Protein AF-A0A9E1IIC2-F1 (afdb_monomer_lite)

pLDDT: mean 87.72, std 12.85, range [37.69, 98.75]

Secondary structure (DSSP, 8-state):
-TT--EEEEEEE-SSGGGGB-BTTB--B-B---GGGT-HHHHHHHHHHHHHHHHHH-SEEEEEEE-S-TT-SS--HHHHHHHHHHHHHT-SEEE-BSS-SBPPEEEETTEEEES-BB-SS------GGGGEEEEEEEEEETTEEEEEEEEEEEEETTEEEE--SHHHHHHHHHHHHHHHHTT----EEETTEEEEE----S--S-SS----------SS--PPP-TTEESS--TTSEEEEEE-TTSEEEEEEEETTTTTT-TTT-EEEEEEEEESS---S--EEEEEEEETT--EEEEEE-TTTTT--GGGPPSSSEEEEEEEE---S--BEEEEEEEEEEETTEEEPPEE-GGGEETTEEEEEEEEE-TTPPPHHHHHHHHTT--

Foldseek 3Di:
DVQFFEAEAEEEADDQPVFDDDPPHDGGHYDYAVVPLRLVVVLVVVLVVVVVVQAFGLAYEYEYADDEAQDAEDDVSLVVSLLSNVVSPHQEYEYDDNLAFAAWEQHPQGIYGHHFHDPDDPDDDPQRSQKGWDWDFDDDSLGTFKIKTFIWGDDQLDIDGDFDPVLVVRVVVRCVRNVVVVDNQWDDDGSIIMHGGDSDGGDHDDDGGDHDDDDDDPDDPDDDPPFWAQDDDPQWAAFFKAFPLFKTWGTKDWPCLVQLAQAQFIKIKTKMAGQDQSQDFKWKWKWKAAPVGDIDIDTEAFLQNNATSNNGDHPTIGIGIDTGHDPDDRAAKIWIKMFMDDPPDTTAMDGPPVQDDPSIGTHDIHHHHDPRDHPVVSVVVVVPDD

Structure (mmCIF, N/CA/C/O backbone):
data_AF-A0A9E1IIC2-F1
#
_entry.id   AF-A0A9E1IIC2-F1
#
loop_
_atom_site.group_PDB
_atom_site.id
_atom_site.type_symbol
_atom_site.label_atom_id
_atom_site.label_alt_id
_atom_site.label_comp_id
_atom_site.label_asym_id
_atom_site.label_entity_id
_atom_site.label_seq_id
_atom_site.pdbx_PDB_ins_code
_atom_site.Cartn_x
_atom_site.Cartn_y
_atom_site.Cartn_z
_atom_site.occupancy
_atom_site.B_iso_or_equiv
_atom_site.auth_seq_id
_atom_site.auth_comp_id
_atom_site.auth_asym_id
_atom_site.auth_atom_id
_atom_site.pdbx_PDB_model_num
ATOM 1 N N . VAL A 1 1 ? -17.958 -14.208 11.211 1.00 66.31 1 VAL A N 1
ATOM 2 C CA . VAL A 1 1 ? -16.789 -14.902 11.795 1.00 66.31 1 VAL A CA 1
ATOM 3 C C . VAL A 1 1 ? -17.296 -15.766 12.936 1.00 66.31 1 VAL A C 1
ATOM 5 O O . VAL A 1 1 ? -17.701 -15.232 13.964 1.00 66.31 1 VAL A O 1
ATOM 8 N N . GLY A 1 2 ? -17.415 -17.077 12.708 1.00 80.19 2 GLY A N 1
ATOM 9 C CA . GLY A 1 2 ? -18.197 -17.945 13.596 1.00 80.19 2 GLY A CA 1
ATOM 10 C C . GLY A 1 2 ? -19.626 -17.412 13.770 1.00 80.19 2 GLY A C 1
ATOM 11 O O . GLY A 1 2 ? -20.260 -17.017 12.795 1.00 80.19 2 GLY A O 1
ATOM 12 N N . VAL A 1 3 ? -20.084 -17.319 15.020 1.00 83.31 3 VAL A N 1
ATOM 13 C CA . VAL A 1 3 ? -21.416 -16.804 15.403 1.00 83.31 3 VAL A CA 1
ATOM 14 C C . VAL A 1 3 ? -21.504 -15.273 15.497 1.00 83.31 3 VAL A C 1
ATOM 16 O O . VAL A 1 3 ? -22.550 -14.726 15.855 1.00 83.31 3 VAL A O 1
ATOM 19 N N . VAL A 1 4 ? -20.404 -14.563 15.229 1.00 89.00 4 VAL A N 1
ATOM 20 C CA . VAL A 1 4 ? -20.338 -13.100 15.282 1.00 89.00 4 VAL A CA 1
ATOM 21 C C . VAL A 1 4 ? -20.382 -12.543 13.864 1.00 89.00 4 VAL A C 1
ATOM 23 O O . VAL A 1 4 ? -19.575 -12.897 13.001 1.00 89.00 4 VAL A O 1
ATOM 26 N N . VAL A 1 5 ? -21.313 -11.627 13.628 1.00 91.69 5 VAL A N 1
ATOM 27 C CA . VAL A 1 5 ? -21.354 -10.803 12.412 1.00 91.69 5 VAL A CA 1
ATOM 28 C C . VAL A 1 5 ? -20.649 -9.485 12.690 1.00 91.69 5 VAL A C 1
ATOM 30 O O . VAL A 1 5 ? -21.027 -8.769 13.620 1.00 91.69 5 VAL A O 1
ATOM 33 N N . VAL A 1 6 ? -19.630 -9.199 11.884 1.00 92.50 6 VAL A N 1
ATOM 34 C CA . VAL A 1 6 ? -18.811 -7.989 11.952 1.00 92.50 6 VAL A CA 1
ATOM 35 C C . VAL A 1 6 ? -19.096 -7.164 10.704 1.00 92.50 6 VAL A C 1
ATOM 37 O O . VAL A 1 6 ? -18.992 -7.683 9.593 1.00 92.50 6 VAL A O 1
ATOM 40 N N . ALA A 1 7 ? -19.456 -5.899 10.886 1.00 94.69 7 ALA A N 1
ATOM 41 C CA . ALA A 1 7 ? -19.499 -4.923 9.808 1.00 94.69 7 ALA A CA 1
ATOM 42 C C . ALA A 1 7 ? -18.230 -4.071 9.848 1.00 94.69 7 ALA A C 1
ATOM 44 O O . ALA A 1 7 ? -17.807 -3.636 10.918 1.00 94.69 7 ALA A O 1
ATOM 45 N N . ILE A 1 8 ? -17.650 -3.820 8.678 1.00 96.00 8 ILE A N 1
ATOM 46 C CA . ILE A 1 8 ? -16.526 -2.901 8.505 1.00 96.00 8 ILE A CA 1
ATOM 47 C C . ILE A 1 8 ? -17.034 -1.742 7.657 1.00 96.00 8 ILE A C 1
ATOM 49 O O . ILE A 1 8 ? -17.506 -1.947 6.536 1.00 96.00 8 ILE A O 1
ATOM 53 N N . VAL A 1 9 ? -16.966 -0.538 8.211 1.00 97.31 9 VAL A N 1
ATOM 54 C CA . VAL A 1 9 ? -17.308 0.703 7.521 1.00 97.31 9 VAL A CA 1
ATOM 55 C C . VAL A 1 9 ? -16.005 1.329 7.040 1.00 97.31 9 VAL A C 1
ATOM 57 O O . VAL A 1 9 ? -15.212 1.789 7.853 1.00 97.31 9 VAL A O 1
ATOM 60 N N . GLY A 1 10 ? -15.770 1.304 5.729 1.00 96.38 10 GLY A N 1
ATOM 61 C CA . GLY A 1 10 ? -14.644 1.999 5.102 1.00 96.38 10 GLY A CA 1
ATOM 62 C C . GLY A 1 10 ? -15.081 3.365 4.588 1.00 96.38 10 GLY A C 1
ATOM 63 O O . GLY A 1 10 ? -16.110 3.434 3.917 1.00 96.38 10 GLY A O 1
ATOM 64 N N . VAL A 1 11 ? -14.334 4.426 4.890 1.00 96.00 11 VAL A N 1
ATOM 65 C CA . VAL A 1 11 ? -14.644 5.802 4.464 1.00 96.00 11 VAL A CA 1
ATOM 66 C C . VAL A 1 11 ? -13.364 6.559 4.134 1.00 96.00 11 VAL A C 1
ATOM 68 O O . VAL A 1 11 ? -12.363 6.397 4.823 1.00 96.00 11 VAL A O 1
ATOM 71 N N . ASP A 1 12 ? -13.404 7.390 3.099 1.00 95.00 12 ASP A N 1
ATOM 72 C CA . ASP A 1 12 ? -12.340 8.337 2.780 1.00 95.00 12 ASP A CA 1
ATOM 73 C C . ASP A 1 12 ? -12.711 9.743 3.269 1.00 95.00 12 ASP A C 1
ATOM 75 O O . ASP A 1 12 ? -13.822 10.222 3.012 1.00 95.00 12 ASP A O 1
ATOM 79 N N . LEU A 1 13 ? -11.789 10.370 4.001 1.00 93.69 13 LEU A N 1
ATOM 80 C CA . LEU A 1 13 ? -11.921 11.705 4.586 1.00 93.69 13 LEU A CA 1
ATOM 81 C C . LEU A 1 13 ? -10.824 12.668 4.095 1.00 93.69 13 LEU A C 1
ATOM 83 O O . LEU A 1 13 ? -10.625 13.712 4.714 1.00 93.69 13 LEU A O 1
ATOM 87 N N . THR A 1 14 ? -10.092 12.311 3.033 1.00 89.19 14 THR A N 1
ATOM 88 C CA . THR A 1 14 ? -8.974 13.100 2.490 1.00 89.19 14 THR A CA 1
ATOM 89 C C . THR A 1 14 ? -9.376 13.761 1.164 1.00 89.19 14 THR A C 1
ATOM 91 O O . THR A 1 14 ? -10.475 14.291 1.027 1.00 89.19 14 THR A O 1
ATOM 94 N N . ILE A 1 15 ? -8.525 13.730 0.138 1.00 73.62 15 ILE A N 1
ATOM 95 C CA . ILE A 1 15 ? -8.737 14.442 -1.129 1.00 73.62 15 ILE A CA 1
ATOM 96 C C . ILE A 1 15 ? -9.511 13.623 -2.179 1.00 73.62 15 ILE A C 1
ATOM 98 O O . ILE A 1 15 ? -9.575 14.005 -3.352 1.00 73.62 15 ILE A O 1
ATOM 102 N N . ALA A 1 16 ? -10.146 12.502 -1.812 1.00 77.38 16 ALA A N 1
ATOM 103 C CA . ALA A 1 16 ? -10.779 11.587 -2.770 1.00 77.38 16 ALA A CA 1
ATOM 104 C C . ALA A 1 16 ? -12.130 12.068 -3.352 1.00 77.38 16 ALA A C 1
ATOM 106 O O . ALA A 1 16 ? -12.844 11.301 -4.011 1.00 77.38 16 ALA A O 1
ATOM 107 N N . HIS A 1 17 ? -12.489 13.345 -3.192 1.00 80.44 17 HIS A N 1
ATOM 108 C CA . HIS A 1 17 ? -13.749 13.921 -3.677 1.00 80.44 17 HIS A CA 1
ATOM 109 C C . HIS A 1 17 ? -13.976 13.743 -5.197 1.00 80.44 17 HIS A C 1
ATOM 111 O O . HIS A 1 17 ? -15.124 13.644 -5.650 1.00 80.44 17 HIS A O 1
ATOM 117 N N . LEU A 1 18 ? -12.905 13.650 -5.999 1.00 82.25 18 LEU A N 1
ATOM 118 C CA . LEU A 1 18 ? -12.963 13.374 -7.446 1.00 82.25 18 LEU A CA 1
ATOM 119 C C . LEU A 1 18 ? -13.420 11.938 -7.766 1.00 82.25 18 LEU A C 1
ATOM 121 O O . LEU A 1 18 ? -14.082 11.691 -8.787 1.00 82.25 18 LEU A O 1
ATOM 125 N N . TYR A 1 19 ? -13.112 11.003 -6.868 1.00 86.88 19 TYR A N 1
ATOM 126 C CA . TYR A 1 19 ? -13.393 9.574 -6.990 1.00 86.88 19 TYR A CA 1
ATOM 127 C C . TYR A 1 19 ? -14.638 9.142 -6.214 1.00 86.88 19 TYR A C 1
ATOM 129 O O . TYR A 1 19 ? -14.965 7.957 -6.217 1.00 86.88 19 TYR A O 1
ATOM 137 N N . ARG A 1 20 ? -15.357 10.074 -5.572 1.00 91.06 20 ARG A N 1
ATOM 138 C CA . ARG A 1 20 ? -16.532 9.750 -4.755 1.00 91.06 20 ARG A CA 1
ATOM 139 C C . ARG A 1 20 ? -17.644 9.065 -5.547 1.00 91.06 20 ARG A C 1
ATOM 141 O O . ARG A 1 20 ? -17.966 9.474 -6.671 1.00 91.06 20 ARG A O 1
ATOM 148 N N . ALA A 1 21 ? -18.282 8.088 -4.912 1.00 91.69 21 ALA A N 1
ATOM 149 C CA . ALA A 1 21 ? -19.518 7.495 -5.392 1.00 91.69 21 ALA A CA 1
ATOM 150 C C . ALA A 1 21 ? -20.628 8.557 -5.484 1.00 91.69 21 ALA A C 1
ATOM 152 O O . ALA A 1 21 ? -20.717 9.476 -4.668 1.00 91.69 21 ALA A O 1
ATOM 153 N N . ARG A 1 22 ? -21.483 8.435 -6.499 1.00 88.69 22 ARG A N 1
ATOM 154 C CA . ARG A 1 22 ? -22.700 9.239 -6.695 1.00 88.69 22 ARG A CA 1
ATOM 155 C C . ARG A 1 22 ? -23.832 8.308 -7.118 1.00 88.69 22 ARG A C 1
ATOM 157 O O . ARG A 1 22 ? -23.572 7.186 -7.541 1.00 88.69 22 ARG A O 1
ATOM 164 N N . ALA A 1 23 ? -25.070 8.799 -7.097 1.00 89.81 23 ALA A N 1
ATOM 165 C CA . ALA A 1 23 ? -26.246 8.021 -7.507 1.00 89.81 23 ALA A CA 1
ATOM 166 C C . ALA A 1 23 ? -26.100 7.353 -8.892 1.00 89.81 23 ALA A C 1
ATOM 168 O O . ALA A 1 23 ? -26.659 6.289 -9.126 1.00 89.81 23 ALA A O 1
ATOM 169 N N . ASN A 1 24 ? -25.324 7.959 -9.795 1.00 92.31 24 ASN A N 1
ATOM 170 C CA . ASN A 1 24 ? -25.081 7.485 -11.156 1.00 92.31 24 ASN A CA 1
ATOM 171 C C . ASN A 1 24 ? -23.592 7.257 -11.485 1.00 92.31 24 ASN A C 1
ATOM 173 O O . ASN A 1 24 ? -23.240 7.170 -12.660 1.00 92.31 24 ASN A O 1
ATOM 177 N N . LYS A 1 25 ? -22.699 7.209 -10.485 1.00 86.50 25 LYS A N 1
ATOM 178 C CA . LYS A 1 25 ? -21.255 7.029 -10.707 1.00 86.50 25 LYS A CA 1
ATOM 179 C C . LYS A 1 25 ? -20.661 6.116 -9.628 1.00 86.50 25 LYS A C 1
ATOM 181 O O . LYS A 1 25 ? -20.730 6.486 -8.454 1.00 86.50 25 LYS A O 1
ATOM 186 N N . PRO A 1 26 ? -20.046 4.973 -9.986 1.00 88.06 26 PRO A N 1
ATOM 187 C CA . PRO A 1 26 ? -19.303 4.175 -9.017 1.00 88.06 26 PRO A CA 1
ATOM 188 C C . PRO A 1 26 ? -18.103 4.968 -8.482 1.00 88.06 26 PRO A C 1
ATOM 190 O O . PRO A 1 26 ? -17.535 5.806 -9.187 1.00 88.06 26 PRO A O 1
ATOM 193 N N . GLY A 1 27 ? -17.717 4.708 -7.237 1.00 89.81 27 GLY A N 1
ATOM 194 C CA . GLY A 1 27 ? -16.621 5.422 -6.594 1.00 89.81 27 GLY A CA 1
ATOM 195 C C . GLY A 1 27 ? -16.436 5.042 -5.130 1.00 89.81 27 GLY A C 1
ATOM 196 O O . GLY A 1 27 ? -17.050 4.091 -4.646 1.00 89.81 27 GLY A O 1
ATOM 197 N N . VAL A 1 28 ? -15.600 5.805 -4.431 1.00 91.06 28 VAL A N 1
ATOM 198 C CA . VAL A 1 28 ? -15.316 5.623 -3.001 1.00 91.06 28 VAL A CA 1
ATOM 199 C C . VAL A 1 28 ? -16.398 6.265 -2.132 1.00 91.06 28 VAL A C 1
ATOM 201 O O . VAL A 1 28 ? -16.999 7.273 -2.518 1.00 91.06 28 VAL A O 1
ATOM 204 N N . PHE A 1 29 ? -16.657 5.700 -0.952 1.00 93.94 29 PHE A N 1
ATOM 205 C CA . PHE A 1 29 ? -17.476 6.379 0.049 1.00 93.94 29 PHE A CA 1
ATOM 206 C C . PHE A 1 29 ? -16.646 7.504 0.671 1.00 93.94 29 PHE A C 1
ATOM 208 O O . PHE A 1 29 ? -15.733 7.242 1.444 1.00 93.94 29 PHE A O 1
ATOM 215 N N . PHE A 1 30 ? -16.943 8.739 0.278 1.00 94.12 30 PHE A N 1
ATOM 216 C CA . PHE A 1 30 ? -16.217 9.937 0.688 1.00 94.12 30 PHE A CA 1
ATOM 217 C C . PHE A 1 30 ? -17.132 10.857 1.493 1.00 94.12 30 PHE A C 1
ATOM 219 O O . PHE A 1 30 ? -18.256 11.127 1.050 1.00 94.12 30 PHE A O 1
ATOM 226 N N . LEU A 1 31 ? -16.636 11.374 2.618 1.00 93.06 31 LEU A N 1
ATOM 227 C CA . LEU A 1 31 ? -17.311 12.410 3.399 1.00 93.06 31 LEU A CA 1
ATOM 228 C C . LEU A 1 31 ? -16.423 13.660 3.498 1.00 93.06 31 LEU A C 1
ATOM 230 O O . LEU A 1 31 ? -15.288 13.553 3.959 1.00 93.06 31 LEU A O 1
ATOM 234 N N . PRO A 1 32 ? -16.924 14.847 3.105 1.00 86.50 32 PRO A N 1
ATOM 235 C CA . PRO A 1 32 ? -16.221 16.097 3.359 1.00 86.50 32 PRO A CA 1
ATOM 236 C C . PRO A 1 32 ? -16.326 16.471 4.844 1.00 86.50 32 PRO A C 1
ATOM 238 O O . PRO A 1 32 ? -17.245 16.038 5.539 1.00 86.50 32 PRO A O 1
ATOM 241 N N . GLY A 1 33 ? -15.428 17.336 5.310 1.00 78.81 33 GLY A N 1
ATOM 242 C CA . GLY A 1 33 ? -15.543 17.962 6.629 1.00 78.81 33 GLY A CA 1
ATOM 243 C C . GLY A 1 33 ? -14.231 18.045 7.391 1.00 78.81 33 GLY A C 1
ATOM 244 O O . GLY A 1 33 ? -14.051 19.002 8.131 1.00 78.81 33 GLY A O 1
ATOM 245 N N . MET A 1 34 ? -13.295 17.118 7.174 1.00 82.12 34 MET A N 1
ATOM 246 C CA . MET A 1 34 ? -11.984 17.176 7.837 1.00 82.12 34 MET A CA 1
ATOM 247 C C . MET A 1 34 ? -11.141 18.361 7.354 1.00 82.12 34 MET A C 1
ATOM 249 O O . MET A 1 34 ? -10.565 19.054 8.177 1.00 82.12 34 MET A O 1
ATOM 253 N N . GLU A 1 35 ? -11.155 18.665 6.053 1.00 77.62 35 GLU A N 1
ATOM 254 C CA . GLU A 1 35 ? -10.477 19.847 5.481 1.00 77.62 35 GLU A CA 1
ATOM 255 C C . GLU A 1 35 ? -11.074 21.191 5.955 1.00 77.62 35 GLU A C 1
ATOM 257 O O . GLU A 1 35 ? -10.475 22.243 5.755 1.00 77.62 35 GLU A O 1
ATOM 262 N N . GLU A 1 36 ? -12.272 21.169 6.550 1.00 78.62 36 GLU A N 1
ATOM 263 C CA . GLU A 1 36 ? -13.013 22.359 6.989 1.00 78.62 36 GLU A CA 1
ATOM 264 C C . GLU A 1 36 ? -13.162 22.431 8.523 1.00 78.62 36 GLU A C 1
ATOM 266 O O . GLU A 1 36 ? -13.987 23.205 9.009 1.00 78.62 36 GLU A O 1
ATOM 271 N N . ASP A 1 37 ? -12.425 21.605 9.278 1.00 82.12 37 ASP A N 1
ATOM 272 C CA . ASP A 1 37 ? -12.512 21.470 10.745 1.00 82.12 37 ASP A CA 1
ATOM 273 C C . ASP A 1 37 ? -13.927 21.125 11.268 1.00 82.12 37 ASP A C 1
ATOM 275 O O . ASP A 1 37 ? -14.339 21.508 12.363 1.00 82.12 37 ASP A O 1
ATOM 279 N N . LYS A 1 38 ? -14.711 20.367 10.490 1.00 86.94 38 LYS A N 1
ATOM 280 C CA . LYS A 1 38 ? -16.100 19.974 10.803 1.00 86.94 38 LYS A CA 1
ATOM 281 C C . LYS A 1 38 ? -16.211 18.525 11.281 1.00 86.94 38 LYS A C 1
ATOM 283 O O . LYS A 1 38 ? -17.039 17.763 10.772 1.00 86.94 38 LYS A O 1
ATOM 288 N N . ALA A 1 39 ? -15.408 18.138 12.274 1.00 89.12 39 ALA A N 1
ATOM 289 C CA . ALA A 1 39 ? -15.414 16.780 12.834 1.00 89.12 39 ALA A CA 1
ATOM 290 C C . ALA A 1 39 ? -16.814 16.333 13.303 1.00 89.12 39 ALA A C 1
ATOM 292 O O . ALA A 1 39 ? -17.216 15.200 13.044 1.00 89.12 39 ALA A O 1
ATOM 293 N N . ASP A 1 40 ? -17.601 17.233 13.899 1.00 91.69 40 ASP A N 1
ATOM 294 C CA . ASP A 1 40 ? -18.961 16.929 14.366 1.00 91.69 40 ASP A CA 1
ATOM 295 C C . ASP A 1 40 ? -19.908 16.488 13.239 1.00 91.69 40 ASP A C 1
ATOM 297 O O . ASP A 1 40 ? -20.695 15.557 13.424 1.00 91.69 40 ASP A O 1
ATOM 301 N N . LEU A 1 41 ? -19.810 17.097 12.049 1.00 92.56 41 LEU A N 1
ATOM 302 C CA . LEU A 1 41 ? -20.609 16.679 10.890 1.00 92.56 41 LEU A CA 1
ATOM 303 C C . LEU A 1 41 ? -20.203 15.282 10.418 1.00 92.56 41 LEU A C 1
ATOM 305 O O . LEU A 1 41 ? -21.061 14.460 10.093 1.00 92.56 41 LEU A O 1
ATOM 309 N N . VAL A 1 42 ? -18.900 14.989 10.421 1.00 95.44 42 VAL A N 1
ATOM 310 C CA . VAL A 1 42 ? -18.386 13.657 10.074 1.00 95.44 42 VAL A CA 1
ATOM 311 C C . VAL A 1 42 ? -18.897 12.616 11.075 1.00 95.44 42 VAL A C 1
ATOM 313 O O . VAL A 1 42 ? -19.365 11.550 10.666 1.00 95.44 42 VAL A O 1
ATOM 316 N N . VAL A 1 43 ? -18.887 12.930 12.377 1.00 97.44 43 VAL A N 1
ATOM 317 C CA . VAL A 1 43 ? -19.467 12.074 13.424 1.00 97.44 43 VAL A CA 1
ATOM 318 C C . VAL A 1 43 ? -20.961 11.862 13.187 1.00 97.44 43 VAL A C 1
ATOM 320 O O . VAL A 1 43 ? -21.429 10.725 13.290 1.00 97.44 43 VAL A O 1
ATOM 323 N N . GLU A 1 44 ? -21.723 12.906 12.854 1.00 96.88 44 GLU A N 1
ATOM 324 C CA . GLU A 1 44 ? -23.162 12.800 12.596 1.00 96.88 44 GLU A CA 1
ATOM 325 C C . GLU A 1 44 ? -23.461 11.846 11.428 1.00 96.88 44 GLU A C 1
ATOM 327 O O . GLU A 1 44 ? -24.263 10.913 11.569 1.00 96.88 44 GLU A O 1
ATOM 332 N N . GLU A 1 45 ? -22.786 12.030 10.292 1.00 96.50 45 GLU A N 1
ATOM 333 C CA . GLU A 1 45 ? -22.975 11.203 9.098 1.00 96.50 45 GLU A CA 1
ATOM 334 C C . GLU A 1 45 ? -22.543 9.751 9.335 1.00 96.50 45 GLU A C 1
ATOM 336 O O . GLU A 1 45 ? -23.301 8.810 9.069 1.00 96.50 45 GLU A O 1
ATOM 341 N N . LEU A 1 46 ? -21.372 9.531 9.939 1.00 98.00 46 LEU A N 1
ATOM 342 C CA . LEU A 1 46 ? -20.912 8.181 10.272 1.00 98.00 46 LEU A CA 1
ATOM 343 C C . LEU A 1 46 ? -21.763 7.520 11.359 1.00 98.00 46 LEU A C 1
ATOM 345 O O . LEU A 1 46 ? -21.842 6.290 11.399 1.00 98.00 46 LEU A O 1
ATOM 349 N N . THR A 1 47 ? -22.456 8.290 12.199 1.00 98.31 47 THR A N 1
ATOM 350 C CA . THR A 1 47 ? -23.438 7.755 13.152 1.00 98.31 47 THR A CA 1
ATOM 351 C C . THR A 1 47 ? -24.679 7.218 12.436 1.00 98.31 47 THR A C 1
ATOM 353 O O . THR A 1 47 ? -25.244 6.208 12.867 1.00 98.31 47 THR A O 1
ATOM 356 N N . LYS A 1 48 ? -25.109 7.832 11.325 1.00 98.00 48 LYS A N 1
ATOM 357 C CA . LYS A 1 48 ? -26.209 7.304 10.493 1.00 98.00 48 LYS A CA 1
ATOM 358 C C . LYS A 1 48 ? -25.818 5.949 9.893 1.00 98.00 48 LYS A C 1
ATOM 360 O O . LYS A 1 48 ? -26.587 4.993 10.002 1.00 98.00 48 LYS A O 1
ATOM 365 N N . VAL A 1 49 ? -24.594 5.838 9.367 1.00 97.44 49 VAL A N 1
ATOM 366 C CA . VAL A 1 49 ? -24.040 4.576 8.838 1.00 97.44 49 VAL A CA 1
ATOM 367 C C . VAL A 1 49 ? -23.919 3.514 9.934 1.00 97.44 49 VAL A C 1
ATOM 369 O O . VAL A 1 49 ? -24.358 2.379 9.746 1.00 97.44 49 VAL A O 1
ATOM 372 N N . LEU A 1 50 ? -23.401 3.888 11.108 1.00 97.88 50 LEU A N 1
ATOM 373 C CA . LEU A 1 50 ? -23.303 3.010 12.274 1.00 97.88 50 LEU A CA 1
ATOM 374 C C . LEU A 1 50 ? -24.669 2.442 12.670 1.00 97.88 50 LEU A C 1
ATOM 376 O O . LEU A 1 50 ? -24.783 1.240 12.900 1.00 97.88 50 LEU A O 1
ATOM 380 N N . LYS A 1 51 ? -25.706 3.288 12.752 1.00 96.94 51 LYS A N 1
ATOM 381 C CA . LYS A 1 51 ? -27.068 2.862 13.112 1.00 96.94 51 LYS A CA 1
ATOM 382 C C . LYS A 1 51 ? -27.620 1.829 12.136 1.00 96.94 51 LYS A C 1
ATOM 384 O O . LYS A 1 51 ? -28.277 0.892 12.580 1.00 96.94 51 LYS A O 1
ATOM 389 N N . GLU A 1 52 ? -27.351 1.978 10.841 1.00 95.06 52 GLU A N 1
ATOM 390 C CA . GLU A 1 52 ? -27.760 0.988 9.844 1.00 95.06 52 GLU A CA 1
ATOM 391 C C . GLU A 1 52 ? -26.958 -0.309 9.981 1.00 95.06 52 GLU A C 1
ATOM 393 O O . GLU A 1 52 ? -27.545 -1.378 10.136 1.00 95.06 52 GLU A O 1
ATOM 398 N N . ALA A 1 53 ? -25.625 -0.228 10.028 1.00 94.75 53 ALA A N 1
ATOM 399 C CA . ALA A 1 53 ? -24.760 -1.396 10.194 1.00 94.75 53 ALA A CA 1
ATOM 400 C C . ALA A 1 53 ? -25.114 -2.200 11.456 1.00 94.75 53 ALA A C 1
ATOM 402 O O . ALA A 1 53 ? -25.136 -3.431 11.440 1.00 94.75 53 ALA A O 1
ATOM 403 N N . ARG A 1 54 ? -25.466 -1.506 12.545 1.00 94.12 54 ARG A N 1
ATOM 404 C CA . ARG A 1 54 ? -25.825 -2.114 13.829 1.00 94.12 54 ARG A CA 1
ATOM 405 C C . ARG A 1 54 ? -27.114 -2.936 13.778 1.00 94.12 54 ARG A C 1
ATOM 407 O O . ARG A 1 54 ? -27.285 -3.802 14.627 1.00 94.12 54 ARG A O 1
ATOM 414 N N . LYS A 1 55 ? -27.995 -2.735 12.794 1.00 92.44 55 LYS A N 1
ATOM 415 C CA . LYS A 1 55 ? -29.166 -3.611 12.596 1.00 92.44 55 LYS A CA 1
ATOM 416 C C . LYS A 1 55 ? -28.761 -5.019 12.154 1.00 92.44 55 LYS A C 1
ATOM 418 O O . LYS A 1 55 ? -29.473 -5.972 12.450 1.00 92.44 55 LYS A O 1
ATOM 423 N N . HIS A 1 56 ? -27.607 -5.143 11.496 1.00 91.94 56 HIS A N 1
ATOM 424 C CA . HIS A 1 56 ? -27.162 -6.369 10.824 1.00 91.94 56 HIS A CA 1
ATOM 425 C C . HIS A 1 56 ? -25.875 -6.957 11.410 1.00 91.94 56 HIS A C 1
ATOM 427 O O . HIS A 1 56 ? -25.453 -8.035 10.999 1.00 91.94 56 HIS A O 1
ATOM 433 N N . ALA A 1 57 ? -25.234 -6.276 12.365 1.00 94.12 57 ALA A N 1
ATOM 434 C CA . ALA A 1 57 ? -23.948 -6.686 12.918 1.00 94.12 57 ALA A CA 1
ATOM 435 C C . ALA A 1 57 ? -23.878 -6.568 14.443 1.00 94.12 57 ALA A C 1
ATOM 437 O O . ALA A 1 57 ? -24.404 -5.644 15.066 1.00 94.12 57 ALA A O 1
ATOM 438 N N . HIS A 1 58 ? -23.153 -7.509 15.045 1.00 93.88 58 HIS A N 1
ATOM 439 C CA . HIS A 1 58 ? -22.846 -7.508 16.472 1.00 93.88 58 HIS A CA 1
ATOM 440 C C . HIS A 1 58 ? -21.736 -6.512 16.790 1.00 93.88 58 HIS A C 1
ATOM 442 O O . HIS A 1 58 ? -21.842 -5.774 17.765 1.00 93.88 58 HIS A O 1
ATOM 448 N N . VAL A 1 59 ? -20.714 -6.480 15.931 1.00 95.62 59 VAL A N 1
ATOM 449 C CA . VAL A 1 59 ? -19.527 -5.628 16.033 1.00 95.62 59 VAL A CA 1
ATOM 450 C C . VAL A 1 59 ? -19.469 -4.739 14.795 1.00 95.62 59 VAL A C 1
ATOM 452 O O . VAL A 1 59 ? -19.640 -5.236 13.681 1.00 95.62 59 VAL A O 1
ATOM 455 N N . VAL A 1 60 ? -19.244 -3.439 14.975 1.00 97.50 60 VAL A N 1
ATOM 456 C CA . VAL A 1 60 ? -19.076 -2.484 13.870 1.00 97.50 60 VAL A CA 1
ATOM 457 C C . VAL A 1 60 ? -17.736 -1.783 14.031 1.00 97.50 60 VAL A C 1
ATOM 459 O O . VAL A 1 60 ? -17.526 -1.053 15.000 1.00 97.50 60 VAL A O 1
ATOM 462 N N . LEU A 1 61 ? -16.842 -2.021 13.078 1.00 98.12 61 LEU A N 1
ATOM 463 C CA . LEU A 1 61 ? -15.509 -1.433 13.012 1.00 98.12 61 LEU A CA 1
ATOM 464 C C . LEU A 1 61 ? -15.497 -0.306 11.987 1.00 98.12 61 LEU A C 1
ATOM 466 O O . LEU A 1 61 ? -16.161 -0.405 10.951 1.00 98.12 61 LEU A O 1
ATOM 470 N N . LEU A 1 62 ? -14.726 0.739 12.262 1.00 98.56 62 LEU A N 1
ATOM 471 C CA . LEU A 1 62 ? -14.436 1.782 11.286 1.00 98.56 62 LEU A CA 1
ATOM 472 C C . LEU A 1 62 ? -13.021 1.592 10.741 1.00 98.56 62 LEU A C 1
ATOM 474 O O . LEU A 1 62 ? -12.086 1.367 11.507 1.00 98.56 62 LEU A O 1
ATOM 478 N N . SER A 1 63 ? -12.874 1.723 9.428 1.00 97.81 63 SER A N 1
ATOM 479 C CA . SER A 1 63 ? -11.587 1.790 8.741 1.00 97.81 63 SER A CA 1
ATOM 480 C C . SER A 1 63 ? -11.536 3.078 7.915 1.00 97.81 63 SER A C 1
ATOM 482 O O . SER A 1 63 ? -11.922 3.083 6.742 1.00 97.81 63 SER A O 1
ATOM 484 N N . PRO A 1 64 ? -11.199 4.215 8.549 1.00 96.88 64 PRO A N 1
ATOM 485 C CA . PRO A 1 64 ? -11.131 5.489 7.860 1.00 96.88 64 PRO A CA 1
ATOM 486 C C . PRO A 1 64 ? -9.772 5.662 7.171 1.00 96.88 64 PRO A C 1
ATOM 488 O O . PRO A 1 64 ? -8.732 5.272 7.701 1.00 96.88 64 PRO A O 1
ATOM 491 N N . HIS A 1 65 ? -9.798 6.284 5.999 1.00 95.12 65 HIS A N 1
ATOM 492 C CA . HIS A 1 65 ? -8.634 6.876 5.357 1.00 95.12 65 HIS A CA 1
ATOM 493 C C . HIS A 1 65 ? -8.633 8.373 5.698 1.00 95.12 65 HIS A C 1
ATOM 495 O O . HIS A 1 65 ? -9.528 9.096 5.252 1.00 95.12 65 HIS A O 1
ATOM 501 N N . TRP A 1 66 ? -7.722 8.814 6.572 1.00 95.25 66 TRP A N 1
ATOM 502 C CA . TRP A 1 66 ? -7.741 10.150 7.179 1.00 95.25 66 TRP A CA 1
ATOM 503 C C . TRP A 1 66 ? -6.343 10.719 7.457 1.00 95.25 66 TRP A C 1
ATOM 505 O O . TRP A 1 66 ? -5.373 9.983 7.574 1.00 95.25 66 TRP A O 1
ATOM 515 N N . GLY A 1 67 ? -6.249 12.035 7.636 1.00 89.06 67 GLY A N 1
ATOM 516 C CA . GLY A 1 67 ? -4.974 12.700 7.907 1.00 89.06 67 GLY A CA 1
ATOM 517 C C . GLY A 1 67 ? -4.046 12.764 6.692 1.00 89.06 67 GLY A C 1
ATOM 518 O O . GLY A 1 67 ? -4.319 12.191 5.638 1.00 89.06 67 GLY A O 1
ATOM 519 N N . ASP A 1 68 ? -2.953 13.502 6.856 1.00 89.56 68 ASP A N 1
ATOM 520 C CA . ASP A 1 68 ? -1.994 13.745 5.783 1.00 89.56 68 ASP A CA 1
ATOM 521 C C . ASP A 1 68 ? -0.909 12.662 5.728 1.00 89.56 68 ASP A C 1
ATOM 523 O O . ASP A 1 68 ? -0.462 12.125 6.747 1.00 89.56 68 ASP A O 1
ATOM 527 N N . ASN A 1 69 ? -0.444 12.379 4.512 1.00 90.75 69 ASN A N 1
ATOM 528 C CA . ASN A 1 69 ? 0.635 11.431 4.259 1.00 90.75 69 ASN A CA 1
ATOM 529 C C . ASN A 1 69 ? 1.948 11.902 4.906 1.00 90.75 69 ASN A C 1
ATOM 531 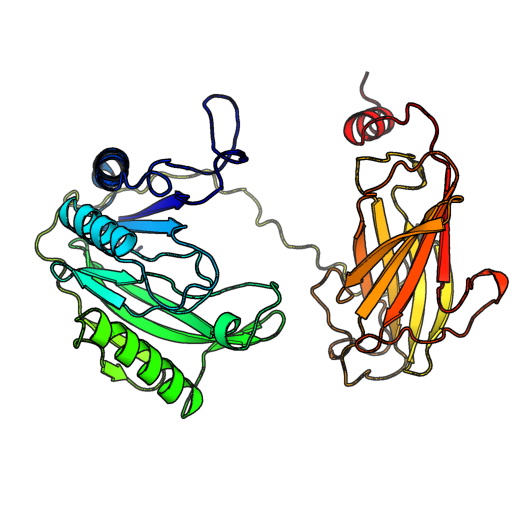O O . ASN A 1 69 ? 2.359 13.051 4.740 1.00 90.75 69 ASN A O 1
ATOM 535 N N . GLY A 1 70 ? 2.653 10.988 5.572 1.00 89.81 70 GLY A N 1
ATOM 536 C CA . GLY A 1 70 ? 3.970 11.229 6.154 1.00 89.81 70 GLY A CA 1
ATOM 537 C C . GLY A 1 70 ? 3.963 12.007 7.468 1.00 89.81 70 GLY A C 1
ATOM 538 O O . GLY A 1 70 ? 5.025 12.452 7.894 1.00 89.81 70 GLY A O 1
ATOM 539 N N . VAL A 1 71 ? 2.802 12.189 8.103 1.00 92.50 71 VAL A N 1
ATOM 540 C CA . VAL A 1 71 ? 2.710 12.827 9.421 1.00 92.50 71 VAL A CA 1
ATOM 541 C C . VAL A 1 71 ? 2.958 11.791 10.516 1.00 92.50 71 VAL A C 1
ATOM 543 O O . VAL A 1 71 ? 2.240 10.795 10.605 1.00 92.50 71 VAL A O 1
ATOM 546 N N . ASP A 1 72 ? 3.955 12.037 11.366 1.00 90.50 72 ASP A N 1
ATOM 547 C CA . ASP A 1 72 ? 4.464 11.064 12.347 1.00 90.50 72 ASP A CA 1
ATOM 548 C C . ASP A 1 72 ? 3.505 10.768 13.518 1.00 90.50 72 ASP A C 1
ATOM 550 O O . ASP A 1 72 ? 3.608 9.714 14.146 1.00 90.50 72 ASP A O 1
ATOM 554 N N . GLU A 1 73 ? 2.571 11.674 13.829 1.00 93.62 73 GLU A N 1
ATOM 555 C CA . GLU A 1 73 ? 1.629 11.541 14.950 1.00 93.62 73 GLU A CA 1
ATOM 556 C C . GLU A 1 73 ? 0.217 12.016 14.549 1.00 93.62 73 GLU A C 1
ATOM 558 O O . GLU A 1 73 ? 0.079 12.933 13.735 1.00 93.62 73 GLU A O 1
ATOM 563 N N . PRO A 1 74 ? -0.862 11.427 15.100 1.00 94.81 74 PRO A N 1
ATOM 564 C CA . PRO A 1 74 ? -2.217 11.861 14.783 1.00 94.81 74 PRO A CA 1
ATOM 565 C C . PRO A 1 74 ? -2.472 13.278 15.307 1.00 94.81 74 PRO A C 1
ATOM 567 O O . PRO A 1 74 ? -2.335 13.549 16.501 1.00 94.81 74 PRO A O 1
ATOM 570 N N . VAL A 1 75 ? -2.901 14.174 14.418 1.00 93.44 75 VAL A N 1
ATOM 571 C CA . VAL A 1 75 ? -3.293 15.541 14.790 1.00 93.44 75 VAL A CA 1
ATOM 572 C C . VAL A 1 75 ? -4.525 15.541 15.696 1.00 93.44 75 VAL A C 1
ATOM 574 O O . VAL A 1 75 ? -5.353 14.627 15.649 1.00 93.44 75 VAL A O 1
ATOM 577 N N . GLU A 1 76 ? -4.680 16.589 16.507 1.00 92.62 76 GLU A N 1
ATOM 578 C CA . GLU A 1 76 ? -5.727 16.630 17.534 1.00 92.62 76 GLU A CA 1
ATOM 579 C C . GLU A 1 76 ? -7.143 16.518 16.954 1.00 92.62 76 GLU A C 1
ATOM 581 O O . GLU A 1 76 ? -7.960 15.790 17.510 1.00 92.62 76 GLU A O 1
ATOM 586 N N . LEU A 1 77 ? -7.409 17.115 15.787 1.00 92.31 77 LEU A N 1
ATOM 587 C CA . LEU A 1 77 ? -8.697 16.985 15.095 1.00 92.31 77 LEU A CA 1
ATOM 588 C C . LEU A 1 77 ? -9.054 15.515 14.795 1.00 92.31 77 LEU A C 1
ATOM 590 O O . LEU A 1 77 ? -10.195 15.088 14.979 1.00 92.31 77 LEU A O 1
ATOM 594 N N . THR A 1 78 ? -8.076 14.705 14.377 1.00 94.94 78 THR A N 1
ATOM 595 C CA . THR A 1 78 ? -8.266 13.265 14.135 1.00 94.94 78 THR A CA 1
ATOM 596 C C . THR A 1 78 ? -8.564 12.523 15.438 1.00 94.94 78 THR A C 1
ATOM 598 O O . THR A 1 78 ? -9.403 11.620 15.466 1.00 94.94 78 THR A O 1
ATOM 601 N N . ARG A 1 79 ? -7.926 12.926 16.544 1.00 95.50 79 ARG A N 1
ATOM 602 C CA . ARG A 1 79 ? -8.178 12.360 17.879 1.00 95.50 79 ARG A CA 1
ATOM 603 C C . ARG A 1 79 ? -9.561 12.738 18.411 1.00 95.50 79 ARG A C 1
ATOM 605 O O . ARG A 1 79 ? -10.262 11.891 18.965 1.00 95.50 79 ARG A O 1
ATOM 612 N N . GLU A 1 80 ? -9.998 13.978 18.205 1.00 95.00 80 GLU A N 1
ATOM 613 C CA . GLU A 1 80 ? -11.355 14.439 18.521 1.00 95.00 80 GLU A CA 1
ATOM 614 C C . GLU A 1 80 ? -12.411 13.651 17.747 1.00 95.00 80 GLU A C 1
ATOM 616 O O . GLU A 1 80 ? -13.365 13.138 18.345 1.00 95.00 80 GLU A O 1
ATOM 621 N N . LEU A 1 81 ? -12.199 13.469 16.440 1.00 96.88 81 LEU A N 1
ATOM 622 C CA . LEU A 1 81 ? -13.057 12.645 15.599 1.00 96.88 81 LEU A CA 1
ATOM 623 C C . LEU A 1 81 ? -13.119 11.196 16.115 1.00 96.88 81 LEU A C 1
ATOM 625 O O . LEU A 1 81 ? -14.213 10.645 16.270 1.00 96.88 81 LEU A O 1
ATOM 629 N N . ALA A 1 82 ? -11.974 10.584 16.437 1.00 97.94 82 ALA A N 1
ATOM 630 C CA . ALA A 1 82 ? -11.920 9.229 16.983 1.00 97.94 82 ALA A CA 1
ATOM 631 C C . ALA A 1 82 ? -12.720 9.098 18.291 1.00 97.94 82 ALA A C 1
ATOM 633 O O . ALA A 1 82 ? -13.547 8.187 18.420 1.00 97.94 82 ALA A O 1
ATOM 634 N N . ARG A 1 83 ? -12.558 10.047 19.226 1.00 97.88 83 ARG A N 1
ATOM 635 C CA . ARG A 1 83 ? -13.350 10.111 20.468 1.00 97.88 83 ARG A CA 1
ATOM 636 C C . ARG A 1 83 ? -14.848 10.210 20.181 1.00 97.88 83 ARG A C 1
ATOM 638 O O . ARG A 1 83 ? -15.635 9.462 20.766 1.00 97.88 83 ARG A O 1
ATOM 645 N N . GLY A 1 84 ? -15.250 11.081 19.254 1.00 97.88 84 GLY A N 1
ATOM 646 C CA . GLY A 1 84 ? -16.646 11.241 18.839 1.00 97.88 84 GLY A CA 1
ATOM 647 C C . GLY A 1 84 ? -17.257 9.954 18.274 1.00 97.88 84 GLY A C 1
ATOM 648 O O . GLY A 1 84 ? -18.370 9.574 18.642 1.00 97.88 84 GLY A O 1
ATOM 649 N N . LEU A 1 85 ? -16.510 9.228 17.441 1.00 98.31 85 LEU A N 1
ATOM 650 C CA . LEU A 1 85 ? -16.956 7.989 16.795 1.00 98.31 85 LEU A CA 1
ATOM 651 C C . LEU A 1 85 ? -17.036 6.800 17.763 1.00 98.31 85 LEU A C 1
ATOM 653 O O . LEU A 1 85 ? -17.999 6.022 17.721 1.00 98.31 85 LEU A O 1
ATOM 657 N N . ILE A 1 86 ? -16.074 6.667 18.679 1.00 98.31 86 ILE A N 1
ATOM 658 C CA . ILE A 1 86 ? -16.136 5.663 19.748 1.00 98.31 86 ILE A CA 1
ATOM 659 C C . ILE A 1 86 ? -17.330 5.930 20.673 1.00 98.31 86 ILE A C 1
ATOM 661 O O . ILE A 1 86 ? -18.116 5.013 20.953 1.00 98.31 86 ILE A O 1
ATOM 665 N N . LYS A 1 87 ? -17.540 7.195 21.061 1.00 97.38 87 LYS A N 1
ATOM 666 C CA . LYS A 1 87 ? -18.699 7.624 21.854 1.00 97.38 87 LYS A CA 1
ATOM 667 C C . LYS A 1 87 ? -20.018 7.323 21.135 1.00 97.38 87 LYS A C 1
ATOM 669 O O . LYS A 1 87 ? -20.932 6.768 21.751 1.00 97.38 87 LYS A O 1
ATOM 674 N N . ALA A 1 88 ? -20.104 7.605 19.831 1.00 97.31 88 ALA A N 1
ATOM 675 C CA . ALA A 1 88 ? -21.264 7.277 18.994 1.00 97.31 88 ALA A CA 1
ATOM 676 C C . ALA A 1 88 ? -21.541 5.765 18.948 1.00 97.31 88 ALA A C 1
ATOM 678 O O . ALA A 1 88 ? -22.696 5.331 18.968 1.00 97.31 88 ALA A O 1
ATOM 679 N N . GLY A 1 89 ? -20.483 4.952 18.977 1.00 97.06 89 GLY A N 1
ATOM 680 C CA . GLY A 1 89 ? -20.567 3.537 19.303 1.00 97.06 89 GLY A CA 1
ATOM 681 C C . GLY A 1 89 ? -19.975 2.571 18.302 1.00 97.06 89 GLY A C 1
ATOM 682 O O . GLY A 1 89 ? -20.422 1.424 18.280 1.00 97.06 89 GLY A O 1
ATOM 683 N N . TYR A 1 90 ? -18.980 2.993 17.526 1.00 98.25 90 TYR A N 1
ATOM 684 C CA . TYR A 1 90 ? -18.062 2.056 16.878 1.00 98.25 90 TYR A CA 1
ATOM 685 C C . TYR A 1 90 ? -17.328 1.220 17.935 1.00 98.25 90 TYR A C 1
ATOM 687 O O . TYR A 1 90 ? -17.128 1.672 19.063 1.00 98.25 90 TYR A O 1
ATOM 695 N N . ASP A 1 91 ? -16.996 -0.030 17.617 1.00 98.19 91 ASP A N 1
ATOM 696 C CA . ASP A 1 91 ? -16.356 -0.968 18.557 1.00 98.19 91 ASP A CA 1
ATOM 697 C C . ASP A 1 91 ? -14.829 -0.980 18.461 1.00 98.19 91 ASP A C 1
ATOM 699 O O . ASP A 1 91 ? -14.171 -1.540 19.330 1.00 98.19 91 ASP A O 1
ATOM 703 N N . GLY A 1 92 ? -14.289 -0.326 17.437 1.00 98.31 92 GLY A N 1
ATOM 704 C CA . GLY A 1 92 ? -12.871 -0.066 17.245 1.00 98.31 92 GLY A CA 1
ATOM 705 C C . GLY A 1 92 ? -12.648 0.702 15.945 1.00 98.31 92 GLY A C 1
ATOM 706 O O . GLY A 1 92 ? -13.508 0.684 15.053 1.00 98.31 92 GLY A O 1
ATOM 707 N N . ILE A 1 93 ? -11.508 1.379 15.854 1.00 98.75 93 ILE A N 1
ATOM 708 C CA . ILE A 1 93 ? -11.092 2.140 14.674 1.00 98.75 93 ILE A CA 1
ATOM 709 C C . ILE A 1 93 ? -9.708 1.654 14.240 1.00 98.75 93 ILE A C 1
ATOM 711 O O . ILE A 1 93 ? -8.798 1.579 15.062 1.00 98.75 93 ILE A O 1
ATOM 715 N N . PHE A 1 94 ? -9.560 1.331 12.956 1.00 98.31 94 PHE A N 1
ATOM 716 C CA . PHE A 1 94 ? -8.311 0.874 12.345 1.00 98.31 94 PHE A CA 1
ATOM 717 C C . PHE A 1 94 ? -8.052 1.675 11.076 1.00 98.31 94 PHE A C 1
ATOM 719 O O . PHE A 1 94 ? -8.615 1.376 10.022 1.00 98.31 94 PHE A O 1
ATOM 726 N N . ALA A 1 95 ? -7.272 2.738 11.212 1.00 96.81 95 ALA A N 1
ATOM 727 C CA . ALA A 1 95 ? -7.167 3.771 10.202 1.00 96.81 95 ALA A CA 1
ATOM 728 C C . ALA A 1 95 ? -5.885 3.708 9.366 1.00 96.81 95 ALA A C 1
ATOM 730 O O . ALA A 1 95 ? -4.979 2.909 9.627 1.00 96.81 95 ALA A O 1
ATOM 731 N N . HIS A 1 96 ? -5.874 4.536 8.322 1.00 94.00 96 HIS A N 1
ATOM 732 C CA . HIS A 1 96 ? -4.872 4.583 7.261 1.00 94.00 96 HIS A CA 1
ATOM 733 C C . HIS A 1 96 ? -4.733 6.016 6.717 1.00 94.00 96 HIS A C 1
ATOM 735 O O . HIS A 1 96 ? -5.671 6.797 6.856 1.00 94.00 96 HIS A O 1
ATOM 741 N N . SER A 1 97 ? -3.611 6.307 6.052 1.00 93.12 97 SER A N 1
ATOM 742 C CA . SER A 1 97 ? -3.313 7.367 5.055 1.00 93.12 97 SER A CA 1
ATOM 743 C C . SER A 1 97 ? -1.924 7.957 5.301 1.00 93.12 97 SER A C 1
ATOM 745 O O . SER A 1 97 ? -1.223 8.292 4.355 1.00 93.12 97 SER A O 1
ATOM 747 N N . SER A 1 98 ? -1.492 8.068 6.561 1.00 92.19 98 SER A N 1
ATOM 748 C CA . SER A 1 98 ? -0.174 8.609 6.909 1.00 92.19 98 SER A CA 1
ATOM 749 C C . SER A 1 98 ? 0.957 7.769 6.311 1.00 92.19 98 SER A C 1
ATOM 751 O O . SER A 1 98 ? 2.016 8.306 5.995 1.00 92.19 98 SER A O 1
ATOM 753 N N . HIS A 1 99 ? 0.728 6.469 6.092 1.00 92.56 99 HIS A N 1
ATOM 754 C CA . HIS A 1 99 ? 1.743 5.502 5.653 1.00 92.56 99 HIS A CA 1
ATOM 755 C C . HIS A 1 99 ? 2.838 5.243 6.696 1.00 92.56 99 HIS A C 1
ATOM 757 O O . HIS A 1 99 ? 3.810 4.542 6.400 1.00 92.56 99 HIS A O 1
ATOM 763 N N . LEU A 1 100 ? 2.676 5.777 7.906 1.00 93.75 100 LEU A N 1
ATOM 764 C CA . LEU A 1 100 ? 3.578 5.631 9.036 1.00 93.75 100 LEU A CA 1
ATOM 765 C C . LEU A 1 100 ? 2.823 4.981 10.187 1.00 93.75 100 LEU A C 1
ATOM 767 O O . LEU A 1 100 ? 1.688 5.340 10.468 1.00 93.75 100 LEU A O 1
ATOM 771 N N . VAL A 1 101 ? 3.463 4.043 10.881 1.00 95.44 101 VAL A N 1
ATOM 772 C CA . VAL A 1 101 ? 2.856 3.397 12.049 1.00 95.44 101 VAL A CA 1
ATOM 773 C C . VAL A 1 101 ? 2.681 4.420 13.172 1.00 95.44 101 VAL A C 1
ATOM 775 O O . VAL A 1 101 ? 3.665 4.915 13.721 1.00 95.44 101 VAL A O 1
ATOM 778 N N . HIS A 1 102 ? 1.432 4.689 13.547 1.00 97.19 102 HIS A N 1
ATOM 779 C CA . HIS A 1 102 ? 1.094 5.481 14.732 1.00 97.19 102 HIS A CA 1
ATOM 780 C C . HIS A 1 102 ? 0.918 4.589 15.962 1.00 97.19 102 HIS A C 1
ATOM 782 O O . HIS A 1 102 ? 0.786 3.372 15.852 1.00 97.19 102 HIS A O 1
ATOM 788 N N . GLY A 1 103 ? 0.887 5.201 17.148 1.00 96.56 103 GLY A N 1
ATOM 789 C CA . GLY A 1 103 ? 0.461 4.521 18.372 1.00 96.56 103 GLY A CA 1
ATOM 790 C C . GLY A 1 103 ? -1.037 4.185 18.371 1.00 96.56 103 GLY A C 1
ATOM 791 O O . GLY A 1 103 ? -1.814 4.709 17.568 1.00 96.56 103 GLY A O 1
ATOM 792 N N . ALA A 1 104 ? -1.449 3.332 19.309 1.00 98.12 104 ALA A N 1
ATOM 793 C CA . ALA A 1 104 ? -2.851 3.017 19.561 1.00 98.12 104 ALA A CA 1
ATOM 794 C C . ALA A 1 104 ? -3.352 3.637 20.869 1.00 98.12 104 ALA A C 1
ATOM 796 O O . ALA A 1 104 ? -2.660 3.618 21.885 1.00 98.12 104 ALA A O 1
ATOM 797 N N . GLU A 1 105 ? -4.595 4.103 20.867 1.00 97.88 105 GLU A N 1
ATOM 798 C CA . GLU A 1 105 ? -5.304 4.621 22.038 1.00 97.88 105 GLU A CA 1
ATOM 799 C C . GLU A 1 105 ? -6.400 3.636 22.485 1.00 97.88 105 GLU A C 1
ATOM 801 O O . GLU A 1 105 ? -6.958 2.893 21.671 1.00 97.88 105 GLU A O 1
ATOM 806 N N . LEU A 1 106 ? -6.720 3.631 23.783 1.00 98.06 106 LEU A N 1
ATOM 807 C CA . LEU A 1 106 ? -7.921 2.990 24.323 1.00 98.06 106 LEU A CA 1
ATOM 808 C C . LEU A 1 106 ? -8.909 4.072 24.750 1.00 98.06 106 LEU A C 1
ATOM 810 O O . LEU A 1 106 ? -8.696 4.757 25.746 1.00 98.06 106 LEU A O 1
ATOM 814 N N . ILE A 1 107 ? -10.013 4.192 24.019 1.00 98.00 107 ILE A N 1
ATOM 815 C CA . ILE A 1 107 ? -11.074 5.162 24.303 1.00 98.00 107 ILE A CA 1
ATOM 816 C C . ILE A 1 107 ? -12.296 4.376 24.772 1.00 98.00 107 ILE A C 1
ATOM 818 O O . ILE A 1 107 ? -12.779 3.509 24.049 1.00 98.00 107 ILE A O 1
ATOM 822 N N . ASP A 1 108 ? -12.785 4.626 25.989 1.00 96.50 108 ASP A N 1
ATOM 823 C CA . ASP A 1 108 ? -13.883 3.858 26.607 1.00 96.50 108 ASP A CA 1
ATOM 824 C C . ASP A 1 108 ? -13.681 2.325 26.526 1.00 96.50 108 ASP A C 1
ATOM 826 O O . ASP A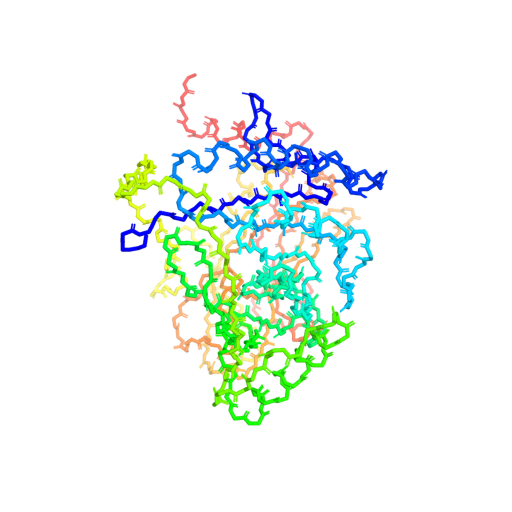 1 108 ? -14.619 1.574 26.246 1.00 96.50 108 ASP A O 1
ATOM 830 N N . GLY A 1 109 ? -12.434 1.865 26.703 1.00 97.12 109 GLY A N 1
ATOM 831 C CA . GLY A 1 109 ? -12.055 0.448 26.619 1.00 97.12 109 GLY A CA 1
ATOM 832 C C . GLY A 1 109 ? -11.951 -0.120 25.196 1.00 97.12 109 GLY A C 1
ATOM 833 O O . GLY A 1 109 ? -11.707 -1.316 25.036 1.00 97.12 109 GLY A O 1
ATOM 834 N N . LYS A 1 110 ? -12.118 0.705 24.156 1.00 98.38 110 LYS A N 1
ATOM 835 C CA . LYS A 1 110 ? -12.125 0.291 22.746 1.00 98.38 110 LYS A CA 1
ATOM 836 C C . LYS A 1 110 ? -10.870 0.762 22.008 1.00 98.38 110 LYS A C 1
ATOM 838 O O . LYS A 1 110 ? -10.441 1.897 22.221 1.00 98.38 110 LYS A O 1
ATOM 843 N N . PRO A 1 111 ? -10.297 -0.067 21.119 1.00 98.56 111 PRO A N 1
ATOM 844 C CA . PRO A 1 111 ? -9.043 0.256 20.453 1.00 98.56 111 PRO A CA 1
ATOM 845 C C . PRO A 1 111 ? -9.228 1.259 19.310 1.00 98.56 111 PRO A C 1
ATOM 847 O O . PRO A 1 111 ? -10.132 1.122 18.479 1.00 98.56 111 PRO A O 1
ATOM 850 N N . VAL A 1 112 ? -8.312 2.221 19.233 1.00 98.75 112 VAL A N 1
ATOM 851 C CA . VAL A 1 112 ? -8.151 3.148 18.110 1.00 98.75 112 VAL A CA 1
ATOM 852 C C . VAL A 1 112 ? -6.708 3.087 17.627 1.00 98.75 112 VAL A C 1
ATOM 854 O O . VAL A 1 112 ? -5.796 3.498 18.336 1.00 98.75 112 VAL A O 1
ATOM 857 N N . PHE A 1 113 ? -6.508 2.583 16.414 1.00 98.56 113 PHE A N 1
ATOM 858 C CA . PHE A 1 113 ? -5.240 2.623 15.690 1.00 98.56 113 PHE A CA 1
ATOM 859 C C . PHE A 1 113 ? -5.332 3.735 14.645 1.00 98.56 113 PHE A C 1
ATOM 861 O O . PHE A 1 113 ? -6.160 3.648 13.736 1.00 98.56 113 PHE A O 1
ATOM 868 N N . TYR A 1 114 ? -4.520 4.782 14.797 1.00 97.69 114 TYR A N 1
ATOM 869 C CA . TYR A 1 114 ? -4.606 5.989 13.965 1.00 97.69 114 TYR A CA 1
ATOM 870 C C . TYR A 1 114 ? -3.987 5.834 12.572 1.00 97.69 114 TYR A C 1
ATOM 872 O O . TYR A 1 114 ? -4.476 6.464 11.636 1.00 97.69 114 TYR A O 1
ATOM 880 N N . ASP A 1 115 ? -2.981 4.969 12.436 1.00 97.06 115 ASP A N 1
ATOM 881 C CA . ASP A 1 115 ? -2.440 4.497 11.163 1.00 97.06 115 ASP A CA 1
ATOM 882 C C . ASP A 1 115 ? -1.659 3.188 11.390 1.00 97.06 115 ASP A C 1
ATOM 884 O O . ASP A 1 115 ? -0.868 3.074 12.332 1.00 97.06 115 ASP A O 1
ATOM 888 N N . LEU A 1 116 ? -1.915 2.176 10.560 1.00 96.31 116 LEU A N 1
ATOM 889 C CA . LEU A 1 116 ? -1.286 0.850 10.650 1.00 96.31 116 LEU A CA 1
ATOM 890 C C . LEU A 1 116 ? -0.012 0.708 9.794 1.00 96.31 116 LEU A C 1
ATOM 892 O O . LEU A 1 116 ? 0.569 -0.377 9.730 1.00 96.31 116 LEU A O 1
ATOM 896 N N . GLY A 1 117 ? 0.433 1.771 9.131 1.00 93.25 117 GLY A N 1
ATOM 897 C CA . GLY A 1 117 ? 1.452 1.729 8.095 1.00 93.25 117 GLY A CA 1
ATOM 898 C C . GLY A 1 117 ? 0.957 0.991 6.851 1.00 93.25 117 GLY A C 1
ATOM 899 O O . GLY A 1 117 ? -0.228 0.989 6.510 1.00 93.25 117 GLY A O 1
ATOM 900 N N . ASN A 1 118 ? 1.881 0.333 6.157 1.00 89.69 118 ASN A N 1
ATOM 901 C CA . ASN A 1 118 ? 1.621 -0.217 4.831 1.00 89.69 118 ASN A CA 1
ATOM 902 C C . ASN A 1 118 ? 1.620 -1.746 4.830 1.00 89.69 118 ASN A C 1
ATOM 904 O O . ASN A 1 118 ? 2.647 -2.366 5.044 1.00 89.69 118 ASN A O 1
ATOM 908 N N . LEU A 1 119 ? 0.497 -2.405 4.540 1.00 85.12 119 LEU A N 1
ATOM 909 C CA . LEU A 1 119 ? 0.523 -3.871 4.403 1.00 85.12 119 LEU A CA 1
ATOM 910 C C . LEU A 1 119 ? 1.093 -4.306 3.043 1.00 85.12 119 LEU A C 1
ATOM 912 O O . LEU A 1 119 ? 1.870 -5.254 2.957 1.00 85.12 119 LEU A O 1
ATOM 916 N N . VAL A 1 120 ? 0.698 -3.596 1.986 1.00 79.88 120 VAL A N 1
ATOM 917 C CA . VAL A 1 120 ? 1.183 -3.758 0.613 1.00 79.88 120 VAL A CA 1
ATOM 918 C C . VAL A 1 120 ? 1.315 -2.357 0.030 1.00 79.88 120 VAL A C 1
ATOM 920 O O . VAL A 1 120 ? 0.307 -1.682 -0.164 1.00 79.88 120 VAL A O 1
ATOM 923 N N . LEU A 1 121 ? 2.546 -1.908 -0.205 1.00 72.06 121 LEU A N 1
ATOM 924 C CA . LEU A 1 121 ? 2.826 -0.615 -0.821 1.00 72.06 121 LEU A CA 1
ATOM 925 C C . LEU A 1 121 ? 4.136 -0.694 -1.609 1.00 72.06 121 LEU A C 1
ATOM 927 O O . LEU A 1 121 ? 5.129 -1.229 -1.121 1.00 72.06 121 LEU A O 1
ATOM 931 N N . ASP A 1 122 ? 4.114 -0.160 -2.825 1.00 62.78 122 ASP A N 1
ATOM 932 C CA . ASP A 1 122 ? 5.236 -0.033 -3.764 1.00 62.78 122 ASP A CA 1
ATOM 933 C C . ASP A 1 122 ? 5.727 1.425 -3.905 1.00 62.78 122 ASP A C 1
ATOM 935 O O . ASP A 1 122 ? 6.590 1.735 -4.726 1.00 62.78 122 ASP A O 1
ATOM 939 N N . TYR A 1 123 ? 5.190 2.323 -3.077 1.00 56.50 123 TYR A N 1
ATOM 940 C CA . TYR A 1 123 ? 5.548 3.734 -2.996 1.00 56.50 123 TYR A CA 1
ATOM 941 C C . TYR A 1 123 ? 6.977 3.923 -2.471 1.00 56.50 123 TYR A C 1
ATOM 943 O O . TYR A 1 123 ? 7.386 3.310 -1.485 1.00 56.50 123 TYR A O 1
ATOM 951 N N . GLY A 1 124 ? 7.731 4.820 -3.109 1.00 57.47 124 GLY A N 1
ATOM 952 C CA . GLY A 1 124 ? 9.049 5.225 -2.630 1.00 57.47 124 GLY A CA 1
ATOM 953 C C . GLY A 1 124 ? 8.941 6.043 -1.341 1.00 57.47 124 GLY A C 1
ATOM 954 O O . GLY A 1 124 ? 8.263 7.064 -1.306 1.00 57.47 124 GLY A O 1
ATOM 955 N N . GLY A 1 125 ? 9.642 5.622 -0.292 1.00 64.94 125 GLY A N 1
ATOM 956 C CA . GLY A 1 125 ? 9.715 6.323 0.989 1.00 64.94 125 GLY A CA 1
ATOM 957 C C . GLY A 1 125 ? 10.948 5.898 1.785 1.00 64.94 125 GLY A C 1
ATOM 958 O O . GLY A 1 125 ? 11.633 4.940 1.426 1.00 64.94 125 GLY A O 1
ATOM 959 N N . GLY A 1 126 ? 11.270 6.635 2.850 1.00 74.00 126 GLY A N 1
ATOM 960 C CA . GLY A 1 126 ? 12.318 6.223 3.791 1.00 74.00 126 GLY A CA 1
ATOM 961 C C . GLY A 1 126 ? 11.923 4.965 4.576 1.00 74.00 126 GLY A C 1
ATOM 962 O O . GLY A 1 126 ? 10.784 4.513 4.502 1.00 74.00 126 GLY A O 1
ATOM 963 N N . ASP A 1 127 ? 12.836 4.432 5.392 1.00 81.75 127 ASP A N 1
ATOM 964 C CA . ASP A 1 127 ? 12.630 3.186 6.159 1.00 81.75 127 ASP A CA 1
ATOM 965 C C . ASP A 1 127 ? 11.342 3.146 7.003 1.00 81.75 127 ASP A C 1
ATOM 967 O O . ASP A 1 127 ? 10.811 2.063 7.265 1.00 81.75 127 ASP A O 1
ATOM 971 N N . ALA A 1 128 ? 10.823 4.309 7.409 1.00 84.56 128 ALA A N 1
ATOM 972 C CA . ALA A 1 128 ? 9.573 4.434 8.153 1.00 84.56 128 ALA A CA 1
ATOM 973 C C . ALA A 1 128 ? 8.343 3.964 7.345 1.00 84.56 128 ALA A C 1
ATOM 975 O O . ALA A 1 128 ? 7.477 3.295 7.902 1.00 84.56 128 ALA A O 1
ATOM 976 N N . TYR A 1 129 ? 8.320 4.192 6.026 1.00 87.19 129 TYR A N 1
ATOM 977 C CA . TYR A 1 129 ? 7.255 3.723 5.121 1.00 87.19 129 TYR A CA 1
ATOM 978 C C . TYR A 1 129 ? 7.273 2.200 4.934 1.00 87.19 129 TYR A C 1
ATOM 980 O O . TYR A 1 129 ? 6.299 1.606 4.472 1.00 87.19 129 TYR A O 1
ATOM 988 N N . HIS A 1 130 ? 8.381 1.554 5.305 1.00 89.44 130 HIS A N 1
ATOM 989 C CA . HIS A 1 130 ? 8.536 0.106 5.272 1.00 89.44 130 HIS A CA 1
ATOM 990 C C . HIS A 1 130 ? 8.215 -0.559 6.614 1.00 89.44 130 HIS A C 1
ATOM 992 O O . HIS A 1 130 ? 8.497 -1.745 6.774 1.00 89.44 130 HIS A O 1
ATOM 998 N N . GLN A 1 131 ? 7.660 0.166 7.587 1.00 91.81 131 GLN A N 1
ATOM 999 C CA . GLN A 1 131 ? 7.119 -0.423 8.810 1.00 91.81 131 GLN A CA 1
ATOM 1000 C C . GLN A 1 131 ? 5.597 -0.534 8.701 1.00 91.81 131 GLN A C 1
ATOM 1002 O O . GLN A 1 131 ? 4.939 0.334 8.129 1.00 91.81 131 GLN A O 1
ATOM 1007 N N . ALA A 1 132 ? 5.035 -1.597 9.267 1.00 94.56 132 ALA A N 1
ATOM 1008 C CA . ALA A 1 132 ? 3.592 -1.756 9.371 1.00 94.56 132 ALA A CA 1
ATOM 1009 C C . ALA A 1 132 ? 3.209 -2.595 10.586 1.00 94.56 132 ALA A C 1
ATOM 1011 O O . ALA A 1 132 ? 4.030 -3.326 11.140 1.00 94.56 132 ALA A O 1
ATOM 1012 N N . ILE A 1 133 ? 1.943 -2.514 10.968 1.00 96.56 133 ILE A N 1
ATOM 1013 C CA . ILE A 1 133 ? 1.325 -3.351 11.984 1.00 96.56 133 ILE A CA 1
ATOM 1014 C C . ILE A 1 133 ? 0.218 -4.171 11.332 1.00 96.56 133 ILE A C 1
ATOM 1016 O O . ILE A 1 133 ? -0.687 -3.635 10.695 1.00 96.56 133 ILE A O 1
ATOM 1020 N N . LEU A 1 134 ? 0.244 -5.481 11.558 1.00 97.12 134 LEU A N 1
ATOM 1021 C CA . LEU A 1 134 ? -0.934 -6.320 11.388 1.00 97.12 134 LEU A CA 1
ATOM 1022 C C . LEU A 1 134 ? -1.657 -6.416 12.736 1.00 97.12 134 LEU A C 1
ATOM 1024 O O . LEU A 1 134 ? -1.138 -7.002 13.686 1.00 97.12 134 LEU A O 1
ATOM 1028 N N . ALA A 1 135 ? -2.855 -5.837 12.807 1.00 97.19 135 ALA A N 1
ATOM 1029 C CA . ALA A 1 135 ? -3.726 -5.913 13.974 1.00 97.19 135 ALA A CA 1
ATOM 1030 C C . ALA A 1 135 ? -4.675 -7.117 13.858 1.00 97.19 135 ALA A C 1
ATOM 1032 O O . ALA A 1 135 ? -5.568 -7.153 13.011 1.00 97.19 135 ALA A O 1
ATOM 1033 N N . GLU A 1 136 ? -4.495 -8.106 14.726 1.00 97.00 136 GLU A N 1
ATOM 1034 C CA . GLU A 1 136 ? -5.370 -9.269 14.854 1.00 97.00 136 GLU A CA 1
ATOM 1035 C C . GLU A 1 136 ? -6.324 -9.042 16.033 1.00 97.00 136 GLU A C 1
ATOM 1037 O O . GLU A 1 136 ? -5.939 -9.147 17.197 1.00 97.00 136 GLU A O 1
ATOM 1042 N N . ALA A 1 137 ? -7.572 -8.687 15.730 1.00 95.38 137 ALA A N 1
ATOM 1043 C CA . ALA A 1 137 ? -8.590 -8.414 16.738 1.00 95.38 137 ALA A CA 1
ATOM 1044 C C . ALA A 1 137 ? -9.368 -9.681 17.119 1.00 95.38 137 ALA A C 1
ATOM 1046 O O . ALA A 1 137 ? -9.960 -10.344 16.265 1.00 95.38 137 ALA A O 1
ATOM 1047 N N . GLU A 1 138 ? -9.445 -9.958 18.417 1.00 94.81 138 GLU A N 1
ATOM 1048 C CA . GLU A 1 138 ? -10.368 -10.925 18.997 1.00 94.81 138 GLU A CA 1
ATOM 1049 C C . GLU A 1 138 ? -11.642 -10.225 19.452 1.00 94.81 138 GLU A C 1
ATOM 1051 O O . GLU A 1 138 ? -11.610 -9.143 20.042 1.00 94.81 138 GLU A O 1
ATOM 1056 N N . PHE A 1 139 ? -12.788 -10.845 19.195 1.00 91.06 139 PHE A N 1
ATOM 1057 C CA . PHE A 1 139 ? -14.071 -10.240 19.512 1.00 91.06 139 PHE A CA 1
ATOM 1058 C C . PHE A 1 139 ? -15.127 -11.273 19.880 1.00 91.06 139 PHE A C 1
ATOM 1060 O O . PHE A 1 139 ? -15.157 -12.404 19.393 1.00 91.06 139 PHE A O 1
ATOM 1067 N N . SER A 1 140 ? -16.060 -10.819 20.707 1.00 91.62 140 SER A N 1
ATOM 1068 C CA . SER A 1 140 ? -17.313 -11.504 21.002 1.00 91.62 140 SER A CA 1
ATOM 1069 C C . SER A 1 140 ? -18.483 -10.735 20.383 1.00 91.62 140 SER A C 1
ATOM 1071 O O . SER A 1 140 ? -18.314 -9.697 19.746 1.00 91.62 140 SER A O 1
ATOM 1073 N N . GLN A 1 141 ? -19.713 -11.189 20.623 1.00 92.00 141 GLN A N 1
ATOM 1074 C CA . GLN A 1 141 ? -20.897 -10.411 20.247 1.00 92.00 141 GLN A CA 1
ATOM 1075 C C . GLN A 1 141 ? -21.052 -9.089 21.040 1.00 92.00 141 GLN A C 1
ATOM 1077 O O . GLN A 1 141 ? -21.991 -8.335 20.786 1.00 92.00 141 GLN A O 1
ATOM 1082 N N . VAL A 1 142 ? -20.185 -8.824 22.025 1.00 92.75 142 VAL A N 1
ATOM 1083 C CA . VAL A 1 142 ? -20.166 -7.584 22.817 1.00 92.75 142 VAL A CA 1
ATOM 1084 C C . VAL A 1 142 ? -19.247 -6.525 22.195 1.00 92.75 142 VAL A C 1
ATOM 1086 O O . VAL A 1 142 ? -19.541 -5.341 22.319 1.00 92.75 142 VAL A O 1
ATOM 1089 N N . GLY A 1 143 ? -18.185 -6.939 21.498 1.00 94.69 143 GLY A N 1
ATOM 1090 C CA . GLY A 1 143 ? -17.169 -6.064 20.909 1.00 94.69 143 GLY A CA 1
ATOM 1091 C C . GLY A 1 143 ? -15.786 -6.719 20.911 1.00 94.69 143 GLY A C 1
ATOM 1092 O O . GLY A 1 143 ? -15.676 -7.926 21.147 1.00 94.69 143 GLY A O 1
ATOM 1093 N N . ILE A 1 144 ? -14.750 -5.918 20.647 1.00 96.81 144 ILE A N 1
ATOM 1094 C CA . ILE A 1 144 ? -13.345 -6.347 20.693 1.00 96.81 144 ILE A CA 1
ATOM 1095 C C . ILE A 1 144 ? -12.930 -6.571 22.146 1.00 96.81 144 ILE A C 1
ATOM 1097 O O . ILE A 1 144 ? -13.123 -5.692 22.980 1.00 96.81 144 ILE A O 1
ATOM 1101 N N . THR A 1 145 ? -12.368 -7.739 22.438 1.00 96.88 145 THR A N 1
ATOM 1102 C CA . THR A 1 145 ? -11.861 -8.111 23.769 1.00 96.88 145 THR A CA 1
ATOM 1103 C C . THR A 1 145 ? -10.344 -8.030 23.851 1.00 96.88 145 THR A C 1
ATOM 1105 O O . THR A 1 145 ? -9.798 -7.861 24.936 1.00 96.88 145 THR A O 1
ATOM 1108 N N . GLN A 1 146 ? -9.659 -8.138 22.713 1.00 97.81 146 GLN A N 1
ATOM 1109 C CA . GLN A 1 146 ? -8.207 -8.070 22.641 1.00 97.81 146 GLN A CA 1
ATOM 1110 C C . GLN A 1 146 ? -7.760 -7.719 21.220 1.00 97.81 146 GLN A C 1
ATOM 1112 O O . GLN A 1 146 ? -8.419 -8.096 20.251 1.00 97.81 146 GLN A O 1
ATOM 1117 N N . VAL A 1 147 ? -6.615 -7.054 21.084 1.00 98.56 147 VAL A N 1
ATOM 1118 C CA . VAL A 1 147 ? -5.902 -6.921 19.808 1.00 98.56 147 VAL A CA 1
ATOM 1119 C C . VAL A 1 147 ? -4.473 -7.425 19.970 1.00 98.56 147 VAL A C 1
ATOM 1121 O O . VAL A 1 147 ? -3.758 -6.988 20.867 1.00 98.56 147 VAL A O 1
ATOM 1124 N N . ARG A 1 148 ? -4.045 -8.337 19.096 1.00 98.62 148 ARG A N 1
ATOM 1125 C CA . ARG A 1 148 ? -2.637 -8.710 18.934 1.00 98.62 148 ARG A CA 1
ATOM 1126 C C . ARG A 1 148 ? -2.013 -7.855 17.838 1.00 98.62 148 ARG A C 1
ATOM 1128 O O . ARG A 1 148 ? -2.563 -7.728 16.747 1.00 98.62 148 ARG A O 1
ATOM 1135 N N . VAL A 1 149 ? -0.871 -7.265 18.142 1.00 98.44 149 VAL A N 1
ATOM 1136 C CA . VAL A 1 149 ? -0.127 -6.328 17.303 1.00 98.44 149 VAL A CA 1
ATOM 1137 C C . VAL A 1 149 ? 1.107 -7.050 16.783 1.00 98.44 149 VAL A C 1
ATOM 1139 O O . VAL A 1 149 ? 2.039 -7.318 17.543 1.00 98.44 149 VAL A O 1
ATOM 1142 N N . HIS A 1 150 ? 1.104 -7.372 15.492 1.00 98.25 150 HIS A N 1
ATOM 1143 C CA . HIS A 1 150 ? 2.204 -8.065 14.823 1.00 98.25 150 HIS A CA 1
ATOM 1144 C C . HIS A 1 1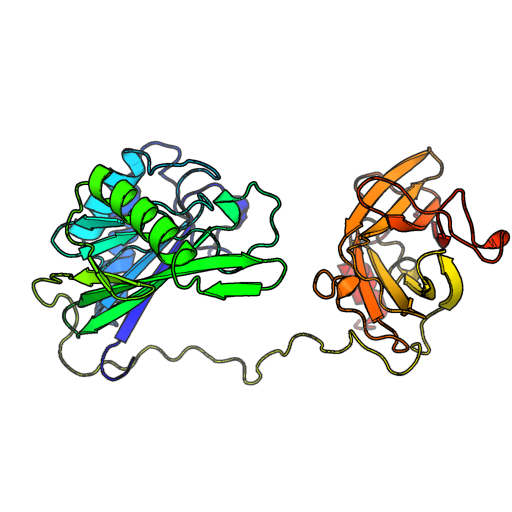50 ? 3.045 -7.060 14.023 1.00 98.25 150 HIS A C 1
ATOM 1146 O O . HIS A 1 150 ? 2.528 -6.470 13.068 1.00 98.25 150 HIS A O 1
ATOM 1152 N N . PRO A 1 151 ? 4.323 -6.847 14.378 1.00 97.56 151 PRO A N 1
ATOM 1153 C CA . PRO A 1 151 ? 5.183 -5.891 13.701 1.00 97.56 151 PRO A CA 1
ATOM 1154 C C . PRO A 1 151 ? 5.669 -6.458 12.365 1.00 97.56 151 PRO A C 1
ATOM 1156 O O . PRO A 1 151 ? 6.264 -7.538 12.291 1.00 97.56 151 PRO A O 1
ATOM 1159 N N . LEU A 1 152 ? 5.445 -5.713 11.292 1.00 95.75 152 LEU A N 1
ATOM 1160 C CA . LEU A 1 152 ? 5.832 -6.081 9.939 1.00 95.75 152 LEU A CA 1
ATOM 1161 C C . LEU A 1 152 ? 6.895 -5.129 9.392 1.00 95.75 152 LEU A C 1
ATOM 1163 O O . LEU A 1 152 ? 6.924 -3.938 9.707 1.00 95.75 152 LEU A O 1
ATOM 1167 N N . LYS A 1 153 ? 7.731 -5.667 8.505 1.00 92.12 153 LYS A N 1
ATOM 1168 C CA . LYS A 1 153 ? 8.573 -4.889 7.603 1.00 92.12 153 LYS A CA 1
ATOM 1169 C C . LYS A 1 153 ? 8.210 -5.206 6.162 1.00 92.12 153 LYS A C 1
ATOM 1171 O O . LYS A 1 153 ? 8.142 -6.375 5.781 1.00 92.12 153 LYS A O 1
ATOM 1176 N N . LEU A 1 154 ? 8.027 -4.169 5.360 1.00 89.00 154 LEU A N 1
ATOM 1177 C CA . LEU A 1 154 ? 7.898 -4.295 3.919 1.00 89.00 154 LEU A CA 1
ATOM 1178 C C . LEU A 1 154 ? 9.294 -4.406 3.323 1.00 89.00 154 LEU A C 1
ATOM 1180 O O . LEU A 1 154 ? 10.132 -3.514 3.446 1.00 89.00 154 LEU A O 1
ATOM 1184 N N . ASN A 1 155 ? 9.526 -5.532 2.674 1.00 81.62 155 ASN A N 1
ATOM 1185 C CA . ASN A 1 155 ? 10.557 -5.687 1.673 1.00 81.62 155 ASN A CA 1
ATOM 1186 C C . ASN A 1 155 ? 9.907 -5.509 0.300 1.00 81.62 155 ASN A C 1
ATOM 1188 O O . ASN A 1 155 ? 8.681 -5.502 0.160 1.00 81.62 155 ASN A O 1
ATOM 1192 N N . THR A 1 156 ? 10.719 -5.409 -0.746 1.00 73.62 156 THR A N 1
ATOM 1193 C CA . THR A 1 156 ? 10.166 -5.343 -2.097 1.00 73.62 156 THR A CA 1
ATOM 1194 C C . THR A 1 156 ? 9.298 -6.565 -2.386 1.00 73.62 156 THR A C 1
ATOM 1196 O O . THR A 1 156 ? 9.772 -7.697 -2.289 1.00 73.62 156 THR A O 1
ATOM 1199 N N . ASN A 1 157 ? 8.044 -6.312 -2.762 1.00 72.88 157 ASN A N 1
ATOM 1200 C CA . ASN A 1 157 ? 7.040 -7.317 -3.119 1.00 72.88 157 ASN A CA 1
ATOM 1201 C C . ASN A 1 157 ? 6.742 -8.337 -2.005 1.00 72.88 157 ASN A C 1
ATOM 1203 O O . ASN A 1 157 ? 6.187 -9.400 -2.277 1.00 72.88 157 ASN A O 1
ATOM 1207 N N . GLN A 1 158 ? 7.097 -8.037 -0.750 1.00 81.62 158 GLN A N 1
ATOM 1208 C CA . GLN A 1 158 ? 6.893 -8.958 0.362 1.00 81.62 158 GLN A CA 1
ATOM 1209 C C . GLN A 1 158 ? 6.752 -8.227 1.699 1.00 81.62 158 GLN A C 1
ATOM 1211 O O . GLN A 1 158 ? 7.657 -7.518 2.126 1.00 81.62 158 GLN A O 1
ATOM 1216 N N . ALA A 1 159 ? 5.671 -8.496 2.430 1.00 89.38 159 ALA A N 1
ATOM 1217 C CA . ALA A 1 159 ? 5.582 -8.166 3.850 1.00 89.38 159 ALA A CA 1
ATOM 1218 C C . ALA A 1 159 ? 6.170 -9.308 4.693 1.00 89.38 159 ALA A C 1
ATOM 1220 O O . ALA A 1 159 ? 5.835 -10.479 4.496 1.00 89.38 159 ALA A O 1
ATOM 1221 N N . VAL A 1 160 ? 7.044 -8.975 5.640 1.00 92.44 160 VAL A N 1
ATOM 1222 C CA . VAL A 1 160 ? 7.706 -9.935 6.529 1.00 92.44 160 VAL A CA 1
ATOM 1223 C C . VAL A 1 160 ? 7.346 -9.635 7.975 1.00 92.44 160 VAL A C 1
ATOM 1225 O O . VAL A 1 160 ? 7.531 -8.517 8.449 1.00 92.44 160 VAL A O 1
ATOM 1228 N N . HIS A 1 161 ? 6.888 -10.655 8.699 1.00 95.88 161 HIS A N 1
ATOM 1229 C CA . HIS A 1 161 ? 6.701 -10.576 10.146 1.00 95.88 161 HIS A CA 1
ATOM 1230 C C . HIS A 1 161 ? 8.068 -10.527 10.838 1.00 95.88 161 HIS A C 1
ATOM 1232 O O . HIS A 1 161 ? 8.866 -11.465 10.729 1.00 95.88 161 HIS A O 1
ATOM 1238 N N . LEU A 1 162 ? 8.347 -9.422 11.532 1.00 96.62 162 LEU A N 1
ATOM 1239 C CA . LEU A 1 162 ? 9.573 -9.246 12.300 1.00 96.62 162 LEU A CA 1
ATOM 1240 C C . LEU A 1 162 ? 9.631 -10.241 13.468 1.00 96.62 162 LEU A C 1
ATOM 1242 O O . LEU A 1 162 ? 8.617 -10.605 14.054 1.00 96.62 162 LEU A O 1
ATOM 1246 N N . LYS A 1 163 ? 10.843 -10.677 13.827 1.00 97.19 163 LYS A N 1
ATOM 1247 C CA . LYS A 1 163 ? 11.095 -11.591 14.954 1.00 97.19 163 LYS A CA 1
ATOM 1248 C C . LYS A 1 163 ? 12.316 -11.150 15.757 1.00 97.19 163 LYS A C 1
ATOM 1250 O O . LYS A 1 163 ? 13.197 -10.488 15.210 1.00 97.19 163 LYS A O 1
ATOM 1255 N N . GLY A 1 164 ? 12.397 -11.548 17.026 1.00 97.19 164 GLY A N 1
ATOM 1256 C CA . GLY A 1 164 ? 13.544 -11.306 17.904 1.00 97.19 164 GLY A CA 1
ATOM 1257 C C . GLY A 1 164 ? 13.826 -9.817 18.128 1.00 97.19 164 GLY A C 1
ATOM 1258 O O . GLY A 1 164 ? 12.909 -9.012 18.265 1.00 97.19 164 GLY A O 1
ATOM 1259 N N . GLY A 1 165 ? 15.105 -9.430 18.133 1.00 97.75 165 GLY A N 1
ATOM 1260 C CA . GLY A 1 165 ? 15.527 -8.042 18.373 1.00 97.75 165 GLY A CA 1
ATOM 1261 C C . GLY A 1 165 ? 14.841 -6.986 17.482 1.00 97.75 165 GLY A C 1
ATOM 1262 O O . GLY A 1 165 ? 14.414 -5.960 18.009 1.00 97.75 165 GLY A O 1
ATOM 1263 N N . PRO A 1 166 ? 14.702 -7.199 16.156 1.00 96.50 166 PRO A N 1
ATOM 1264 C CA . PRO A 1 166 ? 13.914 -6.318 15.292 1.00 96.50 166 PRO A CA 1
ATOM 1265 C C . PRO A 1 166 ? 12.452 -6.138 15.721 1.00 96.50 166 PRO A C 1
ATOM 1267 O O . PRO A 1 166 ? 11.987 -5.001 15.757 1.00 96.50 166 PRO A O 1
ATOM 1270 N N . ALA A 1 167 ? 11.752 -7.222 16.081 1.00 97.75 167 ALA A N 1
ATOM 1271 C CA . ALA A 1 167 ? 10.372 -7.143 16.569 1.00 97.75 167 ALA A CA 1
ATOM 1272 C C . ALA A 1 167 ? 10.299 -6.336 17.867 1.00 97.75 167 ALA A C 1
ATOM 1274 O O . ALA A 1 167 ? 9.505 -5.407 17.965 1.00 97.75 167 ALA A O 1
ATOM 1275 N N . GLN A 1 168 ? 11.197 -6.617 18.816 1.00 97.94 168 GLN A N 1
ATOM 1276 C CA . GLN A 1 168 ? 11.253 -5.912 20.096 1.00 97.94 168 GLN A CA 1
ATOM 1277 C C . GLN A 1 168 ? 11.440 -4.400 19.918 1.00 97.94 168 GLN A C 1
ATOM 1279 O O . GLN A 1 168 ? 10.771 -3.616 20.583 1.00 97.94 168 GLN A O 1
ATOM 1284 N N . ARG A 1 169 ? 12.332 -3.972 19.014 1.00 97.00 169 ARG A N 1
ATOM 1285 C CA . ARG A 1 169 ? 12.551 -2.542 18.745 1.00 97.00 169 ARG A CA 1
ATOM 1286 C C . ARG A 1 169 ? 11.319 -1.869 18.146 1.00 97.00 169 ARG A C 1
ATOM 1288 O O . ARG A 1 169 ? 10.965 -0.784 18.593 1.00 97.00 169 ARG A O 1
ATOM 1295 N N . ASN A 1 170 ? 10.686 -2.505 17.160 1.00 96.81 170 ASN A N 1
ATOM 1296 C CA . ASN A 1 170 ? 9.490 -1.963 16.519 1.00 96.81 170 ASN A CA 1
ATOM 1297 C C . ASN A 1 170 ? 8.325 -1.868 17.524 1.00 96.81 170 ASN A C 1
ATOM 1299 O O . ASN A 1 170 ? 7.730 -0.805 17.671 1.00 96.81 170 ASN A O 1
ATOM 1303 N N . LEU A 1 171 ? 8.085 -2.929 18.302 1.00 98.44 171 LEU A N 1
ATOM 1304 C CA . LEU A 1 171 ? 7.042 -2.948 19.329 1.00 98.44 171 LEU A CA 1
ATOM 1305 C C . LEU A 1 171 ? 7.295 -1.932 20.444 1.00 98.44 171 LEU A C 1
ATOM 1307 O O . LEU A 1 171 ? 6.363 -1.251 20.848 1.00 98.44 171 LEU A O 1
ATOM 1311 N N . ASN A 1 172 ? 8.537 -1.767 20.908 1.00 98.19 172 ASN A N 1
ATOM 1312 C CA . ASN A 1 172 ? 8.863 -0.735 21.898 1.00 98.19 172 ASN A CA 1
ATOM 1313 C C . ASN A 1 172 ? 8.571 0.678 21.367 1.00 98.19 172 ASN A C 1
ATOM 1315 O O . ASN A 1 172 ? 8.066 1.515 22.110 1.00 98.19 172 ASN A O 1
ATOM 1319 N N . ALA A 1 173 ? 8.864 0.947 20.089 1.00 97.12 173 ALA A N 1
ATOM 1320 C CA . ALA A 1 173 ? 8.541 2.229 19.463 1.00 97.12 173 ALA A CA 1
ATOM 1321 C C . ALA A 1 173 ? 7.021 2.439 19.360 1.00 97.12 173 ALA A C 1
ATOM 1323 O O . ALA A 1 173 ? 6.527 3.506 19.719 1.00 97.12 173 ALA A O 1
ATOM 1324 N N . PHE A 1 174 ? 6.276 1.408 18.950 1.00 97.88 174 PHE A N 1
ATOM 1325 C CA . PHE A 1 174 ? 4.813 1.436 18.896 1.00 97.88 174 PHE A CA 1
ATOM 1326 C C . PHE A 1 174 ? 4.176 1.648 20.281 1.00 97.88 174 PHE A C 1
ATOM 1328 O O . PHE A 1 174 ? 3.253 2.451 20.423 1.00 97.88 174 PHE A O 1
ATOM 1335 N N . ILE A 1 175 ? 4.687 0.979 21.319 1.00 98.50 175 ILE A N 1
ATOM 1336 C CA . ILE A 1 175 ? 4.236 1.168 22.704 1.00 98.50 175 ILE A CA 1
ATOM 1337 C C . ILE A 1 175 ? 4.533 2.592 23.159 1.00 98.50 175 ILE A C 1
ATOM 1339 O O . ILE A 1 175 ? 3.619 3.267 23.607 1.00 98.50 175 ILE A O 1
ATOM 1343 N N . SER A 1 176 ? 5.750 3.101 22.952 1.00 98.25 176 SER A N 1
ATOM 1344 C CA . SER A 1 176 ? 6.091 4.481 23.319 1.00 98.25 176 SER A CA 1
ATOM 1345 C C . SER A 1 176 ? 5.203 5.516 22.610 1.00 98.25 176 SER A C 1
ATOM 1347 O O . SER A 1 176 ? 4.754 6.478 23.232 1.00 98.25 176 SER A O 1
ATOM 1349 N N . ALA A 1 177 ? 4.881 5.305 21.329 1.00 97.75 177 ALA A N 1
ATOM 1350 C CA . ALA A 1 177 ? 3.922 6.141 20.608 1.00 97.75 177 ALA A CA 1
ATOM 1351 C C . ALA A 1 177 ? 2.502 6.041 21.197 1.00 97.75 177 ALA A C 1
ATOM 1353 O O . ALA A 1 177 ? 1.793 7.039 21.271 1.00 97.75 177 ALA A O 1
ATOM 1354 N N . SER A 1 178 ? 2.097 4.857 21.658 1.00 98.44 178 SER A N 1
ATOM 1355 C CA . SER A 1 178 ? 0.805 4.629 22.321 1.00 98.44 178 SER A CA 1
ATOM 1356 C C . SER A 1 178 ? 0.736 5.294 23.704 1.00 98.44 178 SER A C 1
ATOM 1358 O O . SER A 1 178 ? -0.286 5.880 24.056 1.00 98.44 178 SER A O 1
ATOM 1360 N N . GLU A 1 179 ? 1.833 5.295 24.463 1.00 98.38 179 GLU A N 1
ATOM 1361 C CA . GLU A 1 179 ? 1.927 5.958 25.770 1.00 98.38 179 GLU A CA 1
ATOM 1362 C C . GLU A 1 179 ? 1.772 7.478 25.652 1.00 98.38 179 GLU A C 1
ATOM 1364 O O . GLU A 1 179 ? 1.096 8.091 26.476 1.00 98.38 179 GLU A O 1
ATOM 1369 N N . LYS A 1 180 ? 2.314 8.094 24.591 1.00 97.50 180 LYS A N 1
ATOM 1370 C CA . LYS A 1 180 ? 2.087 9.521 24.289 1.00 97.50 180 LYS A CA 1
ATOM 1371 C C . LYS A 1 180 ? 0.612 9.849 24.037 1.00 97.50 180 LYS A C 1
ATOM 1373 O O . LYS A 1 180 ? 0.178 10.967 24.304 1.00 97.50 180 LYS A O 1
ATOM 1378 N N . LEU A 1 181 ? -0.160 8.878 23.548 1.00 97.12 181 LEU A N 1
ATOM 1379 C CA . LEU A 1 181 ? -1.609 8.991 23.365 1.00 97.12 181 LEU A CA 1
ATOM 1380 C C . LEU A 1 181 ? -2.392 8.678 24.653 1.00 97.12 181 LEU A C 1
ATOM 1382 O O . LEU A 1 181 ? -3.615 8.784 24.651 1.00 97.12 181 LEU A O 1
ATOM 1386 N N . GLY A 1 182 ? -1.707 8.327 25.747 1.00 97.25 182 GLY A N 1
ATOM 1387 C CA . GLY A 1 182 ? -2.298 7.992 27.045 1.00 97.25 182 GLY A CA 1
ATOM 1388 C C . GLY A 1 182 ? -2.597 6.504 27.246 1.00 97.25 182 GLY A C 1
ATOM 1389 O O . GLY A 1 182 ? -3.257 6.143 28.220 1.00 97.25 182 GLY A O 1
ATOM 1390 N N . ASN A 1 183 ? -2.141 5.624 26.349 1.00 97.44 183 ASN A N 1
ATOM 1391 C CA . ASN A 1 183 ? -2.363 4.185 26.452 1.00 97.44 183 ASN A CA 1
ATOM 1392 C C . ASN A 1 183 ? -1.136 3.451 27.009 1.00 97.44 183 ASN A C 1
ATOM 1394 O O . ASN A 1 183 ? -0.113 3.332 26.340 1.00 97.44 183 ASN A O 1
ATOM 1398 N N . HIS A 1 184 ? -1.290 2.876 28.202 1.00 97.69 184 HIS A N 1
ATOM 1399 C CA . HIS A 1 184 ? -0.257 2.095 28.897 1.00 97.69 184 HIS A CA 1
ATOM 1400 C C . HIS A 1 184 ? -0.598 0.597 29.008 1.00 97.69 184 HIS A C 1
ATOM 1402 O O . HIS A 1 184 ? 0.007 -0.118 29.800 1.00 97.69 184 HIS A O 1
ATOM 1408 N N . ALA A 1 185 ? -1.599 0.112 28.264 1.00 97.69 185 ALA A N 1
ATOM 1409 C CA . ALA A 1 185 ? -2.119 -1.251 28.415 1.00 97.69 185 ALA A CA 1
ATOM 1410 C C . ALA A 1 185 ? -1.411 -2.304 27.542 1.00 97.69 185 ALA A C 1
ATOM 1412 O O . ALA A 1 185 ? -1.678 -3.495 27.688 1.00 97.69 185 ALA A O 1
ATOM 1413 N N . LEU A 1 186 ? -0.544 -1.887 26.615 1.00 98.12 186 LEU A N 1
ATOM 1414 C CA . LEU A 1 186 ? 0.161 -2.794 25.708 1.00 98.12 186 LEU A CA 1
ATOM 1415 C C . LEU A 1 186 ? 1.273 -3.565 26.424 1.00 98.12 186 LEU A C 1
ATOM 1417 O O . LEU A 1 186 ? 2.139 -2.969 27.062 1.00 98.12 186 LEU A O 1
ATOM 1421 N N . VAL A 1 187 ? 1.308 -4.883 26.230 1.00 97.88 187 VAL A N 1
ATOM 1422 C CA . VAL A 1 187 ? 2.359 -5.762 26.766 1.00 97.88 187 VAL A CA 1
ATOM 1423 C C . VAL A 1 187 ? 2.963 -6.597 25.646 1.00 97.88 187 VAL A C 1
ATOM 1425 O O . VAL A 1 187 ? 2.240 -7.121 24.805 1.00 97.88 187 VAL A O 1
ATOM 1428 N N . ILE A 1 188 ? 4.290 -6.729 25.615 1.00 98.31 188 ILE A N 1
ATOM 1429 C CA . ILE A 1 188 ? 4.979 -7.554 24.613 1.00 98.31 188 ILE A CA 1
ATOM 1430 C C . ILE A 1 188 ? 4.955 -9.022 25.034 1.00 98.31 188 ILE A C 1
ATOM 1432 O O . ILE A 1 188 ? 5.402 -9.379 26.121 1.00 98.31 188 ILE A O 1
ATOM 1436 N N . GLU A 1 189 ? 4.497 -9.875 24.122 1.00 97.50 189 GLU A N 1
ATOM 1437 C CA . GLU A 1 189 ? 4.451 -11.326 24.249 1.00 97.50 189 GLU A CA 1
ATOM 1438 C C . GLU A 1 189 ? 5.175 -11.966 23.055 1.00 97.50 189 GLU A C 1
ATOM 1440 O O . GLU A 1 189 ? 4.650 -12.099 21.947 1.00 97.50 189 GLU A O 1
ATOM 1445 N N . GLY A 1 190 ? 6.433 -12.361 23.259 1.00 96.00 190 GLY A N 1
ATOM 1446 C CA . GLY A 1 190 ? 7.250 -12.951 22.198 1.00 96.00 190 GLY A CA 1
ATOM 1447 C C . GLY A 1 190 ? 7.568 -11.952 21.079 1.00 96.00 190 GLY A C 1
ATOM 1448 O O . GLY A 1 190 ? 8.364 -11.042 21.278 1.00 96.00 190 GLY A O 1
ATOM 1449 N N . ASN A 1 191 ? 6.992 -12.151 19.887 1.00 97.19 191 ASN A N 1
ATOM 1450 C CA . ASN A 1 191 ? 7.221 -11.292 18.711 1.00 97.19 191 ASN A CA 1
ATOM 1451 C C . ASN A 1 191 ? 6.056 -10.332 18.420 1.00 97.19 191 ASN A C 1
ATOM 1453 O O . ASN A 1 191 ? 6.037 -9.712 17.364 1.00 97.19 191 ASN A O 1
ATOM 1457 N N . MET A 1 192 ? 5.089 -10.224 19.326 1.00 98.00 192 MET A N 1
ATOM 1458 C CA . MET A 1 192 ? 3.892 -9.394 19.178 1.00 98.00 192 MET A CA 1
ATOM 1459 C C . MET A 1 192 ? 3.627 -8.616 20.467 1.00 98.00 192 MET A C 1
ATOM 1461 O O . MET A 1 192 ? 4.191 -8.935 21.511 1.00 98.00 192 MET A O 1
ATOM 1465 N N . ALA A 1 193 ? 2.768 -7.602 20.404 1.00 98.44 193 ALA A N 1
ATOM 1466 C CA . ALA A 1 193 ? 2.190 -6.985 21.595 1.00 98.44 193 ALA A CA 1
ATOM 1467 C C . ALA A 1 193 ? 0.705 -7.331 21.723 1.00 98.44 193 ALA A C 1
ATOM 1469 O O . ALA A 1 193 ? 0.026 -7.590 20.731 1.00 98.44 193 ALA A O 1
ATOM 1470 N N . VAL A 1 194 ? 0.199 -7.339 22.947 1.00 98.62 194 VAL A N 1
ATOM 1471 C CA . VAL A 1 194 ? -1.199 -7.591 23.278 1.00 98.62 194 VAL A CA 1
ATOM 1472 C C . VAL A 1 194 ? -1.794 -6.334 23.888 1.00 98.62 194 VAL A C 1
ATOM 1474 O O . VAL A 1 194 ? -1.249 -5.780 24.839 1.00 98.62 194 VAL A O 1
ATOM 1477 N N . LEU A 1 195 ? -2.921 -5.901 23.330 1.00 98.56 195 LEU A N 1
ATOM 1478 C CA . LEU A 1 195 ? -3.770 -4.844 23.856 1.00 98.56 195 LEU A CA 1
ATOM 1479 C C . LEU A 1 195 ? -5.059 -5.472 24.400 1.00 98.56 195 LEU A C 1
ATOM 1481 O O . LEU A 1 195 ? -5.907 -5.870 23.594 1.00 98.56 195 LEU A O 1
ATOM 1485 N N . PRO A 1 196 ? -5.243 -5.580 25.725 1.00 98.12 196 PRO A N 1
ATOM 1486 C CA . PRO A 1 196 ? -6.535 -5.956 26.286 1.00 98.12 196 PRO A CA 1
ATOM 1487 C C . PRO A 1 196 ? -7.569 -4.855 26.007 1.00 98.12 196 PRO A C 1
ATOM 1489 O O . PRO A 1 196 ? -7.244 -3.667 26.001 1.00 98.12 196 PRO A O 1
ATOM 1492 N N . CYS A 1 197 ? -8.819 -5.240 25.748 1.00 98.00 197 CYS A N 1
ATOM 1493 C CA . CYS A 1 197 ? -9.918 -4.312 25.483 1.00 98.00 197 CYS A CA 1
ATOM 1494 C C . CYS A 1 197 ? -11.130 -4.633 26.363 1.00 98.00 197 CYS A C 1
ATOM 1496 O O . CYS A 1 197 ? -11.429 -5.790 26.658 1.00 98.00 197 CYS A O 1
ATOM 1498 N N . GLU A 1 198 ? -11.878 -3.596 26.721 1.00 96.56 198 GLU A N 1
ATOM 1499 C CA . GLU A 1 198 ? -13.093 -3.687 27.524 1.00 96.56 198 GLU A CA 1
ATOM 1500 C C . GLU A 1 198 ? -14.280 -3.167 26.700 1.00 96.56 198 GLU A C 1
ATOM 1502 O O . GLU A 1 198 ? -14.627 -1.989 26.763 1.00 96.56 198 GLU A O 1
ATOM 1507 N N . PRO A 1 199 ? -14.952 -4.026 25.912 1.00 93.44 199 PRO A N 1
ATOM 1508 C CA . PRO A 1 199 ? -15.990 -3.579 24.978 1.00 93.44 199 PRO A CA 1
ATOM 1509 C C . PRO A 1 199 ? -17.262 -3.055 25.674 1.00 93.44 199 PRO A C 1
ATOM 1511 O O . PRO A 1 199 ? -18.166 -2.514 25.025 1.00 93.44 199 PRO A O 1
ATOM 1514 N N . GLY A 1 200 ? -17.348 -3.210 26.998 1.00 92.00 200 GLY A N 1
ATOM 1515 C CA . GLY A 1 200 ? -18.463 -2.774 27.823 1.00 92.00 200 GLY A CA 1
ATOM 1516 C C . GLY A 1 200 ? -19.711 -3.627 27.604 1.00 92.00 200 GLY A C 1
ATOM 1517 O O . GLY A 1 200 ? -19.678 -4.852 27.687 1.00 92.00 200 GLY A O 1
ATOM 1518 N N . ARG A 1 201 ? -20.851 -2.973 27.358 1.00 89.94 201 ARG A N 1
ATOM 1519 C CA . ARG A 1 201 ? -22.139 -3.650 27.142 1.00 89.94 201 ARG A CA 1
ATOM 1520 C C . ARG A 1 201 ? -22.416 -3.888 25.662 1.00 89.94 201 ARG A C 1
ATOM 1522 O O . ARG A 1 201 ? -22.095 -3.056 24.815 1.00 89.94 201 ARG A O 1
ATOM 1529 N N . ARG A 1 202 ? -23.150 -4.963 25.372 1.00 86.56 202 ARG A N 1
ATOM 1530 C CA . ARG A 1 202 ? -23.632 -5.274 24.021 1.00 86.56 202 ARG A CA 1
ATOM 1531 C C . ARG A 1 202 ? -24.462 -4.116 23.457 1.00 86.56 202 ARG A C 1
ATOM 1533 O O . ARG A 1 202 ? -25.397 -3.652 24.109 1.00 86.56 202 ARG A O 1
ATOM 1540 N N . ARG A 1 203 ? -24.150 -3.713 22.221 1.00 85.25 203 ARG A N 1
ATOM 1541 C CA . ARG A 1 203 ? -24.885 -2.677 21.466 1.00 85.25 203 ARG A CA 1
ATOM 1542 C C . ARG A 1 203 ? -25.654 -3.224 20.258 1.00 85.25 203 ARG A C 1
ATOM 1544 O O . ARG A 1 203 ? -26.577 -2.568 19.789 1.00 85.25 203 ARG A O 1
ATOM 1551 N N . GLY A 1 204 ? -25.259 -4.389 19.743 1.00 82.62 204 GLY A N 1
ATOM 1552 C CA . GLY A 1 204 ? -25.877 -5.025 18.578 1.00 82.62 204 GLY A CA 1
ATOM 1553 C C . GLY A 1 204 ? -27.045 -5.961 18.910 1.00 82.62 204 GLY A C 1
ATOM 1554 O O . GLY A 1 204 ? -27.410 -6.119 20.081 1.00 82.62 204 GLY A O 1
ATOM 1555 N N . PRO A 1 205 ? -27.611 -6.615 17.882 1.00 83.88 205 PRO A N 1
ATOM 1556 C CA . PRO A 1 205 ? -28.715 -7.552 18.027 1.00 83.88 205 PRO A CA 1
ATOM 1557 C C . PRO A 1 205 ? -28.363 -8.730 18.946 1.00 83.88 205 PRO A C 1
ATOM 1559 O O . PRO A 1 205 ? -27.195 -9.027 19.235 1.00 83.88 205 PRO A O 1
ATOM 1562 N N . ARG A 1 206 ? -29.403 -9.411 19.431 1.00 81.38 206 ARG A N 1
ATOM 1563 C CA . ARG A 1 206 ? -29.272 -10.683 20.151 1.00 81.38 206 ARG A CA 1
ATOM 1564 C C . ARG A 1 206 ? -29.448 -11.845 19.174 1.00 81.38 206 ARG A C 1
ATOM 1566 O O . ARG A 1 206 ? -30.231 -11.737 18.239 1.00 81.38 206 ARG A O 1
ATOM 1573 N N . GLY A 1 207 ? -28.792 -12.967 19.460 1.00 79.62 207 GLY A N 1
ATOM 1574 C CA . GLY A 1 207 ? -28.943 -14.207 18.696 1.00 79.62 207 GLY A CA 1
ATOM 1575 C C . GLY A 1 207 ? -27.985 -14.320 17.513 1.00 79.62 207 GLY A C 1
ATOM 1576 O O . GLY A 1 207 ? -26.990 -13.607 17.438 1.00 79.62 207 GLY A O 1
ATOM 1577 N N . SER A 1 208 ? -28.253 -15.273 16.625 1.00 79.00 208 SER A N 1
ATOM 1578 C CA . SER A 1 208 ? -27.533 -15.428 15.362 1.00 79.00 208 SER A CA 1
ATOM 1579 C C . SER A 1 208 ? -28.058 -14.431 14.334 1.00 79.00 208 SER A C 1
ATOM 1581 O O . SER A 1 208 ? -29.268 -14.272 14.187 1.00 79.00 208 SER A O 1
ATOM 1583 N N . LEU A 1 209 ? -27.150 -13.802 13.595 1.00 83.69 209 LEU A N 1
ATOM 1584 C CA . LEU A 1 209 ? -27.479 -12.967 12.443 1.00 83.69 209 LEU A CA 1
ATOM 1585 C C . LEU A 1 209 ? -26.980 -13.664 11.184 1.00 83.69 209 LEU A C 1
ATOM 1587 O O . LEU A 1 209 ? -25.875 -14.212 11.186 1.00 83.69 209 LEU A O 1
ATOM 1591 N N . GLU A 1 210 ? -27.764 -13.604 10.113 1.00 79.75 210 GLU A N 1
ATOM 1592 C CA . GLU A 1 210 ? -27.283 -13.972 8.787 1.00 79.75 210 GLU A CA 1
ATOM 1593 C C . GLU A 1 210 ? -26.637 -12.743 8.143 1.00 79.75 210 GLU A C 1
ATOM 1595 O O . GLU A 1 210 ? -27.314 -11.732 7.934 1.00 79.75 210 GLU A O 1
ATOM 1600 N N . PRO A 1 211 ? -25.323 -12.768 7.861 1.00 70.38 211 PRO A N 1
ATOM 1601 C CA . PRO A 1 211 ? -24.693 -11.660 7.172 1.00 70.38 211 PRO A CA 1
ATOM 1602 C C . PRO A 1 211 ? -25.277 -11.532 5.758 1.00 70.38 211 PRO A C 1
ATOM 1604 O O . PRO A 1 211 ? -25.519 -12.552 5.104 1.00 70.38 211 PRO A O 1
ATOM 1607 N N . PRO A 1 212 ? -25.463 -10.302 5.250 1.00 71.25 212 PRO A N 1
ATOM 1608 C CA . PRO A 1 212 ? -25.960 -10.098 3.898 1.00 71.25 212 PRO A CA 1
ATOM 1609 C C . PRO A 1 212 ? -25.064 -10.818 2.887 1.00 71.25 212 PRO A C 1
ATOM 1611 O O . PRO A 1 212 ? -23.845 -10.621 2.855 1.00 71.25 212 PRO A O 1
ATOM 1614 N N . GLN A 1 213 ? -25.674 -11.663 2.056 1.00 70.56 213 GLN A N 1
ATOM 1615 C CA . GLN A 1 213 ? -24.964 -12.370 1.000 1.00 70.56 213 GLN A CA 1
ATOM 1616 C C . GLN A 1 213 ? -24.614 -11.384 -0.112 1.00 70.56 213 GLN A C 1
ATOM 1618 O O . GLN A 1 213 ? -25.486 -10.898 -0.830 1.00 70.56 213 GLN A O 1
ATOM 1623 N N . ARG A 1 214 ? -23.325 -11.067 -0.258 1.00 63.72 214 ARG A N 1
ATOM 1624 C CA . ARG A 1 214 ? -22.842 -10.382 -1.459 1.00 63.72 214 ARG A CA 1
ATOM 1625 C C . ARG A 1 214 ? -22.670 -11.412 -2.575 1.00 63.72 214 ARG A C 1
ATOM 1627 O O . ARG A 1 214 ? -22.139 -12.489 -2.283 1.00 63.72 214 ARG A O 1
ATOM 1634 N N . PRO A 1 215 ? -23.047 -11.093 -3.826 1.00 65.31 215 PRO A N 1
ATOM 1635 C CA . PRO A 1 215 ? -22.672 -11.912 -4.968 1.00 65.31 215 PRO A CA 1
ATOM 1636 C C . PRO A 1 215 ? -21.153 -12.063 -4.944 1.00 65.31 215 PRO A C 1
ATOM 1638 O O . PRO A 1 215 ? -20.423 -11.072 -5.021 1.00 65.31 215 PRO A O 1
ATOM 1641 N N . ARG A 1 216 ? -20.670 -13.287 -4.747 1.00 58.34 216 ARG A N 1
ATOM 1642 C CA . ARG A 1 216 ? -19.255 -13.572 -4.966 1.00 58.34 216 ARG A CA 1
ATOM 1643 C C . ARG A 1 216 ? -19.098 -13.743 -6.469 1.00 58.34 216 ARG A C 1
ATOM 1645 O O . ARG A 1 216 ? -19.936 -14.420 -7.056 1.00 58.34 216 ARG A O 1
ATOM 1652 N N . PRO A 1 217 ? -18.075 -13.153 -7.098 1.00 58.50 217 PRO A N 1
ATOM 1653 C CA . PRO A 1 217 ? -17.711 -13.565 -8.440 1.00 58.50 217 PRO A CA 1
ATOM 1654 C C . PRO A 1 217 ? -17.515 -15.084 -8.440 1.00 58.50 217 PRO A C 1
ATOM 1656 O O . PRO A 1 217 ? -16.811 -15.606 -7.574 1.00 58.50 217 PRO A O 1
ATOM 1659 N N . ASP A 1 218 ? -18.131 -15.778 -9.394 1.00 63.19 218 ASP A N 1
ATOM 1660 C CA . ASP A 1 218 ? -18.095 -17.246 -9.497 1.00 63.19 218 ASP A CA 1
ATOM 1661 C C . ASP A 1 218 ? -16.666 -17.785 -9.688 1.00 63.19 218 ASP A C 1
ATOM 1663 O O . ASP A 1 218 ? -16.392 -18.968 -9.495 1.00 63.19 218 ASP A O 1
ATOM 1667 N N . GLN A 1 219 ? -15.737 -16.897 -10.053 1.00 50.88 219 GLN A N 1
ATOM 1668 C CA . GLN A 1 219 ? -14.326 -17.180 -10.242 1.00 50.88 219 GLN A CA 1
ATOM 1669 C C . GLN A 1 219 ? -13.461 -16.162 -9.496 1.00 50.88 219 GLN A C 1
ATOM 1671 O O . GLN A 1 219 ? -13.621 -14.945 -9.632 1.00 50.88 219 GLN A O 1
ATOM 1676 N N . VAL A 1 220 ? -12.479 -16.676 -8.755 1.00 52.66 220 VAL A N 1
ATOM 1677 C CA . VAL A 1 220 ? -11.316 -15.892 -8.337 1.00 52.66 220 VAL A CA 1
ATOM 1678 C C . VAL A 1 220 ? -10.572 -15.498 -9.610 1.00 52.66 220 VAL A C 1
ATOM 1680 O O . VAL A 1 220 ? -10.104 -16.365 -10.345 1.00 52.66 220 VAL A O 1
ATOM 1683 N N . ARG A 1 221 ? -10.466 -14.196 -9.893 1.00 47.44 221 ARG A N 1
ATOM 1684 C CA . ARG A 1 221 ? -9.577 -13.712 -10.954 1.00 47.44 221 ARG A CA 1
ATOM 1685 C C . ARG A 1 221 ? -8.144 -13.957 -10.494 1.00 47.44 221 ARG A C 1
ATOM 1687 O O . ARG A 1 221 ? -7.641 -13.227 -9.644 1.00 47.44 221 ARG A O 1
ATOM 1694 N N . LEU A 1 222 ? -7.516 -15.011 -11.005 1.00 45.12 222 LEU A N 1
ATOM 1695 C CA . LEU A 1 222 ? -6.085 -15.215 -10.821 1.00 45.12 222 LEU A CA 1
ATOM 1696 C C . LEU A 1 222 ? -5.354 -14.103 -11.573 1.00 45.12 222 LEU A C 1
ATOM 1698 O O . LEU A 1 222 ? -5.690 -13.803 -12.721 1.00 45.12 222 LEU A O 1
ATOM 1702 N N . ALA A 1 223 ? -4.375 -13.478 -10.918 1.00 45.72 223 ALA A N 1
ATOM 1703 C CA . ALA A 1 223 ? -3.436 -12.626 -11.630 1.00 45.72 223 ALA A CA 1
ATOM 1704 C C . ALA A 1 223 ? -2.769 -13.473 -12.732 1.00 45.72 223 ALA A C 1
ATOM 1706 O O . ALA A 1 223 ? -2.442 -14.634 -12.465 1.00 45.72 223 ALA A O 1
ATOM 1707 N N . PRO A 1 224 ? -2.589 -12.942 -13.953 1.00 53.12 224 PRO A N 1
ATOM 1708 C CA . PRO A 1 224 ? -1.906 -13.664 -15.016 1.00 53.12 224 PRO A CA 1
ATOM 1709 C C . PRO A 1 224 ? -0.539 -14.175 -14.531 1.00 53.12 224 PRO A C 1
ATOM 1711 O O . PRO A 1 224 ? 0.289 -13.405 -14.039 1.00 53.12 224 PRO A O 1
ATOM 1714 N N . VAL A 1 225 ? -0.337 -15.492 -14.615 1.00 55.84 225 VAL A N 1
ATOM 1715 C CA . VAL A 1 225 ? 0.920 -16.197 -14.289 1.00 55.84 225 VAL A CA 1
ATOM 1716 C C . VAL A 1 225 ? 1.867 -16.275 -15.496 1.00 55.84 225 VAL A C 1
ATOM 1718 O O . VAL A 1 225 ? 2.894 -16.939 -15.448 1.00 55.84 225 VAL A O 1
ATOM 1721 N N . ASP A 1 226 ? 1.549 -15.560 -16.573 1.00 67.75 226 ASP A N 1
ATOM 1722 C CA . ASP A 1 226 ? 2.218 -15.545 -17.879 1.00 67.75 226 ASP A CA 1
ATOM 1723 C C . ASP A 1 226 ? 3.542 -14.754 -17.906 1.00 67.75 226 ASP A C 1
ATOM 1725 O O . ASP A 1 226 ? 3.945 -14.258 -18.951 1.00 67.75 226 ASP A O 1
ATOM 1729 N N . ARG A 1 227 ? 4.242 -14.619 -16.772 1.00 79.62 227 ARG A N 1
ATOM 1730 C CA . ARG A 1 227 ? 5.485 -13.823 -16.697 1.00 79.62 227 ARG A CA 1
ATOM 1731 C C . ARG A 1 227 ? 6.738 -14.599 -17.048 1.00 79.62 227 ARG A C 1
ATOM 1733 O O . ARG A 1 227 ? 7.726 -13.986 -17.425 1.00 79.62 227 ARG A O 1
ATOM 1740 N N . ILE A 1 228 ? 6.717 -15.917 -16.881 1.00 88.00 228 ILE A N 1
ATOM 1741 C CA . ILE A 1 228 ? 7.817 -16.799 -17.265 1.00 88.00 228 ILE A CA 1
ATOM 1742 C C . ILE A 1 228 ? 7.299 -17.676 -18.395 1.00 88.00 228 ILE A C 1
ATOM 1744 O O . ILE A 1 228 ? 6.348 -18.432 -18.212 1.00 88.00 228 ILE A O 1
ATOM 1748 N N . LEU A 1 229 ? 7.901 -17.525 -19.566 1.00 90.81 229 LEU A N 1
ATOM 1749 C CA . LEU A 1 229 ? 7.511 -18.181 -20.800 1.00 90.81 229 LEU A CA 1
ATOM 1750 C C . LEU A 1 229 ? 8.599 -19.167 -21.225 1.00 90.81 229 LEU A C 1
ATOM 1752 O O . LEU A 1 229 ? 9.795 -18.874 -21.139 1.00 90.81 229 LEU A O 1
ATOM 1756 N N . ASP A 1 230 ? 8.171 -20.312 -21.751 1.00 88.88 230 ASP A N 1
ATOM 1757 C CA . ASP A 1 230 ? 9.078 -21.317 -22.317 1.00 88.88 230 ASP A CA 1
ATOM 1758 C C . ASP A 1 230 ? 9.607 -20.906 -23.702 1.00 88.88 230 ASP A C 1
ATOM 1760 O O . ASP A 1 230 ? 10.649 -21.384 -24.147 1.00 88.88 230 ASP A O 1
ATOM 1764 N N . SER A 1 231 ? 8.883 -20.033 -24.412 1.00 92.50 231 SER A N 1
ATOM 1765 C CA . SER A 1 231 ? 9.245 -19.565 -25.753 1.00 92.50 231 SER A CA 1
ATOM 1766 C C . SER A 1 231 ? 8.668 -18.181 -26.056 1.00 92.50 231 SER A C 1
ATOM 1768 O O . SER A 1 231 ? 7.723 -17.731 -25.405 1.00 92.50 231 SER A O 1
ATOM 1770 N N . LEU A 1 232 ? 9.268 -17.493 -27.033 1.00 94.00 232 LEU A N 1
ATOM 1771 C CA . LEU A 1 232 ? 8.837 -16.164 -27.455 1.00 94.00 232 LEU A CA 1
ATOM 1772 C C . LEU A 1 232 ? 7.454 -16.261 -28.131 1.00 94.00 232 LEU A C 1
ATOM 1774 O O . LEU A 1 232 ? 7.296 -17.081 -29.041 1.00 94.00 232 LEU A O 1
ATOM 1778 N N . PRO A 1 233 ? 6.457 -15.445 -27.736 1.00 91.38 233 PRO A N 1
ATOM 1779 C CA . PRO A 1 233 ? 5.143 -15.462 -28.371 1.00 91.38 233 PRO A CA 1
ATOM 1780 C C . PRO A 1 233 ? 5.208 -15.154 -29.870 1.00 91.38 233 PRO A C 1
ATOM 1782 O O . PRO A 1 233 ? 5.972 -14.298 -30.306 1.00 91.38 233 PRO A O 1
ATOM 1785 N N . ALA A 1 234 ? 4.351 -15.804 -30.661 1.00 88.88 234 ALA A N 1
ATOM 1786 C CA . ALA A 1 234 ? 4.354 -15.675 -32.122 1.00 88.88 234 ALA A CA 1
ATOM 1787 C C . ALA A 1 234 ? 4.040 -14.254 -32.636 1.00 88.88 234 ALA A C 1
ATOM 1789 O O . ALA A 1 234 ? 4.386 -13.922 -33.766 1.00 88.88 234 ALA A O 1
ATOM 1790 N N . ASN A 1 235 ? 3.367 -13.426 -31.834 1.00 85.00 235 ASN A N 1
ATOM 1791 C CA . ASN A 1 235 ? 3.065 -12.027 -32.150 1.00 85.00 235 ASN A CA 1
ATOM 1792 C C . ASN A 1 235 ? 4.188 -11.052 -31.769 1.00 85.00 235 ASN A C 1
ATOM 1794 O O . ASN A 1 235 ? 4.085 -9.878 -32.118 1.00 85.00 235 ASN A O 1
ATOM 1798 N N . ALA A 1 236 ? 5.216 -11.502 -31.047 1.00 91.56 236 ALA A N 1
ATOM 1799 C CA . ALA A 1 236 ? 6.343 -10.658 -30.684 1.00 91.56 236 ALA A CA 1
ATOM 1800 C C . ALA A 1 236 ? 7.308 -10.504 -31.865 1.00 91.56 236 ALA A C 1
ATOM 1802 O O . ALA A 1 236 ? 7.595 -11.462 -32.583 1.00 91.56 236 ALA A O 1
ATOM 1803 N N . THR A 1 237 ? 7.857 -9.305 -32.029 1.00 94.62 237 THR A N 1
ATOM 1804 C CA . THR A 1 237 ? 8.965 -9.043 -32.945 1.00 94.62 237 THR A CA 1
ATOM 1805 C C . THR A 1 237 ? 10.259 -9.553 -32.308 1.00 94.62 237 THR A C 1
ATOM 1807 O O . THR A 1 237 ? 10.622 -9.065 -31.234 1.00 94.62 237 THR A O 1
ATOM 1810 N N . PRO A 1 238 ? 10.970 -10.520 -32.920 1.00 96.31 238 PRO A N 1
ATOM 1811 C CA . PRO A 1 238 ? 12.246 -10.994 -32.399 1.00 96.31 238 PRO A CA 1
ATOM 1812 C C . PRO A 1 238 ? 13.307 -9.897 -32.460 1.00 96.31 238 PRO A C 1
ATOM 1814 O O . PRO A 1 238 ? 13.379 -9.141 -33.429 1.00 96.31 238 PRO A O 1
ATOM 1817 N N . ILE A 1 239 ? 14.162 -9.843 -31.446 1.00 96.38 239 ILE A N 1
ATOM 1818 C CA . ILE A 1 239 ? 15.340 -8.976 -31.425 1.00 96.38 239 ILE A CA 1
ATOM 1819 C C . ILE A 1 239 ? 16.470 -9.686 -30.680 1.00 96.38 239 ILE A C 1
ATOM 1821 O O . ILE A 1 239 ? 16.220 -10.615 -29.917 1.00 96.38 239 ILE A O 1
ATOM 1825 N N . ASP A 1 240 ? 17.714 -9.285 -30.916 1.00 96.38 240 ASP A N 1
ATOM 1826 C CA . ASP A 1 240 ? 18.863 -9.816 -30.191 1.00 96.38 240 ASP A CA 1
ATOM 1827 C C . ASP A 1 240 ? 19.755 -8.681 -29.692 1.00 96.38 240 ASP A C 1
ATOM 1829 O O . ASP A 1 240 ? 20.656 -8.218 -30.394 1.00 96.38 240 ASP A O 1
ATOM 1833 N N . VAL A 1 241 ? 19.466 -8.205 -28.481 1.00 97.81 241 VAL A N 1
ATOM 1834 C CA . VAL A 1 241 ? 20.275 -7.184 -27.812 1.00 97.81 241 VAL A CA 1
ATOM 1835 C C . VAL A 1 241 ? 20.659 -7.668 -26.425 1.00 97.81 241 VAL A C 1
ATOM 1837 O O . VAL A 1 241 ? 19.811 -8.111 -25.655 1.00 97.81 241 VAL A O 1
ATOM 1840 N N . SER A 1 242 ? 21.938 -7.559 -26.090 1.00 97.38 242 SER A N 1
ATOM 1841 C CA . SER A 1 242 ? 22.508 -8.020 -24.823 1.00 97.38 242 SER A CA 1
ATOM 1842 C C . SER A 1 242 ? 23.210 -6.906 -24.055 1.00 97.38 242 SER A C 1
ATOM 1844 O O . SER A 1 242 ? 23.665 -5.927 -24.641 1.00 97.38 242 SER A O 1
ATOM 1846 N N . TRP A 1 243 ? 23.346 -7.090 -22.747 1.00 96.94 243 TRP A N 1
ATOM 1847 C CA . TRP A 1 243 ? 24.145 -6.250 -21.861 1.00 96.94 243 TRP A CA 1
ATOM 1848 C C . TRP A 1 243 ? 25.242 -7.082 -21.197 1.00 96.94 243 TRP A C 1
ATOM 1850 O O . TRP A 1 243 ? 25.096 -8.288 -20.995 1.00 96.94 243 TRP A O 1
ATOM 1860 N N . GLU A 1 244 ? 26.339 -6.428 -20.809 1.00 95.00 244 GLU A N 1
ATOM 1861 C CA . GLU A 1 244 ? 27.511 -7.077 -20.194 1.00 95.00 244 GLU A CA 1
ATOM 1862 C C . GLU A 1 244 ? 27.187 -7.879 -18.920 1.00 95.00 244 GLU A C 1
ATOM 1864 O O . GLU A 1 244 ? 27.895 -8.819 -18.567 1.00 95.00 244 GLU A O 1
ATOM 1869 N N . ASN A 1 245 ? 26.094 -7.532 -18.236 1.00 93.94 245 ASN A N 1
ATOM 1870 C CA . ASN A 1 245 ? 25.628 -8.213 -17.031 1.00 93.94 245 ASN A CA 1
ATOM 1871 C C . ASN A 1 245 ? 24.937 -9.558 -17.318 1.00 93.94 245 ASN A C 1
ATOM 1873 O O . ASN A 1 245 ? 24.599 -10.265 -16.371 1.00 93.94 245 ASN A O 1
ATOM 1877 N N . GLY A 1 246 ? 24.739 -9.927 -18.586 1.00 95.06 246 GLY A N 1
ATOM 1878 C CA . GLY A 1 246 ? 24.085 -11.167 -19.003 1.00 95.06 246 GLY A CA 1
ATOM 1879 C C . GLY A 1 246 ? 22.593 -11.030 -19.308 1.00 95.06 246 GLY A C 1
ATOM 1880 O O . GLY A 1 246 ? 21.996 -12.004 -19.764 1.00 95.06 246 GLY A O 1
ATOM 1881 N N . MET A 1 247 ? 21.994 -9.846 -19.115 1.00 97.38 247 MET A N 1
ATOM 1882 C CA . MET A 1 247 ? 20.630 -9.573 -19.580 1.00 97.38 247 MET A CA 1
ATOM 1883 C C . MET A 1 247 ? 20.583 -9.547 -21.107 1.00 97.38 247 MET A C 1
ATOM 1885 O O . MET A 1 247 ? 21.476 -9.004 -21.759 1.00 97.38 247 MET A O 1
ATOM 1889 N N . ARG A 1 248 ? 19.507 -10.085 -21.679 1.00 97.69 248 ARG A N 1
ATOM 1890 C CA . ARG A 1 248 ? 19.268 -10.087 -23.121 1.00 97.69 248 ARG A CA 1
ATOM 1891 C C . ARG A 1 248 ? 17.795 -9.837 -23.421 1.00 97.69 248 ARG A C 1
ATOM 1893 O O . ARG A 1 248 ? 16.934 -10.501 -22.852 1.00 97.69 248 ARG A O 1
ATOM 1900 N N . LEU A 1 249 ? 17.512 -8.896 -24.312 1.00 97.94 249 LEU A N 1
ATOM 1901 C CA . LEU A 1 249 ? 16.192 -8.676 -24.892 1.00 97.94 249 LEU A CA 1
ATOM 1902 C C . LEU A 1 249 ? 16.069 -9.571 -26.129 1.00 97.94 249 LEU A C 1
ATOM 1904 O O . LEU A 1 249 ? 16.868 -9.445 -27.056 1.00 97.94 249 LEU A O 1
ATOM 1908 N N . VAL A 1 250 ? 15.101 -10.488 -26.112 1.00 97.56 250 VAL A N 1
ATOM 1909 C CA . VAL A 1 250 ? 14.886 -11.497 -27.167 1.00 97.56 250 VAL A CA 1
ATOM 1910 C C . VAL A 1 250 ? 13.669 -11.206 -28.047 1.00 97.56 250 VAL A C 1
ATOM 1912 O O . VAL A 1 250 ? 13.502 -11.798 -29.112 1.00 97.56 250 VAL A O 1
ATOM 1915 N N . GLY A 1 251 ? 12.814 -10.277 -27.624 1.00 96.81 251 GLY A N 1
ATOM 1916 C CA . GLY A 1 251 ? 11.722 -9.771 -28.443 1.00 96.81 251 GLY A CA 1
ATOM 1917 C C . GLY A 1 251 ? 10.968 -8.631 -27.777 1.00 96.81 251 GLY A C 1
ATOM 1918 O O . GLY A 1 251 ? 11.193 -8.316 -26.605 1.00 96.81 251 GLY A O 1
ATOM 1919 N N . TYR A 1 252 ? 10.026 -8.048 -28.510 1.00 95.25 252 TYR A N 1
ATOM 1920 C CA . TYR A 1 252 ? 9.104 -7.034 -28.000 1.00 95.25 252 TYR A CA 1
ATOM 1921 C C . TYR A 1 252 ? 7.764 -7.047 -28.752 1.00 95.25 252 TYR A C 1
ATOM 1923 O O . TYR A 1 252 ? 7.656 -7.607 -29.838 1.00 95.25 252 TYR A O 1
ATOM 1931 N N . ASP A 1 253 ? 6.735 -6.423 -28.184 1.00 90.88 253 ASP A N 1
ATOM 1932 C CA . ASP A 1 253 ? 5.469 -6.106 -28.861 1.00 90.88 253 ASP A CA 1
ATOM 1933 C C . ASP A 1 253 ? 4.933 -4.775 -28.316 1.00 90.88 253 ASP A C 1
ATOM 1935 O O . ASP A 1 253 ? 4.754 -4.621 -27.107 1.00 90.88 253 ASP A O 1
ATOM 1939 N N . VAL A 1 254 ? 4.689 -3.799 -29.189 1.00 85.50 254 VAL A N 1
ATOM 1940 C CA . VAL A 1 254 ? 4.136 -2.490 -28.815 1.00 85.50 254 VAL A CA 1
ATOM 1941 C C . VAL A 1 254 ? 2.678 -2.465 -29.264 1.00 85.50 254 VAL A C 1
ATOM 1943 O O . VAL A 1 254 ? 2.359 -2.079 -30.377 1.00 85.50 254 VAL A O 1
ATOM 1946 N N . PHE A 1 255 ? 1.763 -2.890 -28.392 1.00 68.12 255 PHE A N 1
ATOM 1947 C CA . PHE A 1 255 ? 0.378 -3.226 -28.760 1.00 68.12 255 PHE A CA 1
ATOM 1948 C C . PHE A 1 255 ? -0.413 -2.069 -29.407 1.00 68.12 255 PHE A C 1
ATOM 1950 O O . PHE A 1 255 ? -1.379 -2.306 -30.131 1.00 68.12 255 PHE A O 1
ATOM 1957 N N . LEU A 1 256 ? -0.043 -0.812 -29.131 1.00 60.72 256 LEU A N 1
ATOM 1958 C CA . LEU A 1 256 ? -0.838 0.370 -29.490 1.00 60.72 256 LEU A CA 1
ATOM 1959 C C . LEU A 1 256 ? -0.231 1.277 -30.558 1.00 60.72 256 LEU A C 1
ATOM 1961 O O . LEU A 1 256 ? -0.896 2.231 -30.971 1.00 60.72 256 LEU A O 1
ATOM 1965 N N . ASP A 1 257 ? 0.938 0.928 -31.101 1.00 52.88 257 ASP A N 1
ATOM 1966 C CA . ASP A 1 257 ? 1.411 1.560 -32.337 1.00 52.88 257 ASP A CA 1
ATOM 1967 C C . ASP A 1 257 ? 0.434 1.317 -33.508 1.00 52.88 257 ASP A C 1
ATOM 1969 O O . ASP A 1 257 ? 0.234 2.197 -34.342 1.00 52.88 257 ASP A O 1
ATOM 1973 N N . LYS A 1 258 ? -0.291 0.191 -33.489 1.00 52.91 258 LYS A N 1
ATOM 1974 C CA . LYS A 1 258 ? -1.286 -0.199 -34.503 1.00 52.91 258 LYS A CA 1
ATOM 1975 C C . LYS A 1 258 ? -2.580 0.616 -34.472 1.00 52.91 258 LYS A C 1
ATOM 1977 O O . LYS A 1 258 ? -3.326 0.581 -35.446 1.00 52.91 258 LYS A O 1
ATOM 1982 N N . LEU A 1 259 ? -2.880 1.312 -33.370 1.00 53.09 259 LEU A N 1
ATOM 1983 C CA . LEU A 1 259 ? -4.141 2.055 -33.209 1.00 53.09 259 LEU A CA 1
ATOM 1984 C C . LEU A 1 259 ? -3.965 3.579 -33.185 1.00 53.09 259 LEU A C 1
ATOM 1986 O O . LEU A 1 259 ? -4.962 4.296 -33.264 1.00 53.09 259 LEU A O 1
ATOM 1990 N N . SER A 1 260 ? -2.727 4.080 -33.080 1.00 59.78 260 SER A N 1
ATOM 1991 C CA . SER A 1 260 ? -2.402 5.515 -33.035 1.00 59.78 260 SER A CA 1
ATOM 1992 C C . SER A 1 260 ? -3.242 6.303 -32.018 1.00 59.78 260 SER A C 1
ATOM 1994 O O . SER A 1 260 ? -3.614 7.441 -32.284 1.00 59.78 260 SER A O 1
ATOM 1996 N N . VAL A 1 261 ? -3.572 5.731 -30.851 1.00 62.72 261 VAL A N 1
ATOM 1997 C CA . VAL A 1 261 ? -4.466 6.356 -29.856 1.00 62.72 261 VAL A CA 1
ATOM 1998 C C . VAL A 1 261 ? -3.661 7.137 -28.806 1.00 62.72 261 VAL A C 1
ATOM 2000 O O . VAL A 1 261 ? -3.203 6.560 -27.817 1.00 62.72 261 VAL A O 1
ATOM 2003 N N . PRO A 1 262 ? -3.577 8.475 -28.890 1.00 59.94 262 PRO A N 1
ATOM 2004 C CA . PRO A 1 262 ? -2.664 9.261 -28.058 1.00 59.94 262 PRO A CA 1
ATOM 2005 C C . PRO A 1 262 ? -3.043 9.299 -26.569 1.00 59.94 262 PRO A C 1
ATOM 2007 O O . PRO A 1 262 ? -2.200 9.545 -25.713 1.00 59.94 262 PRO A O 1
ATOM 2010 N N . LYS A 1 263 ? -4.322 9.072 -26.232 1.00 61.16 263 LYS A N 1
ATOM 2011 C CA . LYS A 1 263 ? -4.843 9.159 -24.850 1.00 61.16 263 LYS A CA 1
ATOM 2012 C C . LYS A 1 263 ? -5.147 7.804 -24.202 1.00 61.16 263 LYS A C 1
ATOM 2014 O O . LYS A 1 263 ? -5.524 7.766 -23.028 1.00 61.16 263 LYS A O 1
ATOM 2019 N N . GLY A 1 264 ? -4.998 6.708 -24.949 1.00 61.59 264 GLY A N 1
ATOM 2020 C CA . GLY A 1 264 ? -5.271 5.350 -24.469 1.00 61.59 264 GLY A CA 1
ATOM 2021 C C . GLY A 1 264 ? -4.225 4.820 -23.497 1.00 61.59 264 GLY A C 1
ATOM 2022 O O . GLY A 1 264 ? -4.574 4.048 -22.610 1.00 61.59 264 GLY A O 1
ATOM 2023 N N . GLY A 1 265 ? -2.997 5.337 -23.608 1.00 70.50 265 GLY A N 1
ATOM 2024 C CA . GLY A 1 265 ? -1.798 4.787 -22.977 1.00 70.50 265 GLY A CA 1
ATOM 2025 C C . GLY A 1 265 ? -1.319 3.555 -23.739 1.00 70.50 265 GLY A C 1
ATOM 2026 O O . GLY A 1 265 ? -2.162 2.742 -24.065 1.00 70.50 265 GLY A O 1
ATOM 2027 N N . ASN A 1 266 ? -0.027 3.436 -24.056 1.00 75.38 266 ASN A N 1
ATOM 2028 C CA . ASN A 1 266 ? 0.541 2.354 -24.865 1.00 75.38 266 ASN A CA 1
ATOM 2029 C C . ASN A 1 266 ? 0.961 1.172 -23.986 1.00 75.38 266 ASN A C 1
ATOM 2031 O O . ASN A 1 266 ? 1.491 1.377 -22.899 1.00 75.38 266 ASN A O 1
ATOM 2035 N N . ILE A 1 267 ? 0.752 -0.061 -24.451 1.00 83.62 267 ILE A N 1
ATOM 2036 C CA . ILE A 1 267 ? 1.298 -1.249 -23.784 1.00 83.62 267 ILE A CA 1
ATOM 2037 C C . ILE A 1 267 ? 2.560 -1.658 -24.532 1.00 83.62 267 ILE A C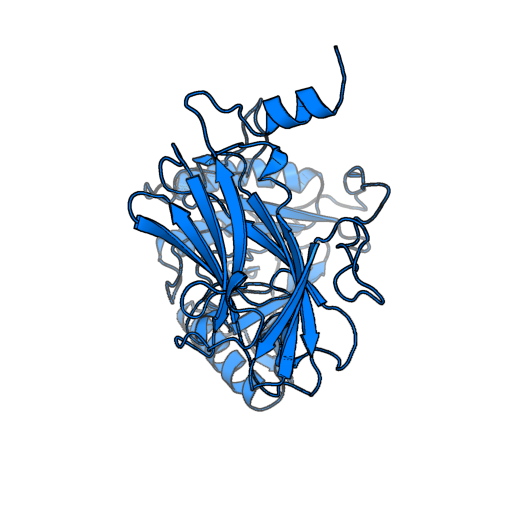 1
ATOM 2039 O O . ILE A 1 267 ? 2.487 -2.049 -25.697 1.00 83.62 267 ILE A O 1
ATOM 2043 N N . VAL A 1 268 ? 3.698 -1.576 -23.852 1.00 89.00 268 VAL A N 1
ATOM 2044 C CA . VAL A 1 268 ? 4.983 -2.087 -24.326 1.00 89.00 268 VAL A CA 1
ATOM 2045 C C . VAL A 1 268 ? 5.235 -3.414 -23.624 1.00 89.00 268 VAL A C 1
ATOM 2047 O O . VAL A 1 268 ? 5.317 -3.459 -22.399 1.00 89.00 268 VAL A O 1
ATOM 2050 N N . SER A 1 269 ? 5.318 -4.494 -24.393 1.00 92.69 269 SER A N 1
ATOM 2051 C CA . SER A 1 269 ? 5.765 -5.804 -23.926 1.00 92.69 269 SER A CA 1
ATOM 2052 C C . SER A 1 269 ? 7.214 -6.015 -24.329 1.00 92.69 269 SER A C 1
ATOM 2054 O O . SER A 1 269 ? 7.544 -5.915 -25.508 1.00 92.69 269 SER A O 1
ATOM 2056 N N . LEU A 1 270 ? 8.060 -6.349 -23.366 1.00 95.44 270 LEU A N 1
ATOM 2057 C CA . LEU A 1 270 ? 9.450 -6.730 -23.566 1.00 95.44 270 LEU A CA 1
ATOM 2058 C C . LEU A 1 270 ? 9.642 -8.172 -23.105 1.00 95.44 270 LEU A C 1
ATOM 2060 O O . LEU A 1 270 ? 9.080 -8.594 -22.094 1.00 95.44 270 LEU A O 1
ATOM 2064 N N . TYR A 1 271 ? 10.432 -8.928 -23.858 1.00 96.69 271 TYR A N 1
ATOM 2065 C CA . TYR A 1 271 ? 10.717 -10.328 -23.575 1.00 96.69 271 TYR A CA 1
ATOM 2066 C C . TYR A 1 271 ? 12.205 -10.475 -23.306 1.00 96.69 271 TYR A C 1
ATOM 2068 O O . TYR A 1 271 ? 13.034 -10.297 -24.200 1.00 96.69 271 TYR A O 1
ATOM 2076 N N . TRP A 1 272 ? 12.539 -10.778 -22.061 1.00 97.19 272 TRP A N 1
ATOM 2077 C CA . TRP A 1 272 ? 13.909 -10.811 -21.572 1.00 97.19 272 TRP A CA 1
ATOM 2078 C C . TRP A 1 272 ? 14.370 -12.235 -21.288 1.00 97.19 272 TRP A C 1
ATOM 2080 O O . TRP A 1 272 ? 13.566 -13.094 -20.969 1.00 97.19 272 TRP A O 1
ATOM 2090 N N . THR A 1 273 ? 15.668 -12.491 -21.327 1.00 97.00 273 THR A N 1
ATOM 2091 C CA . THR A 1 273 ? 16.289 -13.681 -20.735 1.00 97.00 273 THR A CA 1
ATOM 2092 C C . THR A 1 273 ? 17.604 -13.275 -20.073 1.00 97.00 273 THR A C 1
ATOM 2094 O O . THR A 1 273 ? 18.083 -12.149 -20.244 1.00 97.00 273 THR A O 1
ATOM 2097 N N . THR A 1 274 ? 18.195 -14.181 -19.302 1.00 96.81 274 THR A N 1
ATOM 2098 C CA . THR A 1 274 ? 19.539 -13.999 -18.758 1.00 96.81 274 THR A CA 1
ATOM 2099 C C . THR A 1 274 ? 20.368 -15.265 -18.909 1.00 96.81 274 THR A C 1
ATOM 2101 O O . THR A 1 274 ? 19.865 -16.377 -18.734 1.00 96.81 274 THR A O 1
ATOM 2104 N N . SER A 1 275 ? 21.652 -15.091 -19.224 1.00 95.19 275 SER A N 1
ATOM 2105 C CA . SER A 1 275 ? 22.636 -16.176 -19.325 1.00 95.19 275 SER A CA 1
ATOM 2106 C C . SER A 1 275 ? 23.278 -16.543 -17.983 1.00 95.19 275 SER A C 1
ATOM 2108 O O . SER A 1 275 ? 23.941 -17.575 -17.884 1.00 95.19 275 SER A O 1
ATOM 2110 N N . GLN A 1 276 ? 23.082 -15.721 -16.948 1.00 95.19 276 GLN A N 1
ATOM 2111 C CA . GLN A 1 276 ? 23.658 -15.919 -15.618 1.00 95.19 276 GLN A CA 1
ATOM 2112 C C . GLN A 1 276 ? 22.798 -15.281 -14.513 1.00 95.19 276 GLN A C 1
ATOM 2114 O O . GLN A 1 276 ? 21.980 -14.400 -14.798 1.00 95.19 276 GLN A O 1
ATOM 2119 N N . PRO A 1 277 ? 22.965 -15.684 -13.239 1.00 94.81 277 PRO A N 1
ATOM 2120 C CA . PRO A 1 277 ? 22.321 -15.000 -12.123 1.00 94.81 277 PRO A CA 1
ATOM 2121 C C . PRO A 1 277 ? 22.778 -13.536 -12.044 1.00 94.81 277 PRO A C 1
ATOM 2123 O O . PRO A 1 277 ? 23.976 -13.262 -12.017 1.00 94.81 277 PRO A O 1
ATOM 2126 N N . LEU A 1 278 ? 21.834 -12.593 -11.981 1.00 91.19 278 LEU A N 1
ATOM 2127 C CA . LEU A 1 278 ? 22.145 -11.157 -12.041 1.00 91.19 278 LEU A CA 1
ATOM 2128 C C . LEU A 1 278 ? 22.630 -10.580 -10.702 1.00 91.19 278 LEU A C 1
ATOM 2130 O O . LEU A 1 278 ? 23.309 -9.557 -10.688 1.00 91.19 278 LEU A O 1
ATOM 2134 N N . GLY A 1 279 ? 22.300 -11.223 -9.575 1.00 83.38 279 GLY A N 1
ATOM 2135 C CA . GLY A 1 279 ? 22.840 -10.928 -8.236 1.00 83.38 279 GLY A CA 1
ATOM 2136 C C . GLY A 1 279 ? 22.540 -9.536 -7.656 1.00 83.38 279 GLY A C 1
ATOM 2137 O O . GLY A 1 279 ? 22.885 -9.274 -6.506 1.00 83.38 279 GLY A O 1
ATOM 2138 N N . LYS A 1 280 ? 21.918 -8.642 -8.429 1.00 88.12 280 LYS A N 1
ATOM 2139 C CA . LYS A 1 280 ? 21.502 -7.293 -8.039 1.00 88.12 280 LYS A CA 1
ATOM 2140 C C . LYS A 1 280 ? 20.333 -6.817 -8.899 1.00 88.12 280 LYS A C 1
ATOM 2142 O O . LYS A 1 280 ? 19.951 -7.464 -9.876 1.00 88.12 280 LYS A O 1
ATOM 2147 N N . ARG A 1 281 ? 19.798 -5.648 -8.542 1.00 89.19 281 ARG A N 1
ATOM 2148 C CA . ARG A 1 281 ? 18.665 -5.016 -9.221 1.00 89.19 281 ARG A CA 1
ATOM 2149 C C . ARG A 1 281 ? 19.102 -4.088 -10.345 1.00 89.19 281 ARG A C 1
ATOM 2151 O O . ARG A 1 281 ? 19.823 -3.117 -10.128 1.00 89.19 281 ARG A O 1
ATOM 2158 N N . TYR A 1 282 ? 18.535 -4.359 -11.504 1.00 94.56 282 TYR A N 1
ATOM 2159 C CA . TYR A 1 282 ? 18.489 -3.514 -12.683 1.00 94.56 282 TYR A CA 1
ATOM 2160 C C . TYR A 1 282 ? 17.042 -3.112 -12.970 1.00 94.56 282 TYR A C 1
ATOM 2162 O O . TYR A 1 282 ? 16.117 -3.888 -12.705 1.00 94.56 282 TYR A O 1
ATOM 2170 N N . PHE A 1 283 ? 16.866 -1.911 -13.512 1.00 94.88 283 PHE A N 1
ATOM 2171 C CA . PHE A 1 283 ? 15.572 -1.382 -13.938 1.00 94.88 283 PHE A CA 1
ATOM 2172 C C . PHE A 1 283 ? 15.511 -1.347 -15.461 1.00 94.88 283 PHE A C 1
ATOM 2174 O O . PHE A 1 283 ? 16.538 -1.212 -16.126 1.00 94.88 283 PHE A O 1
ATOM 2181 N N . VAL A 1 284 ? 14.311 -1.448 -16.012 1.00 95.69 284 VAL A N 1
ATOM 2182 C CA . VAL A 1 284 ? 14.065 -1.206 -17.431 1.00 95.69 284 VAL A CA 1
ATOM 2183 C C . VAL A 1 284 ? 13.666 0.247 -17.602 1.00 95.69 284 VAL A C 1
ATOM 2185 O O . VAL A 1 284 ? 12.834 0.751 -16.855 1.00 95.69 284 VAL A O 1
ATOM 2188 N N . ARG A 1 285 ? 14.269 0.915 -18.582 1.00 96.50 285 ARG A N 1
ATOM 2189 C CA . ARG A 1 285 ? 13.867 2.240 -19.044 1.00 96.50 285 ARG A CA 1
ATOM 2190 C C . ARG A 1 285 ? 12.997 2.094 -20.276 1.00 96.50 285 ARG A C 1
ATOM 2192 O O . ARG A 1 285 ? 13.441 1.486 -21.241 1.00 96.50 285 ARG A O 1
ATOM 2199 N N . ILE A 1 286 ? 11.839 2.740 -20.275 1.00 95.06 286 ILE A N 1
ATOM 2200 C CA . ILE A 1 286 ? 11.082 3.067 -21.482 1.00 95.06 286 ILE A CA 1
ATOM 2201 C C . ILE A 1 286 ? 11.225 4.568 -21.742 1.00 95.06 286 ILE A C 1
ATOM 2203 O O . ILE A 1 286 ? 10.992 5.386 -20.848 1.00 95.06 286 ILE A O 1
ATOM 2207 N N . GLU A 1 287 ? 11.627 4.940 -22.956 1.00 93.94 287 GLU A N 1
ATOM 2208 C CA . GLU A 1 287 ? 11.667 6.328 -23.420 1.00 93.94 287 GLU A CA 1
ATOM 2209 C C . GLU A 1 287 ? 10.782 6.489 -24.663 1.00 93.94 287 GLU A C 1
ATOM 2211 O O . GLU A 1 287 ? 10.978 5.813 -25.668 1.00 93.94 287 GLU A O 1
ATOM 2216 N N . GLU A 1 288 ? 9.819 7.408 -24.600 1.00 91.31 288 GLU A N 1
ATOM 2217 C CA . GLU A 1 288 ? 9.045 7.859 -25.760 1.00 91.31 288 GLU A CA 1
ATOM 2218 C C . GLU A 1 288 ? 9.600 9.209 -26.217 1.00 91.31 288 GLU A C 1
ATOM 2220 O O . GLU A 1 288 ? 9.660 10.148 -25.416 1.00 91.31 288 GLU A O 1
ATOM 2225 N N . ARG A 1 289 ? 10.006 9.325 -27.484 1.00 90.69 289 ARG A N 1
ATOM 2226 C CA . ARG A 1 289 ? 10.659 10.523 -28.038 1.00 90.69 289 ARG A CA 1
ATOM 2227 C C . ARG A 1 289 ? 9.946 10.983 -29.304 1.00 90.69 289 ARG A C 1
ATOM 2229 O O . ARG A 1 289 ? 9.776 10.183 -30.213 1.00 90.69 289 ARG A O 1
ATOM 2236 N N . ASN A 1 290 ? 9.562 12.256 -29.385 1.00 88.75 290 ASN A N 1
ATOM 2237 C CA . ASN A 1 290 ? 8.984 12.819 -30.612 1.00 88.75 290 ASN A CA 1
ATOM 2238 C C . ASN A 1 290 ? 10.010 13.589 -31.461 1.00 88.75 290 ASN A C 1
ATOM 2240 O O . ASN A 1 290 ? 11.091 13.932 -30.977 1.00 88.75 290 ASN A O 1
ATOM 2244 N N . ASP A 1 291 ? 9.625 13.946 -32.687 1.00 84.38 291 ASP A N 1
ATOM 2245 C CA . ASP A 1 291 ? 10.470 14.689 -33.643 1.00 84.38 291 ASP A CA 1
ATOM 2246 C C . ASP A 1 291 ? 10.950 16.057 -33.131 1.00 84.38 291 ASP A C 1
ATOM 2248 O O . ASP A 1 291 ? 11.998 16.560 -33.531 1.00 84.38 291 ASP A O 1
ATOM 2252 N N . SER A 1 292 ? 10.198 16.669 -32.210 1.00 83.44 292 SER A N 1
ATOM 2253 C CA . SER A 1 292 ? 10.579 17.936 -31.566 1.00 83.44 292 SER A CA 1
ATOM 2254 C C . SER A 1 292 ? 11.594 17.770 -30.426 1.00 83.44 292 SER A C 1
ATOM 2256 O O . SER A 1 292 ? 11.986 18.755 -29.802 1.00 83.44 292 SER A O 1
ATOM 2258 N N . GLY A 1 293 ? 11.996 16.534 -30.117 1.00 83.19 293 GLY A N 1
ATOM 2259 C CA . GLY A 1 293 ? 12.933 16.203 -29.047 1.00 83.19 293 GLY A CA 1
ATOM 2260 C C . GLY A 1 293 ? 12.314 16.126 -27.647 1.00 83.19 293 GLY A C 1
ATOM 2261 O O . GLY A 1 293 ? 13.056 15.970 -26.674 1.00 83.19 293 GLY A O 1
ATOM 2262 N N . LYS A 1 294 ? 10.980 16.209 -27.507 1.00 88.38 294 LYS A N 1
ATOM 2263 C CA . LYS A 1 294 ? 10.308 15.944 -26.224 1.00 88.38 294 LYS A CA 1
ATOM 2264 C C . LYS A 1 294 ? 10.427 14.467 -25.881 1.00 88.38 294 LYS A C 1
ATOM 2266 O O . LYS A 1 294 ? 10.311 13.615 -26.759 1.00 88.38 294 LYS A O 1
ATOM 2271 N N . ARG A 1 295 ? 10.646 14.190 -24.595 1.00 90.50 295 ARG A N 1
ATOM 2272 C CA . ARG A 1 295 ? 10.869 12.844 -24.067 1.00 90.50 295 ARG A CA 1
ATOM 2273 C C . ARG A 1 295 ? 9.954 12.586 -22.879 1.00 90.50 295 ARG A C 1
ATOM 2275 O O . ARG A 1 295 ? 9.838 13.442 -22.003 1.00 90.50 295 ARG A O 1
ATOM 2282 N N . LEU A 1 296 ? 9.365 11.400 -22.827 1.00 90.00 296 LEU A N 1
ATOM 2283 C CA . LEU A 1 296 ? 8.786 10.823 -21.618 1.00 90.00 296 LEU A CA 1
ATOM 2284 C C . LEU A 1 296 ? 9.650 9.630 -21.221 1.00 90.00 296 LEU A C 1
ATOM 2286 O O . LEU A 1 296 ? 9.945 8.790 -22.062 1.00 90.00 296 LEU A O 1
ATOM 2290 N N . ARG A 1 297 ? 10.073 9.573 -19.958 1.00 92.75 297 ARG A N 1
ATOM 2291 C CA . ARG A 1 297 ? 10.882 8.475 -19.420 1.00 92.75 297 ARG A CA 1
ATOM 2292 C C . ARG A 1 297 ? 10.156 7.815 -18.271 1.00 92.75 297 ARG A C 1
ATOM 2294 O O . ARG A 1 297 ? 9.626 8.509 -17.405 1.00 92.75 297 ARG A O 1
ATOM 2301 N N . GLN A 1 298 ? 10.210 6.498 -18.250 1.00 90.94 298 GLN A N 1
ATOM 2302 C CA . GLN A 1 298 ? 9.714 5.684 -17.160 1.00 90.94 298 GLN A CA 1
ATOM 2303 C C . GLN A 1 298 ? 10.733 4.589 -16.880 1.00 90.94 298 GLN A C 1
ATOM 2305 O O . GLN A 1 298 ? 11.119 3.867 -17.794 1.00 90.94 298 GLN A O 1
ATOM 2310 N N . ASP A 1 299 ? 11.156 4.487 -15.623 1.00 92.69 299 ASP A N 1
ATOM 2311 C CA . ASP A 1 299 ? 12.024 3.411 -15.158 1.00 92.69 299 ASP A CA 1
ATOM 2312 C C . ASP A 1 299 ? 11.209 2.506 -14.228 1.00 92.69 299 ASP A C 1
ATOM 2314 O O . ASP A 1 299 ? 10.522 3.004 -13.330 1.00 92.69 299 ASP A O 1
ATOM 2318 N N . HIS A 1 300 ? 11.268 1.192 -14.428 1.00 90.19 300 HIS A N 1
ATOM 2319 C CA . HIS A 1 300 ? 10.497 0.231 -13.638 1.00 90.19 300 HIS A CA 1
ATOM 2320 C C . HIS A 1 300 ? 11.251 -1.072 -13.380 1.00 90.19 300 HIS A C 1
ATOM 2322 O O . HIS A 1 300 ? 12.241 -1.394 -14.039 1.00 90.19 300 HIS A O 1
ATOM 2328 N N . LEU A 1 301 ? 10.793 -1.826 -12.376 1.00 88.94 301 LEU A N 1
ATOM 2329 C CA . LEU A 1 301 ? 11.239 -3.205 -12.183 1.00 88.94 301 LEU A CA 1
ATOM 2330 C C . LEU A 1 301 ? 10.599 -4.081 -13.263 1.00 88.94 301 LEU A C 1
ATOM 2332 O O . LEU A 1 301 ? 9.373 -4.048 -13.386 1.00 88.94 301 LEU A O 1
ATOM 2336 N N . PRO A 1 302 ? 11.378 -4.878 -14.006 1.00 89.31 302 PRO A N 1
ATOM 2337 C CA . PRO A 1 302 ? 10.812 -5.674 -15.078 1.00 89.31 302 PRO A CA 1
ATOM 2338 C C . PRO A 1 302 ? 9.942 -6.824 -14.563 1.00 89.31 302 PRO A C 1
ATOM 2340 O O . PRO A 1 302 ? 9.921 -7.154 -13.374 1.00 89.31 302 PRO A O 1
ATOM 2343 N N . GLY A 1 303 ? 9.211 -7.434 -15.491 1.00 85.62 303 GLY A N 1
ATOM 2344 C CA . GLY A 1 303 ? 8.241 -8.477 -15.203 1.00 85.62 303 GLY A CA 1
ATOM 2345 C C . GLY A 1 303 ? 7.026 -7.877 -14.520 1.00 85.62 303 GLY A C 1
ATOM 2346 O O . GLY A 1 303 ? 6.774 -8.226 -13.370 1.00 85.62 303 GLY A O 1
ATOM 2347 N N . ASP A 1 304 ? 6.355 -6.928 -15.187 1.00 82.44 304 ASP A N 1
ATOM 2348 C CA . ASP A 1 304 ? 5.206 -6.101 -14.768 1.00 82.44 304 ASP A CA 1
ATOM 2349 C C . ASP A 1 304 ? 5.294 -5.635 -13.303 1.00 82.44 304 ASP A C 1
ATOM 2351 O O . ASP A 1 304 ? 4.372 -5.871 -12.519 1.00 82.44 304 ASP A O 1
ATOM 2355 N N . TRP A 1 305 ? 6.423 -5.035 -12.906 1.00 80.50 305 TRP A N 1
ATOM 2356 C CA . TRP A 1 305 ? 6.701 -4.546 -11.544 1.00 80.50 305 TRP A CA 1
ATOM 2357 C C . TRP A 1 305 ? 6.818 -5.613 -10.444 1.00 80.50 305 TRP A C 1
ATOM 2359 O O . TRP A 1 305 ? 7.083 -5.275 -9.289 1.00 80.50 305 TRP A O 1
ATOM 2369 N N . LEU A 1 306 ? 6.668 -6.902 -10.762 1.00 77.38 306 LEU A N 1
ATOM 2370 C CA . LEU A 1 306 ? 6.622 -7.962 -9.748 1.00 77.38 306 LEU A CA 1
ATOM 2371 C C . LEU A 1 306 ? 7.861 -8.855 -9.706 1.00 77.38 306 LEU A C 1
ATOM 2373 O O . LEU A 1 306 ? 8.054 -9.511 -8.681 1.00 77.38 306 LEU A O 1
ATOM 2377 N N . LEU A 1 307 ? 8.704 -8.879 -10.746 1.00 82.62 307 LEU A N 1
ATOM 2378 C CA . LEU A 1 307 ? 9.834 -9.812 -10.826 1.00 82.62 307 LEU A CA 1
ATOM 2379 C C . LEU A 1 307 ? 11.194 -9.097 -10.964 1.00 82.62 307 LEU A C 1
ATOM 2381 O O . LEU A 1 307 ? 11.755 -9.018 -12.061 1.00 82.62 307 LEU A O 1
ATOM 2385 N N . PRO A 1 308 ? 11.766 -8.603 -9.845 1.00 87.31 308 PRO A N 1
ATOM 2386 C CA . PRO A 1 308 ? 13.102 -8.017 -9.824 1.00 87.31 308 PRO A CA 1
ATOM 2387 C C . PRO A 1 308 ? 14.150 -8.929 -10.469 1.00 87.31 308 PRO A C 1
ATOM 2389 O O . PRO A 1 308 ? 14.126 -10.146 -10.295 1.00 87.31 308 PRO A O 1
ATOM 2392 N N . THR A 1 309 ? 15.126 -8.326 -11.143 1.00 91.38 309 THR A N 1
ATOM 2393 C CA . THR A 1 309 ? 16.183 -9.020 -11.905 1.00 91.38 309 THR A CA 1
ATOM 2394 C C . THR A 1 309 ? 17.032 -9.990 -11.082 1.00 91.38 309 THR A C 1
ATOM 2396 O O . THR A 1 309 ? 17.469 -11.015 -11.590 1.00 91.38 309 THR A O 1
ATOM 2399 N N . GLU A 1 310 ? 17.208 -9.742 -9.787 1.00 86.50 310 GLU A N 1
ATOM 2400 C CA . GLU A 1 310 ? 17.889 -10.665 -8.867 1.00 86.50 310 GLU A CA 1
ATOM 2401 C C . GLU A 1 310 ? 17.142 -11.991 -8.629 1.00 86.50 310 GLU A C 1
ATOM 2403 O O . GLU A 1 310 ? 17.742 -12.948 -8.149 1.00 86.50 310 GLU A O 1
ATOM 2408 N N . GLN A 1 311 ? 15.851 -12.058 -8.972 1.00 86.25 311 GLN A N 1
ATOM 2409 C CA . GLN A 1 311 ? 15.015 -13.258 -8.854 1.00 86.25 311 GLN A CA 1
ATOM 2410 C C . GLN A 1 311 ? 14.842 -13.994 -10.188 1.00 86.25 311 GLN A C 1
ATOM 2412 O O . GLN A 1 311 ? 14.110 -14.981 -10.252 1.00 86.25 311 GLN A O 1
ATOM 2417 N N . TRP A 1 312 ? 15.468 -13.515 -11.266 1.00 90.25 312 TRP A N 1
ATOM 2418 C CA . TRP A 1 312 ? 15.292 -14.116 -12.582 1.00 90.25 312 TRP A CA 1
ATOM 2419 C C . TRP A 1 312 ? 15.922 -15.511 -12.651 1.00 90.25 312 TRP A C 1
ATOM 2421 O O . TRP A 1 312 ? 17.101 -15.665 -12.315 1.00 90.25 312 TRP A O 1
ATOM 2431 N N . PRO A 1 313 ? 15.181 -16.528 -13.127 1.00 90.50 313 PRO A N 1
ATOM 2432 C CA . PRO A 1 313 ? 15.788 -17.791 -13.509 1.00 90.50 313 PRO A CA 1
ATOM 2433 C C . PRO A 1 313 ? 16.694 -17.597 -14.732 1.00 90.50 313 PRO A C 1
ATOM 2435 O O . PRO A 1 313 ? 16.403 -16.806 -15.628 1.00 90.50 313 PRO A O 1
ATOM 2438 N N . VAL A 1 314 ? 17.784 -18.361 -14.786 1.00 94.94 314 VAL A N 1
ATOM 2439 C CA . VAL A 1 314 ? 18.664 -18.417 -15.960 1.00 94.94 314 VAL A CA 1
ATOM 2440 C C . VAL A 1 314 ? 18.002 -19.262 -17.043 1.00 94.94 314 VAL A C 1
ATOM 2442 O O . VAL A 1 314 ? 17.679 -20.421 -16.784 1.00 94.94 314 VAL A O 1
ATOM 2445 N N . GLY A 1 315 ? 17.832 -18.705 -18.245 1.00 93.44 315 GLY A N 1
ATOM 2446 C CA . GLY A 1 315 ? 17.299 -19.412 -19.417 1.00 93.44 315 GLY A CA 1
ATOM 2447 C C . GLY A 1 315 ? 15.883 -19.000 -19.852 1.00 93.44 315 GLY A C 1
ATOM 2448 O O . GLY A 1 315 ? 15.747 -18.533 -20.984 1.00 93.44 315 GLY A O 1
ATOM 2449 N N . PRO A 1 316 ? 14.833 -19.158 -19.020 1.00 93.94 316 PRO A N 1
ATOM 2450 C CA . PRO A 1 316 ? 13.459 -18.829 -19.402 1.00 93.94 316 PRO A CA 1
ATOM 2451 C C . PRO A 1 316 ? 13.269 -17.386 -19.874 1.00 93.94 316 PRO A C 1
ATOM 2453 O O . PRO A 1 316 ? 14.071 -16.501 -19.563 1.00 93.94 316 PRO A O 1
ATOM 2456 N N . ILE A 1 317 ? 12.174 -17.146 -20.598 1.00 95.44 317 ILE A N 1
ATOM 2457 C CA . ILE A 1 317 ? 11.810 -15.803 -21.049 1.00 95.44 317 ILE A CA 1
ATOM 2458 C C . ILE A 1 317 ? 10.964 -15.118 -19.981 1.00 95.44 317 ILE A C 1
ATOM 2460 O O . ILE A 1 317 ? 9.947 -15.650 -19.552 1.00 95.44 317 ILE A O 1
ATOM 2464 N N . ILE A 1 318 ? 11.363 -13.918 -19.580 1.00 94.50 318 ILE A N 1
ATOM 2465 C CA . ILE A 1 318 ? 10.621 -13.049 -18.676 1.00 94.50 318 ILE A CA 1
ATOM 2466 C C . ILE A 1 318 ? 9.812 -12.053 -19.501 1.00 94.50 318 ILE A C 1
ATOM 2468 O O . ILE A 1 318 ? 10.380 -11.238 -20.229 1.00 94.50 318 ILE A O 1
ATOM 2472 N N . HIS A 1 319 ? 8.488 -12.113 -19.387 1.00 93.88 319 HIS A N 1
ATOM 2473 C CA . HIS A 1 319 ? 7.575 -11.150 -19.997 1.00 93.88 319 HIS A CA 1
ATOM 2474 C C . HIS A 1 319 ? 7.395 -9.945 -19.080 1.00 93.88 319 HIS A C 1
ATOM 2476 O O . HIS A 1 319 ? 6.991 -10.086 -17.927 1.00 93.88 319 HIS A O 1
ATOM 2482 N N . ASP A 1 320 ? 7.710 -8.768 -19.609 1.00 93.00 320 ASP A N 1
ATOM 2483 C CA . ASP A 1 320 ? 7.595 -7.480 -18.943 1.00 93.00 320 ASP A CA 1
ATOM 2484 C C . ASP A 1 320 ? 6.645 -6.557 -19.712 1.00 93.00 320 ASP A C 1
ATOM 2486 O O . ASP A 1 320 ? 6.957 -6.113 -20.814 1.00 93.00 320 ASP A O 1
ATOM 2490 N N . ARG A 1 321 ? 5.480 -6.270 -19.134 1.00 89.88 321 ARG A N 1
ATOM 2491 C CA . ARG A 1 321 ? 4.454 -5.374 -19.668 1.00 89.88 321 ARG A CA 1
ATOM 2492 C C . ARG A 1 321 ? 4.464 -4.055 -18.919 1.00 89.88 321 ARG A C 1
ATOM 2494 O O . ARG A 1 321 ? 4.240 -3.994 -17.707 1.00 89.88 321 ARG A O 1
ATOM 2501 N N . THR A 1 322 ? 4.588 -2.977 -19.677 1.00 87.31 322 THR A N 1
ATOM 2502 C CA . THR A 1 322 ? 4.543 -1.612 -19.160 1.00 87.31 322 THR A CA 1
ATOM 2503 C C . THR A 1 322 ? 3.453 -0.830 -19.867 1.00 87.31 322 THR A C 1
ATOM 2505 O O . THR A 1 322 ? 3.412 -0.772 -21.095 1.00 87.31 322 THR A O 1
ATOM 2508 N N . LEU A 1 323 ? 2.574 -0.201 -19.086 1.00 84.81 323 LEU A N 1
ATOM 2509 C CA . LEU A 1 323 ? 1.669 0.823 -19.592 1.00 84.81 323 LEU A CA 1
ATOM 2510 C C . LEU A 1 323 ? 2.387 2.171 -19.541 1.00 84.81 323 LEU A C 1
ATOM 2512 O O . LEU A 1 323 ? 2.744 2.635 -18.458 1.00 84.81 323 LEU A O 1
ATOM 2516 N N . THR A 1 324 ? 2.540 2.812 -20.689 1.00 82.12 324 THR A N 1
ATOM 2517 C CA . THR A 1 324 ? 3.004 4.194 -20.800 1.00 82.12 324 THR A CA 1
ATOM 2518 C C . THR A 1 324 ? 1.838 5.097 -21.179 1.00 82.12 324 THR A C 1
ATOM 2520 O O . THR A 1 324 ? 0.844 4.657 -21.752 1.00 82.12 324 THR A O 1
ATOM 2523 N N . ARG A 1 325 ? 1.904 6.387 -20.851 1.00 79.62 325 ARG A N 1
ATOM 2524 C CA . ARG A 1 325 ? 0.891 7.356 -21.285 1.00 79.62 325 ARG A CA 1
ATOM 2525 C C . ARG A 1 325 ? 1.563 8.665 -21.652 1.00 79.62 325 ARG A C 1
ATOM 2527 O O . ARG A 1 325 ? 2.043 9.374 -20.772 1.00 79.62 325 ARG A O 1
ATOM 2534 N N . LEU A 1 326 ? 1.512 8.993 -22.939 1.00 78.88 326 LEU A N 1
ATOM 2535 C CA . LEU A 1 326 ? 2.018 10.244 -23.488 1.00 78.88 326 LEU A CA 1
ATOM 2536 C C . LEU A 1 326 ? 1.479 11.448 -22.704 1.00 78.88 326 LEU A C 1
ATOM 2538 O O . LEU A 1 326 ? 0.270 11.618 -22.524 1.00 78.88 326 LEU A O 1
ATOM 2542 N N . THR A 1 327 ? 2.396 12.298 -22.250 1.00 77.88 327 THR A N 1
ATOM 2543 C CA . THR A 1 327 ? 2.095 13.538 -21.515 1.00 77.88 327 THR A CA 1
ATOM 2544 C C . THR A 1 327 ? 2.224 14.786 -22.391 1.00 77.88 327 THR A C 1
ATOM 2546 O O . THR A 1 327 ? 1.962 15.900 -21.938 1.00 77.88 327 THR A O 1
ATOM 2549 N N . PHE A 1 328 ? 2.609 14.613 -23.656 1.00 77.81 328 PHE A N 1
ATOM 2550 C CA . PHE A 1 328 ? 2.779 15.672 -24.644 1.00 77.81 328 PHE A CA 1
ATOM 2551 C C . PHE A 1 328 ? 1.903 15.426 -25.880 1.00 77.81 328 PHE A C 1
ATOM 2553 O O . PHE A 1 328 ? 1.393 14.327 -26.077 1.00 77.81 328 PHE A O 1
ATOM 2560 N N . ASP A 1 329 ? 1.718 16.464 -26.703 1.00 77.12 329 ASP A N 1
ATOM 2561 C CA . ASP A 1 329 ? 1.044 16.346 -28.003 1.00 77.12 329 ASP A CA 1
ATOM 2562 C C . ASP A 1 329 ? 1.876 15.446 -28.930 1.00 77.12 329 ASP A C 1
ATOM 2564 O O . ASP A 1 329 ? 3.007 15.820 -29.261 1.00 77.12 329 ASP A O 1
ATOM 2568 N N . PRO A 1 330 ? 1.367 14.269 -29.326 1.00 75.62 330 PRO A N 1
ATOM 2569 C CA . PRO A 1 330 ? 2.159 13.309 -30.072 1.00 75.62 330 PRO A CA 1
ATOM 2570 C C . PRO A 1 330 ? 2.147 13.551 -31.579 1.00 75.62 330 PRO A C 1
ATOM 2572 O O . PRO A 1 330 ? 2.669 12.717 -32.303 1.00 75.62 330 PRO A O 1
ATOM 2575 N N . LYS A 1 331 ? 1.562 14.657 -32.069 1.00 78.75 331 LYS A N 1
ATOM 2576 C CA . LYS A 1 331 ? 1.513 14.977 -33.502 1.00 78.75 331 LYS A CA 1
ATOM 2577 C C . LYS A 1 331 ? 2.888 14.804 -34.170 1.00 78.75 331 LYS A C 1
ATOM 2579 O O . LYS A 1 331 ? 3.822 15.533 -33.840 1.00 78.75 331 LYS A O 1
ATOM 2584 N N . GLY A 1 332 ? 2.945 13.926 -35.170 1.00 82.75 332 GLY A N 1
ATOM 2585 C CA . GLY A 1 332 ? 4.188 13.519 -35.832 1.00 82.75 332 GLY A CA 1
ATOM 2586 C C . GLY A 1 332 ? 4.611 12.114 -35.419 1.00 82.75 332 GLY A C 1
ATOM 2587 O O . GLY A 1 332 ? 3.770 11.323 -34.981 1.00 82.75 332 GLY A O 1
ATOM 2588 N N . ASP A 1 333 ? 5.895 11.815 -35.581 1.00 87.94 333 ASP A N 1
ATOM 2589 C CA . ASP A 1 333 ? 6.443 10.516 -35.223 1.00 87.94 333 ASP A CA 1
ATOM 2590 C C . ASP A 1 333 ? 6.862 10.496 -33.750 1.00 87.94 333 ASP A C 1
ATOM 2592 O O . ASP A 1 333 ? 7.430 11.449 -33.204 1.00 87.94 333 ASP A O 1
ATOM 2596 N N . VAL A 1 334 ? 6.546 9.383 -33.090 1.00 88.38 334 VAL A N 1
ATOM 2597 C CA . VAL A 1 334 ? 6.980 9.074 -31.729 1.00 88.38 334 VAL A CA 1
ATOM 2598 C C . VAL A 1 334 ? 7.702 7.737 -31.744 1.00 88.38 334 VAL A C 1
ATOM 2600 O O . VAL A 1 334 ? 7.121 6.706 -32.081 1.00 88.38 334 VAL A O 1
ATOM 2603 N N . GLN A 1 335 ? 8.972 7.764 -31.359 1.00 91.44 335 GLN A N 1
ATOM 2604 C CA . GLN A 1 335 ? 9.815 6.591 -31.185 1.00 91.44 335 GLN A CA 1
ATOM 2605 C C . GLN A 1 335 ? 9.604 5.989 -29.798 1.00 91.44 335 GLN A C 1
ATOM 2607 O O . GLN A 1 335 ? 9.596 6.720 -28.805 1.00 91.44 335 GLN A O 1
ATOM 2612 N N . PHE A 1 336 ? 9.502 4.665 -29.740 1.00 91.75 336 PHE A N 1
ATOM 2613 C CA . PHE A 1 336 ? 9.501 3.872 -28.516 1.00 91.75 336 PHE A CA 1
ATOM 2614 C C . PHE A 1 336 ? 10.866 3.219 -28.352 1.00 91.75 336 PHE A C 1
ATOM 2616 O O . PHE A 1 336 ? 11.317 2.469 -29.219 1.00 91.75 336 PHE A O 1
ATOM 2623 N N . LEU A 1 337 ? 11.526 3.522 -27.240 1.00 95.12 337 LEU A N 1
ATOM 2624 C CA . LEU A 1 337 ? 12.884 3.093 -26.945 1.00 95.12 337 LEU A CA 1
ATOM 2625 C C . LEU A 1 337 ? 12.915 2.332 -25.613 1.00 95.12 337 LEU A C 1
ATOM 2627 O O . LEU A 1 337 ? 12.217 2.718 -24.673 1.00 95.12 337 LEU A O 1
ATOM 2631 N N . ALA A 1 338 ? 13.753 1.301 -25.506 1.00 96.94 338 ALA A N 1
ATOM 2632 C CA . ALA A 1 338 ? 13.994 0.564 -24.264 1.00 96.94 338 ALA A CA 1
ATOM 2633 C C . ALA A 1 338 ? 15.471 0.557 -23.857 1.00 96.94 338 ALA A C 1
ATOM 2635 O O . ALA A 1 338 ? 16.360 0.597 -24.698 1.00 96.94 338 ALA A O 1
ATOM 2636 N N . GLY A 1 339 ? 15.752 0.459 -22.561 1.00 97.06 339 GLY A N 1
ATOM 2637 C CA . GLY A 1 339 ? 17.115 0.337 -22.046 1.00 97.06 339 GLY A CA 1
ATOM 2638 C C . GLY A 1 339 ? 17.177 -0.349 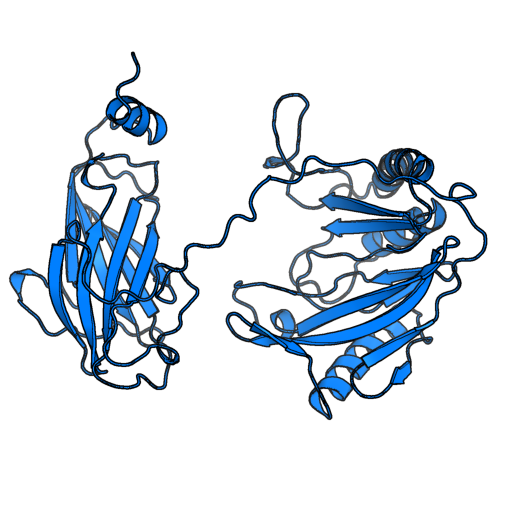-20.691 1.00 97.06 339 GLY A C 1
ATOM 2639 O O . GLY A 1 339 ? 16.151 -0.591 -20.057 1.00 97.06 339 GLY A O 1
ATOM 2640 N N . VAL A 1 340 ? 18.396 -0.630 -20.233 1.00 97.62 340 VAL A N 1
ATOM 2641 C CA . VAL A 1 340 ? 18.659 -1.200 -18.906 1.00 97.62 340 VAL A CA 1
ATOM 2642 C C . VAL A 1 340 ? 19.392 -0.174 -18.052 1.00 97.62 340 VAL A C 1
ATOM 2644 O O . VAL A 1 340 ? 20.346 0.464 -18.492 1.00 97.62 340 VAL A O 1
ATOM 2647 N N . MET A 1 341 ? 18.939 -0.016 -16.817 1.00 96.94 341 MET A N 1
ATOM 2648 C CA . MET A 1 341 ? 19.454 0.938 -15.849 1.00 96.94 341 MET A CA 1
ATOM 2649 C C . MET A 1 341 ? 20.110 0.205 -14.679 1.00 96.94 341 MET A C 1
ATOM 2651 O O . MET A 1 341 ? 19.502 -0.665 -14.053 1.00 96.94 341 MET A O 1
ATOM 2655 N N . GLU A 1 342 ? 21.320 0.625 -14.322 1.00 94.06 342 GLU A N 1
ATOM 2656 C CA . GLU A 1 342 ? 21.980 0.276 -13.066 1.00 94.06 342 GLU A CA 1
ATOM 2657 C C . GLU A 1 342 ? 21.940 1.493 -12.132 1.00 94.06 342 GLU A C 1
ATOM 2659 O O . GLU A 1 342 ? 22.670 2.477 -12.299 1.00 94.06 342 GLU A O 1
ATOM 2664 N N . GLY A 1 343 ? 21.022 1.471 -11.163 1.00 88.62 343 GLY A N 1
ATOM 2665 C CA . GLY A 1 343 ? 20.708 2.654 -10.364 1.00 88.62 343 GLY A CA 1
ATOM 2666 C C . GLY A 1 343 ? 20.234 3.804 -11.259 1.00 88.62 343 GLY A C 1
ATOM 2667 O O . GLY A 1 343 ? 19.165 3.731 -11.854 1.00 88.62 343 GLY A O 1
ATOM 2668 N N . LYS A 1 344 ? 21.033 4.873 -11.368 1.00 88.62 344 LYS A N 1
ATOM 2669 C CA . LYS A 1 344 ? 20.744 6.033 -12.239 1.00 88.62 344 LYS A CA 1
ATOM 2670 C C . LYS A 1 344 ? 21.500 6.009 -13.572 1.00 88.62 344 LYS A C 1
ATOM 2672 O O . LYS A 1 344 ? 21.314 6.915 -14.384 1.00 88.62 344 LYS A O 1
ATOM 2677 N N . LYS A 1 345 ? 22.367 5.018 -13.794 1.00 94.88 345 LYS A N 1
ATOM 2678 C CA . LYS A 1 345 ? 23.217 4.915 -14.983 1.00 94.88 345 LYS A CA 1
ATOM 2679 C C . LYS A 1 345 ? 22.525 4.066 -16.047 1.00 94.88 345 LYS A C 1
ATOM 2681 O O . LYS A 1 345 ? 22.116 2.947 -15.756 1.00 94.88 345 LYS A O 1
ATOM 2686 N N . LEU A 1 346 ? 22.419 4.592 -17.265 1.00 96.81 346 LEU A N 1
ATOM 2687 C CA . LEU A 1 346 ? 21.993 3.818 -18.431 1.00 96.81 346 LEU A CA 1
ATOM 2688 C C . LEU A 1 346 ? 23.145 2.907 -18.872 1.00 96.81 346 LEU A C 1
ATOM 2690 O O . LEU A 1 346 ? 24.291 3.353 -18.943 1.00 96.81 346 LEU A O 1
ATOM 2694 N N . MET A 1 347 ? 22.852 1.630 -19.090 1.00 97.00 347 MET A N 1
ATOM 2695 C CA . MET A 1 347 ? 23.832 0.628 -19.497 1.00 97.00 347 MET A CA 1
ATOM 2696 C C . MET A 1 347 ? 23.886 0.509 -21.017 1.00 97.00 347 MET A C 1
ATOM 2698 O O . MET A 1 347 ? 22.845 0.449 -21.670 1.00 97.00 347 MET A O 1
ATOM 2702 N N . THR A 1 348 ? 25.096 0.391 -21.557 1.00 96.75 348 THR A N 1
ATOM 2703 C CA . THR A 1 348 ? 25.326 0.274 -22.998 1.00 96.75 348 THR A CA 1
ATOM 2704 C C . THR A 1 348 ? 24.928 -1.116 -23.514 1.00 96.75 348 THR A C 1
ATOM 2706 O O . THR A 1 348 ? 25.467 -2.118 -23.032 1.00 96.75 348 THR A O 1
ATOM 2709 N N . PRO A 1 349 ? 23.995 -1.200 -24.478 1.00 96.94 349 PRO A N 1
ATOM 2710 C CA . PRO A 1 349 ? 23.639 -2.448 -25.138 1.00 96.94 349 PRO A CA 1
ATOM 2711 C C . PRO A 1 349 ? 24.683 -2.869 -26.183 1.00 96.94 349 PRO A C 1
ATOM 2713 O O . PRO A 1 349 ? 25.409 -2.054 -26.744 1.00 96.94 349 PRO A O 1
ATOM 2716 N N . THR A 1 350 ? 24.708 -4.160 -26.495 1.00 96.19 350 THR A N 1
ATOM 2717 C CA . THR A 1 350 ? 25.414 -4.754 -27.637 1.00 96.19 350 THR A CA 1
ATOM 2718 C C . THR A 1 350 ? 24.398 -5.493 -28.502 1.00 96.19 350 THR A C 1
ATOM 2720 O O . THR A 1 350 ? 23.690 -6.365 -27.999 1.00 96.19 350 THR A O 1
ATOM 2723 N N . GLY A 1 351 ? 24.323 -5.153 -29.787 1.00 92.25 351 GLY A N 1
ATOM 2724 C CA . GLY A 1 351 ? 23.373 -5.712 -30.751 1.00 92.25 351 GLY A CA 1
ATOM 2725 C C . GLY A 1 351 ? 23.580 -5.110 -32.142 1.00 92.25 351 GLY A C 1
ATOM 2726 O O . GLY A 1 351 ? 24.582 -4.431 -32.379 1.00 92.25 351 GLY A O 1
ATOM 2727 N N . ASP A 1 352 ? 22.643 -5.346 -33.060 1.00 90.31 352 ASP A N 1
ATOM 2728 C CA . ASP A 1 352 ? 22.664 -4.717 -34.387 1.00 90.31 352 ASP A CA 1
ATOM 2729 C C . ASP A 1 352 ? 22.570 -3.190 -34.253 1.00 90.31 352 ASP A C 1
ATOM 2731 O O . ASP A 1 352 ? 21.610 -2.668 -33.685 1.00 90.31 352 ASP A O 1
ATOM 2735 N N . ALA A 1 353 ? 23.543 -2.466 -34.810 1.00 80.56 353 ALA A N 1
ATOM 2736 C CA . ALA A 1 353 ? 23.593 -1.008 -34.769 1.00 80.56 353 ALA A CA 1
ATOM 2737 C C . ALA A 1 353 ? 22.334 -0.343 -35.354 1.00 80.56 353 ALA A C 1
ATOM 2739 O O . ALA A 1 353 ? 21.970 0.739 -34.905 1.00 80.56 353 ALA A O 1
ATOM 2740 N N . ALA A 1 354 ? 21.638 -0.986 -36.302 1.00 81.12 354 ALA A N 1
ATOM 2741 C CA . ALA A 1 354 ? 20.380 -0.473 -36.851 1.00 81.12 354 ALA A CA 1
ATOM 2742 C C . ALA A 1 354 ? 19.232 -0.458 -35.824 1.00 81.12 354 ALA A C 1
ATOM 2744 O O . ALA A 1 354 ? 18.278 0.301 -35.975 1.00 81.12 354 ALA A O 1
ATOM 2745 N N . THR A 1 355 ? 19.330 -1.279 -34.776 1.00 86.25 355 THR A N 1
ATOM 2746 C CA . THR A 1 355 ? 18.340 -1.368 -33.691 1.00 86.25 355 THR A CA 1
ATOM 2747 C C . THR A 1 355 ? 18.686 -0.486 -32.496 1.00 86.25 355 THR A C 1
ATOM 2749 O O . THR A 1 355 ? 17.918 -0.429 -31.538 1.00 86.25 355 THR A O 1
ATOM 2752 N N . LEU A 1 356 ? 19.829 0.207 -32.523 1.00 92.00 356 LEU A N 1
ATOM 2753 C CA . LEU A 1 356 ? 20.314 1.009 -31.406 1.00 92.00 356 LEU A CA 1
ATOM 2754 C C . LEU A 1 356 ? 20.218 2.502 -31.720 1.00 92.00 356 LEU A C 1
ATOM 2756 O O . LEU A 1 356 ? 20.549 2.972 -32.804 1.00 92.00 356 LEU A O 1
ATOM 2760 N N . THR A 1 357 ? 19.764 3.271 -30.740 1.00 90.44 35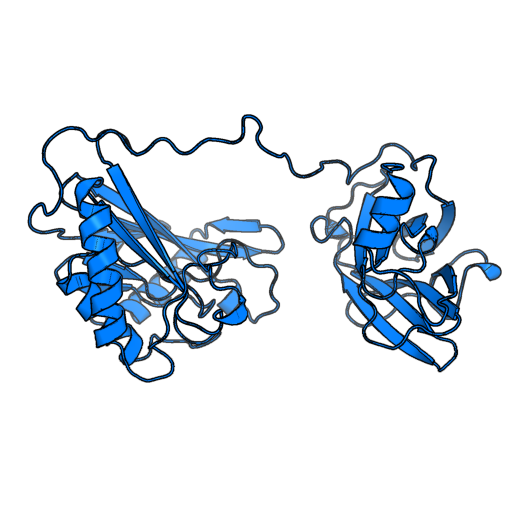7 THR A N 1
ATOM 2761 C CA . THR A 1 357 ? 19.738 4.732 -30.763 1.00 90.44 357 THR A CA 1
ATOM 2762 C C . THR A 1 357 ? 20.342 5.219 -29.454 1.00 90.44 357 THR A C 1
ATOM 2764 O O . THR A 1 357 ? 19.702 5.123 -28.410 1.00 90.44 357 THR A O 1
ATOM 2767 N N . GLU A 1 358 ? 21.569 5.747 -29.500 1.00 89.75 358 GLU A N 1
ATOM 2768 C CA . GLU A 1 358 ? 22.369 6.015 -28.290 1.00 89.75 358 GLU A CA 1
ATOM 2769 C C . GLU A 1 358 ? 22.581 4.699 -27.497 1.00 89.75 358 GLU A C 1
ATOM 2771 O O . GLU A 1 358 ? 22.872 3.668 -28.099 1.00 89.75 358 GLU A O 1
ATOM 2776 N N . ASP A 1 359 ? 22.414 4.710 -26.172 1.00 94.12 359 ASP A N 1
ATOM 2777 C CA . ASP A 1 359 ? 22.434 3.508 -25.319 1.00 94.12 359 ASP A CA 1
ATOM 2778 C C . ASP A 1 359 ? 21.029 2.876 -25.150 1.00 94.12 359 ASP A C 1
ATOM 2780 O O . ASP A 1 359 ? 20.736 2.236 -24.137 1.00 94.12 359 ASP A O 1
ATOM 2784 N N . LEU A 1 360 ? 20.121 3.095 -26.107 1.00 96.38 360 LEU A N 1
ATOM 2785 C CA . LEU A 1 360 ? 18.759 2.555 -26.097 1.00 96.38 360 LEU A CA 1
ATOM 2786 C C . LEU A 1 360 ? 18.504 1.670 -27.319 1.00 96.38 360 LEU A C 1
ATOM 2788 O O . LEU A 1 360 ? 19.073 1.866 -28.389 1.00 96.38 360 LEU A O 1
ATOM 2792 N N . VAL A 1 361 ? 17.590 0.724 -27.156 1.00 96.81 361 VAL A N 1
ATOM 2793 C CA . VAL A 1 361 ? 17.056 -0.137 -28.209 1.00 96.81 361 VAL A CA 1
ATOM 2794 C C . VAL A 1 361 ? 15.825 0.526 -28.808 1.00 96.81 361 VAL A C 1
ATOM 2796 O O . VAL A 1 361 ? 14.885 0.844 -28.081 1.00 96.81 361 VAL A O 1
ATOM 2799 N N . HIS A 1 362 ? 15.815 0.732 -30.120 1.00 95.69 362 HIS A N 1
ATOM 2800 C CA . HIS A 1 362 ? 14.643 1.189 -30.858 1.00 95.69 362 HIS A CA 1
ATOM 2801 C C . HIS A 1 362 ? 13.670 0.023 -31.053 1.00 95.69 362 HIS A C 1
ATOM 2803 O O . HIS A 1 362 ? 14.040 -1.020 -31.587 1.00 95.69 362 HIS A O 1
ATOM 2809 N N . LEU A 1 363 ? 12.441 0.190 -30.560 1.00 93.50 363 LEU A N 1
ATOM 2810 C CA . LEU A 1 363 ? 11.392 -0.827 -30.624 1.00 93.50 363 LEU A CA 1
ATOM 2811 C C . LEU A 1 363 ? 10.456 -0.558 -31.800 1.00 93.50 363 LEU A C 1
ATOM 2813 O O . LEU A 1 363 ? 10.259 -1.406 -32.657 1.00 93.50 363 LEU A O 1
ATOM 2817 N N . SER A 1 364 ? 9.855 0.629 -31.851 1.00 90.50 364 SER A N 1
ATOM 2818 C CA . SER A 1 364 ? 8.969 1.009 -32.949 1.00 90.50 364 SER A CA 1
ATOM 2819 C C . SER A 1 364 ? 8.842 2.524 -33.074 1.00 90.50 364 SER A C 1
ATOM 2821 O O . SER A 1 364 ? 9.277 3.284 -32.205 1.00 90.50 364 SER A O 1
ATOM 2823 N N . THR A 1 365 ? 8.253 2.972 -34.182 1.00 89.06 365 THR A N 1
ATOM 2824 C CA . THR A 1 365 ? 7.878 4.371 -34.405 1.00 89.06 365 THR A CA 1
ATOM 2825 C C . THR A 1 365 ? 6.402 4.409 -34.768 1.00 89.06 365 THR A C 1
ATOM 2827 O O . THR A 1 365 ? 5.993 3.757 -35.727 1.00 89.06 365 THR A O 1
ATOM 2830 N N . ALA A 1 366 ? 5.608 5.174 -34.022 1.00 84.44 366 ALA A N 1
ATOM 2831 C CA . ALA A 1 366 ? 4.199 5.397 -34.323 1.00 84.44 366 ALA A CA 1
ATOM 2832 C C . ALA A 1 366 ? 3.974 6.835 -34.795 1.00 84.44 366 ALA A C 1
ATOM 2834 O O . ALA A 1 366 ? 4.410 7.783 -34.141 1.00 84.44 366 ALA A O 1
ATOM 2835 N N . THR A 1 367 ? 3.239 6.994 -35.893 1.00 83.38 367 THR A N 1
ATOM 2836 C CA . THR A 1 367 ? 2.847 8.304 -36.423 1.00 83.38 367 THR A CA 1
ATOM 2837 C C . THR A 1 367 ? 1.458 8.681 -35.909 1.00 83.38 367 THR A C 1
ATOM 2839 O O . THR A 1 367 ? 0.484 7.958 -36.139 1.00 83.38 367 THR A O 1
ATOM 2842 N N . TYR A 1 368 ? 1.329 9.834 -35.249 1.00 78.62 368 TYR A N 1
ATOM 2843 C CA . TYR A 1 368 ? 0.043 10.341 -34.760 1.00 78.62 368 TYR A CA 1
ATOM 2844 C C . TYR A 1 368 ? -0.448 11.526 -35.596 1.00 78.62 368 TYR A C 1
ATOM 2846 O O . TYR A 1 368 ? 0.219 12.557 -35.737 1.00 78.62 368 TYR A O 1
ATOM 2854 N N . THR A 1 369 ? -1.669 11.403 -36.119 1.00 74.19 369 THR A N 1
ATOM 2855 C CA . THR A 1 369 ? -2.328 12.441 -36.918 1.00 74.19 369 THR A CA 1
ATOM 2856 C C . THR A 1 369 ? -3.257 13.316 -36.074 1.00 74.19 369 THR A C 1
ATOM 2858 O O . THR A 1 369 ? -3.707 12.963 -34.979 1.00 74.19 369 THR A O 1
ATOM 2861 N N . LYS A 1 370 ? -3.578 14.505 -36.598 1.00 65.06 370 LYS A N 1
ATOM 2862 C CA . LYS A 1 370 ? -4.565 15.401 -35.988 1.00 65.06 370 LYS A CA 1
ATOM 2863 C C . LYS A 1 370 ? -5.955 14.757 -36.095 1.00 65.06 370 LYS A C 1
ATOM 2865 O O . LYS A 1 370 ? -6.493 14.676 -37.192 1.00 65.06 370 LYS A O 1
ATOM 2870 N N . GLY A 1 371 ? -6.535 14.355 -34.963 1.00 64.06 371 GLY A N 1
ATOM 2871 C CA . GLY A 1 371 ? -7.861 13.719 -34.908 1.00 64.06 371 GLY A CA 1
ATOM 2872 C C . GLY A 1 371 ? -7.851 12.220 -34.603 1.00 64.06 371 GLY A C 1
ATOM 2873 O O . GLY A 1 371 ? -8.886 11.583 -34.759 1.00 64.06 371 GLY A O 1
ATOM 2874 N N . ALA A 1 372 ? -6.717 11.666 -34.165 1.00 64.06 372 ALA A N 1
ATOM 2875 C CA . ALA A 1 372 ? -6.639 10.280 -33.720 1.00 64.06 372 ALA A CA 1
ATOM 2876 C C . ALA A 1 372 ? -7.746 9.917 -32.697 1.00 64.06 372 ALA A C 1
ATOM 2878 O O . ALA A 1 372 ? -7.992 10.702 -31.767 1.00 64.06 372 ALA A O 1
ATOM 2879 N N . PRO A 1 373 ? -8.403 8.750 -32.858 1.00 62.84 373 PRO A N 1
ATOM 2880 C CA . PRO A 1 373 ? -9.533 8.342 -32.029 1.00 62.84 373 PRO A CA 1
ATOM 2881 C C . PRO A 1 373 ? -9.122 8.130 -30.569 1.00 62.84 373 PRO A C 1
ATOM 2883 O O . PRO A 1 373 ? -7.947 7.946 -30.241 1.00 62.84 373 PRO A O 1
ATOM 2886 N N . ARG A 1 374 ? -10.098 8.146 -29.657 1.00 62.72 374 ARG A N 1
ATOM 2887 C CA . ARG A 1 374 ? -9.893 7.704 -28.265 1.00 62.72 374 ARG A CA 1
ATOM 2888 C C . ARG A 1 374 ? -9.829 6.172 -28.204 1.00 62.72 374 ARG A C 1
ATOM 2890 O O . ARG A 1 374 ? -10.385 5.497 -29.059 1.00 62.72 374 ARG A O 1
ATOM 2897 N N . LEU A 1 375 ? -9.209 5.611 -27.158 1.00 60.66 375 LEU A N 1
ATOM 2898 C CA . LEU A 1 375 ? -8.971 4.157 -27.040 1.00 60.66 375 LEU A CA 1
ATOM 2899 C C . LEU A 1 375 ? -10.245 3.340 -27.226 1.00 60.66 375 LEU A C 1
ATOM 2901 O O . LEU A 1 375 ? -10.252 2.338 -27.926 1.00 60.66 375 LEU A O 1
ATOM 2905 N N . PHE A 1 376 ? -11.329 3.816 -26.625 1.00 56.22 376 PHE A N 1
ATOM 2906 C CA . PHE A 1 376 ? -12.622 3.159 -26.687 1.00 56.22 376 PHE A CA 1
ATOM 2907 C C . PHE A 1 376 ? -13.232 3.180 -28.100 1.00 56.22 376 PHE A C 1
ATOM 2909 O O . PHE A 1 376 ? -13.847 2.204 -28.507 1.00 56.22 376 PHE A O 1
ATOM 2916 N N . GLU A 1 377 ? -13.011 4.246 -28.875 1.00 61.28 377 GLU A N 1
ATOM 2917 C CA . GLU A 1 377 ? -13.462 4.351 -30.272 1.00 61.28 377 GLU A CA 1
ATOM 2918 C C . GLU A 1 377 ? -12.659 3.406 -31.181 1.00 61.28 377 GLU A C 1
ATOM 2920 O O . GLU A 1 377 ? -13.229 2.748 -32.048 1.00 61.28 377 GLU A O 1
ATOM 2925 N N . ALA A 1 378 ? -11.350 3.280 -30.939 1.00 60.75 378 ALA A N 1
ATOM 2926 C CA . ALA A 1 378 ? -10.481 2.364 -31.678 1.00 60.75 378 ALA A CA 1
ATOM 2927 C C . ALA A 1 378 ? -10.783 0.884 -31.372 1.00 60.75 378 ALA A C 1
ATOM 2929 O O . ALA A 1 378 ? -10.826 0.062 -32.284 1.00 60.75 378 ALA A O 1
ATOM 2930 N N . LEU A 1 379 ? -11.042 0.546 -30.103 1.00 58.19 379 LEU A N 1
ATOM 2931 C CA . LEU A 1 379 ? -11.431 -0.810 -29.700 1.00 58.19 379 LEU A CA 1
ATOM 2932 C C . LEU A 1 379 ? -12.806 -1.195 -30.267 1.00 58.19 379 LEU A C 1
ATOM 2934 O O . LEU A 1 379 ? -12.957 -2.300 -30.780 1.00 58.19 379 LEU A O 1
ATOM 2938 N N . HIS A 1 380 ? -13.779 -0.276 -30.270 1.00 58.88 380 HIS A N 1
ATOM 2939 C CA . HIS A 1 380 ? -15.082 -0.515 -30.901 1.00 58.88 380 HIS A CA 1
ATOM 2940 C C . HIS A 1 380 ? -14.979 -0.803 -32.403 1.00 58.88 380 HIS A C 1
ATOM 2942 O O . HIS A 1 380 ? -15.690 -1.672 -32.904 1.00 58.88 380 HIS A O 1
ATOM 2948 N N . ALA A 1 381 ? -14.083 -0.111 -33.112 1.00 57.66 381 ALA A N 1
ATOM 2949 C CA . ALA A 1 381 ? -13.845 -0.355 -34.532 1.00 57.66 381 ALA A CA 1
ATOM 2950 C C . ALA A 1 381 ? -13.230 -1.744 -34.802 1.00 57.66 381 ALA A C 1
ATOM 2952 O O . ALA A 1 381 ? -13.541 -2.360 -35.819 1.00 57.66 381 ALA A O 1
ATOM 2953 N N . LEU A 1 382 ? -12.395 -2.255 -33.889 1.00 55.50 382 LEU A N 1
ATOM 2954 C CA . LEU A 1 382 ? -11.799 -3.594 -33.981 1.00 55.50 382 LEU A CA 1
ATOM 2955 C C . LEU A 1 382 ? -12.780 -4.721 -33.631 1.00 55.50 382 LEU A C 1
ATOM 2957 O O . LEU A 1 382 ? -12.700 -5.801 -34.210 1.00 55.50 382 LEU A O 1
ATOM 2961 N N . GLU A 1 383 ? -13.702 -4.487 -32.694 1.00 50.28 383 GLU A N 1
ATOM 2962 C CA . GLU A 1 383 ? -14.663 -5.501 -32.235 1.00 50.28 383 GLU A CA 1
ATOM 2963 C C . GLU A 1 383 ? -15.851 -5.722 -33.188 1.00 50.28 383 GLU A C 1
ATOM 2965 O O . GLU A 1 383 ? -16.678 -6.599 -32.935 1.00 50.28 383 GLU A O 1
ATOM 2970 N N . GLY A 1 384 ? -15.940 -4.972 -34.294 1.00 43.59 384 GLY A N 1
ATOM 2971 C CA . GLY A 1 384 ? -16.860 -5.268 -35.395 1.00 43.59 384 GLY A CA 1
ATOM 2972 C C . GLY A 1 384 ? -18.329 -5.406 -34.981 1.00 43.59 384 GLY A C 1
ATOM 2973 O O . GLY A 1 384 ? -19.031 -6.275 -35.499 1.00 43.59 384 GLY A O 1
ATOM 2974 N N . LYS A 1 385 ? -18.807 -4.583 -34.041 1.00 42.19 385 LYS A N 1
ATOM 2975 C CA . LYS A 1 385 ? -20.244 -4.462 -33.757 1.00 42.19 385 LYS A CA 1
ATOM 2976 C C . LYS A 1 385 ? -20.802 -3.199 -34.425 1.00 42.19 385 LYS A C 1
ATOM 2978 O O . LYS A 1 385 ? -20.119 -2.178 -34.379 1.00 42.19 385 LYS A O 1
ATOM 2983 N N . PRO A 1 386 ? -21.979 -3.301 -35.073 1.00 37.69 386 PRO A N 1
ATOM 2984 C CA . PRO A 1 386 ? -22.552 -2.254 -35.919 1.00 37.69 386 PRO A CA 1
ATOM 2985 C C . PRO A 1 386 ? -22.884 -0.965 -35.168 1.00 37.69 386 PRO A C 1
ATOM 2987 O O . PRO A 1 386 ? -23.177 -1.045 -33.950 1.00 37.69 386 PRO A O 1
#

Radius of gyration: 26.11 Å; chains: 1; bounding box: 57×44×66 Å

Sequence (386 aa):
VGVVVVAIVGVDLTIAHLYRARANKPGVFFLPGMEEDKADLVVEELTKVLKEARKHAHVVLLSPHWGDNGVDEPVELTRELARGLIKAGYDGIFAHSSHLVHGAELIDGKPVFYDLGNLVLDYGGGDAYHQAILAEAEFSQVGITQVRVHPLKLNTNQAVHLKGGPAQRNLNAFISASEKLGNHALVIEGNMAVLPCEPGRRRGPRGSLEPPQRPRPDQVRLAPVDRILDSLPANATPIDVSWENGMRLVGYDVFLDKLSVPKGGNIVSLYWTTSQPLGKRYFVRIEERNDSGKRLRQDHLPGDWLLPTEQWPVGPIIHDRTLTRLTFDPKGDVQFLAGVMEGKKLMTPTGDAATLTEDLVHLSTATYTKGAPRLFEALHALEGKP